Protein AF-A0A7H8M4R6-F1 (afdb_monomer)

Foldseek 3Di:
DDPDPPDLQPQDQDPVLLALALFAAPFDAHPDDDQDLCLVVVLVVLLVQLQCQLVLQCVVPDEDNVLNVLLVCVVVPDLRLLNLLWSLQSSLLSNDDDVVNLVSLSSSLSSCCNRPNLLSSLLNVLSNQQKHKDWPDPDDRNVTRIHIYGDPDLQRSDPPSPVSLSSSLSCLSVDDPVSVVSSLVSLVVSCPGLSSLLSSLLSHLVPVVSLVVNLVPLPSHPPPDLVNLLSNLLSAQALVSVVSGPAHAEPSLDSRSLVSNCRRHNPSCQVRLLVNLPDPRYDPVSNLSSLLSLLSHSDLVSLVSLVVVVVDPNSVVSNVSSCVSNVLSNLQNCLVSVVLLSNLQSCCVCVVVLVSCLVVHDPSSNVSNVVSPPDDRPPPPPPPDPPPPPDDDDDDDDDDDDDDDDD

Radius of gyration: 28.5 Å; Cα contacts (8 Å, |Δi|>4): 599; chains: 1; bounding box: 65×87×70 Å

pLDDT: mean 84.64, std 16.86, range [32.94, 98.25]

Structure (mmCIF, N/CA/C/O backbone):
data_AF-A0A7H8M4R6-F1
#
_entry.id   AF-A0A7H8M4R6-F1
#
loop_
_atom_site.group_PDB
_atom_site.id
_atom_site.type_symbol
_atom_site.label_atom_id
_atom_site.label_alt_id
_atom_site.label_comp_id
_atom_site.label_asym_id
_atom_site.label_entity_id
_atom_site.label_seq_id
_atom_site.pdbx_PDB_ins_code
_atom_site.Cartn_x
_atom_site.Cartn_y
_atom_site.Cartn_z
_atom_site.occupancy
_atom_site.B_iso_or_equiv
_atom_site.auth_seq_id
_atom_site.auth_comp_id
_atom_site.auth_asym_id
_atom_site.auth_atom_id
_atom_site.pdbx_PDB_model_num
ATOM 1 N N . MET A 1 1 ? -30.665 -12.491 18.943 1.00 32.94 1 MET A N 1
ATOM 2 C CA . MET A 1 1 ? -29.638 -12.285 17.904 1.00 32.94 1 MET A CA 1
ATOM 3 C C . MET A 1 1 ? -29.781 -10.838 17.488 1.00 32.94 1 MET A C 1
ATOM 5 O O . MET A 1 1 ? -30.662 -10.517 16.706 1.00 32.94 1 MET A O 1
ATOM 9 N N . GLU A 1 2 ? -29.100 -9.985 18.247 1.00 37.53 2 GLU A N 1
ATOM 10 C CA . GLU A 1 2 ? -29.374 -8.554 18.380 1.00 37.53 2 GLU A CA 1
ATOM 11 C C . GLU A 1 2 ? -29.008 -7.762 17.131 1.00 37.53 2 GLU A C 1
ATOM 13 O O . GLU A 1 2 ? -28.015 -8.046 16.461 1.00 37.53 2 GLU A O 1
ATOM 18 N N . ASP A 1 3 ? -29.812 -6.734 16.879 1.00 41.16 3 ASP A N 1
ATOM 19 C CA . ASP A 1 3 ? -29.596 -5.701 15.876 1.00 41.16 3 ASP A CA 1
ATOM 20 C C . ASP A 1 3 ? -28.440 -4.798 16.349 1.00 41.16 3 ASP A C 1
ATOM 22 O O . ASP A 1 3 ? -28.621 -3.702 16.880 1.00 41.16 3 ASP A O 1
ATOM 26 N N . ARG A 1 4 ? -27.214 -5.333 16.270 1.00 50.12 4 ARG A N 1
ATOM 27 C CA . ARG A 1 4 ? -25.978 -4.572 16.464 1.00 50.12 4 ARG A CA 1
ATOM 28 C C . ARG A 1 4 ? -25.950 -3.511 15.351 1.00 50.12 4 ARG A C 1
ATOM 30 O O . ARG A 1 4 ? -26.099 -3.886 14.187 1.00 50.12 4 ARG A O 1
ATOM 37 N N . PRO A 1 5 ? -25.759 -2.213 15.654 1.00 52.03 5 PRO A N 1
ATOM 38 C CA . PRO A 1 5 ? -25.665 -1.182 14.636 1.00 52.03 5 PRO A CA 1
ATOM 39 C C . PRO A 1 5 ? -24.615 -1.609 13.600 1.00 52.03 5 PRO A C 1
ATOM 41 O O . PRO A 1 5 ? -23.528 -2.072 13.973 1.00 52.03 5 PRO A O 1
ATOM 44 N N . PRO A 1 6 ? -24.935 -1.527 12.299 1.00 53.47 6 PRO A N 1
ATOM 45 C CA . PRO A 1 6 ? -24.098 -2.109 11.266 1.00 53.47 6 PRO A CA 1
ATOM 46 C C . PRO A 1 6 ? -22.699 -1.479 11.285 1.00 53.47 6 PRO A C 1
ATOM 48 O O . PRO A 1 6 ? -22.550 -0.264 11.167 1.00 53.47 6 PRO A O 1
ATOM 51 N N . GLY A 1 7 ? -21.664 -2.320 11.398 1.00 72.19 7 GLY A N 1
ATOM 52 C CA . GLY A 1 7 ? -20.273 -1.933 11.138 1.00 72.19 7 GLY A CA 1
ATOM 53 C C . GLY A 1 7 ? -19.338 -1.756 12.341 1.00 72.19 7 GLY A C 1
ATOM 54 O O . GLY A 1 7 ? -18.199 -1.351 12.116 1.00 72.19 7 GLY A O 1
ATOM 55 N N . GLU A 1 8 ? -19.735 -2.078 13.582 1.00 83.69 8 GLU A N 1
ATOM 56 C CA . GLU A 1 8 ? -18.827 -1.931 14.745 1.00 83.69 8 GLU A CA 1
ATOM 57 C C . GLU A 1 8 ? -17.631 -2.894 14.762 1.00 83.69 8 GLU A C 1
ATOM 59 O O . GLU A 1 8 ? -16.595 -2.599 15.364 1.00 83.69 8 GLU A O 1
ATOM 64 N N . ASP A 1 9 ? -17.759 -4.027 14.077 1.00 88.50 9 ASP A N 1
ATOM 65 C CA . ASP A 1 9 ? -16.722 -5.063 14.000 1.00 88.50 9 ASP A CA 1
ATOM 66 C C . ASP A 1 9 ? -16.021 -5.083 12.637 1.00 88.50 9 ASP A C 1
ATOM 68 O O . ASP A 1 9 ? -15.192 -5.946 12.357 1.00 88.50 9 ASP A O 1
ATOM 72 N N . VAL A 1 10 ? -16.349 -4.122 11.768 1.00 89.06 10 VAL A N 1
ATOM 73 C CA . VAL A 1 10 ? -15.793 -4.033 10.420 1.00 89.06 10 VAL A CA 1
ATOM 74 C C . VAL A 1 10 ? -14.763 -2.915 10.377 1.00 89.06 10 VAL A C 1
ATOM 76 O O . VAL A 1 10 ? -15.071 -1.728 10.539 1.00 89.06 10 VAL A O 1
ATOM 79 N N . LEU A 1 11 ? -13.519 -3.286 10.084 1.00 92.38 11 LEU A N 1
ATOM 80 C CA . LEU A 1 11 ? -12.487 -2.313 9.767 1.00 92.38 11 LEU A CA 1
ATOM 81 C C . LEU A 1 11 ? -12.903 -1.596 8.480 1.00 92.38 11 LEU A C 1
ATOM 83 O O . LEU A 1 11 ? -13.049 -2.204 7.424 1.00 92.38 11 LEU A O 1
ATOM 87 N N . THR A 1 12 ? -13.107 -0.285 8.555 1.00 91.62 12 THR A N 1
ATOM 88 C CA . THR A 1 12 ? -13.382 0.524 7.367 1.00 91.62 12 THR A CA 1
ATOM 89 C C . THR A 1 12 ? -12.442 1.714 7.343 1.00 91.62 12 THR A C 1
ATOM 91 O O . THR A 1 12 ? -12.460 2.590 8.211 1.00 91.62 12 THR A O 1
ATOM 94 N N . ILE A 1 13 ? -11.605 1.722 6.309 1.00 92.00 13 ILE A N 1
ATOM 95 C CA . ILE A 1 13 ? -10.593 2.745 6.079 1.00 92.00 13 ILE A CA 1
ATOM 96 C C . ILE A 1 13 ? -11.286 4.011 5.553 1.00 92.00 13 ILE A C 1
ATOM 98 O O . ILE A 1 13 ? -12.027 3.928 4.566 1.00 92.00 13 ILE A O 1
ATOM 102 N N . PRO A 1 14 ? -11.055 5.189 6.166 1.00 91.25 14 PRO A N 1
ATOM 103 C CA . PRO A 1 14 ? -11.644 6.444 5.710 1.00 91.25 14 PRO A CA 1
ATOM 104 C C . PRO A 1 14 ? -11.267 6.787 4.265 1.00 91.25 14 PRO A C 1
ATOM 106 O O . PRO A 1 14 ? -10.127 6.582 3.849 1.00 91.25 14 PRO A O 1
ATOM 109 N N . ASP A 1 15 ? -12.173 7.425 3.520 1.00 89.12 15 ASP A N 1
ATOM 110 C CA . ASP A 1 15 ? -11.935 7.828 2.121 1.00 89.12 15 ASP A CA 1
ATOM 111 C C . ASP A 1 15 ? -10.665 8.653 1.915 1.00 89.12 15 ASP A C 1
ATOM 113 O O . ASP A 1 15 ? -9.927 8.458 0.947 1.00 89.12 15 ASP A O 1
ATOM 117 N N . ALA A 1 16 ? -10.387 9.565 2.848 1.00 89.62 16 ALA A N 1
ATOM 118 C CA . ALA A 1 16 ? -9.189 10.394 2.817 1.00 89.62 1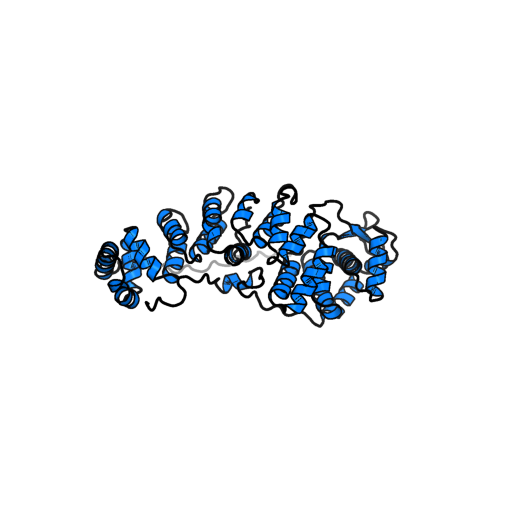6 ALA A CA 1
ATOM 119 C C . ALA A 1 16 ? -7.892 9.565 2.865 1.00 89.62 16 ALA A C 1
ATOM 121 O O . ALA A 1 16 ? -6.864 10.019 2.369 1.00 89.62 16 ALA A O 1
ATOM 122 N N . TRP A 1 17 ? -7.937 8.366 3.453 1.00 92.69 17 TRP A N 1
ATOM 123 C CA . TRP A 1 17 ? -6.810 7.439 3.554 1.00 92.69 17 TRP A CA 1
ATOM 124 C C . TRP A 1 17 ? -6.810 6.455 2.378 1.00 92.69 17 TRP A C 1
ATOM 126 O O . TRP A 1 17 ? -5.754 6.212 1.796 1.00 92.69 17 TRP A O 1
ATOM 136 N N . ARG A 1 18 ? -7.991 5.984 1.940 1.00 90.00 18 ARG A N 1
ATOM 13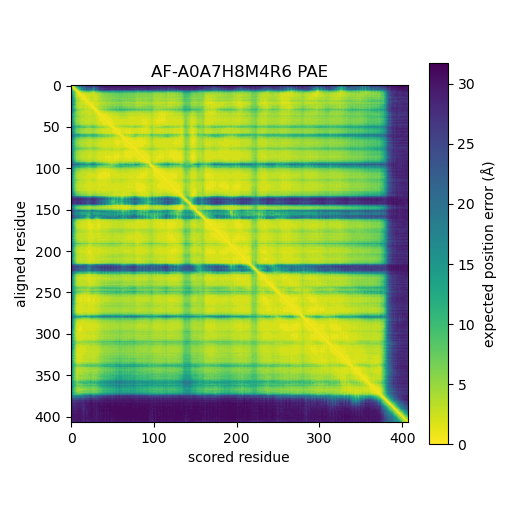7 C CA . ARG A 1 18 ? -8.152 5.089 0.775 1.00 90.00 18 ARG A CA 1
ATOM 138 C C . ARG A 1 18 ? -7.491 5.624 -0.494 1.00 90.00 18 ARG A C 1
ATOM 140 O O . ARG A 1 18 ? -6.868 4.869 -1.232 1.00 90.00 18 ARG A O 1
ATOM 147 N N . ARG A 1 19 ? -7.544 6.939 -0.735 1.00 88.25 19 ARG A N 1
ATOM 148 C CA . ARG A 1 19 ? -6.883 7.573 -1.898 1.00 88.25 19 ARG A CA 1
ATOM 149 C C . ARG A 1 19 ? -5.368 7.376 -1.928 1.00 88.25 19 ARG A C 1
ATOM 151 O O . ARG A 1 19 ? -4.776 7.445 -3.002 1.00 88.25 19 ARG A O 1
ATOM 158 N N . ALA A 1 20 ? -4.750 7.158 -0.771 1.00 88.62 20 ALA A N 1
ATOM 159 C CA . ALA A 1 20 ? -3.316 6.955 -0.605 1.00 88.62 20 ALA A CA 1
ATOM 160 C C . ALA A 1 20 ? -2.945 5.477 -0.345 1.00 88.62 20 ALA A C 1
ATOM 162 O O . ALA A 1 20 ? -1.766 5.150 -0.306 1.00 88.62 20 ALA A O 1
ATOM 163 N N . LEU A 1 21 ? -3.934 4.582 -0.230 1.00 92.00 21 LEU A N 1
ATOM 164 C CA . LEU A 1 21 ? -3.753 3.148 0.002 1.00 92.00 21 LEU A CA 1
ATOM 165 C C . LEU A 1 21 ? -2.966 2.472 -1.133 1.00 92.00 21 LEU A C 1
ATOM 167 O O . LEU A 1 21 ? -3.117 2.825 -2.312 1.00 92.00 21 LEU A O 1
ATOM 171 N N . HIS A 1 22 ? -2.162 1.473 -0.774 1.00 94.56 22 HIS A N 1
ATOM 172 C CA . HIS A 1 22 ? -1.539 0.534 -1.700 1.00 94.56 22 HIS A CA 1
ATOM 173 C C . HIS A 1 22 ? -2.400 -0.732 -1.762 1.00 94.56 22 HIS A C 1
ATOM 175 O O . HIS A 1 22 ? -2.270 -1.628 -0.927 1.00 94.56 22 HIS A O 1
ATOM 181 N N . ALA A 1 23 ? -3.315 -0.767 -2.734 1.00 94.44 23 ALA A N 1
ATOM 182 C CA . ALA A 1 23 ? -4.358 -1.787 -2.817 1.00 94.44 23 ALA A CA 1
ATOM 183 C C . ALA A 1 23 ? -3.793 -3.210 -2.870 1.00 94.44 23 ALA A C 1
ATOM 185 O O . ALA A 1 23 ? -2.689 -3.434 -3.367 1.00 94.44 23 ALA A O 1
ATOM 186 N N . ARG A 1 24 ? -4.564 -4.172 -2.372 1.00 94.50 24 ARG A N 1
ATOM 187 C CA . ARG A 1 24 ? -4.248 -5.598 -2.449 1.00 94.50 24 ARG A CA 1
ATOM 188 C C . ARG A 1 24 ? -5.485 -6.379 -2.858 1.00 94.50 24 ARG A C 1
ATOM 190 O O . ARG A 1 24 ? -6.608 -5.943 -2.602 1.00 94.50 24 ARG A O 1
ATOM 197 N N . ARG A 1 25 ? -5.279 -7.525 -3.501 1.00 93.50 25 ARG A N 1
ATOM 198 C CA . ARG A 1 25 ? -6.380 -8.389 -3.925 1.00 93.50 25 ARG A CA 1
ATOM 199 C C . ARG A 1 25 ? -7.146 -8.886 -2.693 1.00 93.50 25 ARG A C 1
ATOM 201 O O . ARG A 1 25 ? -6.532 -9.328 -1.727 1.00 93.50 25 ARG A O 1
ATOM 208 N N . GLY A 1 26 ? -8.473 -8.766 -2.714 1.00 90.44 26 GLY A N 1
ATOM 209 C CA . GLY A 1 26 ? -9.344 -9.117 -1.581 1.00 90.44 26 GLY A CA 1
ATOM 210 C C . GLY A 1 26 ? -9.358 -8.118 -0.412 1.00 90.44 26 GLY A C 1
ATOM 211 O O . GLY A 1 26 ? -10.071 -8.360 0.557 1.00 90.44 26 GLY A O 1
ATOM 212 N N . GLY A 1 27 ? -8.605 -7.014 -0.490 1.00 91.25 27 GLY A N 1
ATOM 213 C CA . GLY A 1 27 ? -8.615 -5.936 0.505 1.00 91.25 27 GLY A CA 1
ATOM 214 C C . GLY A 1 27 ? -9.549 -4.779 0.139 1.00 91.25 27 GLY A C 1
ATOM 215 O O . GLY A 1 27 ? -10.393 -4.875 -0.757 1.00 91.25 27 GLY A O 1
ATOM 216 N N . ALA A 1 28 ? -9.385 -3.648 0.822 1.00 90.62 28 ALA A N 1
ATOM 217 C CA . ALA A 1 28 ? -10.127 -2.431 0.540 1.00 90.62 28 ALA A CA 1
ATOM 218 C C . ALA A 1 28 ? -9.822 -1.908 -0.878 1.00 90.62 28 ALA A C 1
ATOM 220 O O . ALA A 1 28 ? -8.666 -1.899 -1.318 1.00 90.62 28 ALA A O 1
ATOM 221 N N . PRO A 1 29 ? -10.842 -1.405 -1.601 1.00 86.44 29 PRO A N 1
ATOM 222 C CA . PRO A 1 29 ? -10.645 -0.904 -2.951 1.00 86.44 29 PRO A CA 1
ATOM 223 C C . PRO A 1 29 ? -9.700 0.302 -2.947 1.00 86.44 29 PRO A C 1
ATOM 225 O O . PRO A 1 29 ? -9.882 1.271 -2.202 1.00 86.44 29 PRO A O 1
ATOM 228 N N . GLY A 1 30 ? -8.693 0.239 -3.817 1.00 84.25 30 GLY A N 1
ATOM 229 C CA . GLY A 1 30 ? -7.776 1.342 -4.072 1.00 84.25 30 GLY A CA 1
ATOM 230 C C . GLY A 1 30 ? -8.408 2.493 -4.861 1.00 84.25 30 GLY A C 1
ATOM 231 O O . GLY A 1 30 ? -9.567 2.427 -5.283 1.00 84.25 30 GLY A O 1
ATOM 232 N N . PRO A 1 31 ? -7.644 3.572 -5.109 1.00 84.44 31 PRO A N 1
ATOM 233 C CA . PRO A 1 31 ? -8.074 4.613 -6.034 1.00 84.44 31 PRO A CA 1
ATOM 234 C C . PRO A 1 31 ? -8.289 4.033 -7.439 1.00 84.44 31 PRO A C 1
ATOM 236 O O . PRO A 1 31 ? -7.531 3.176 -7.886 1.00 84.44 31 PRO A O 1
ATOM 239 N N . LYS A 1 32 ? -9.290 4.542 -8.168 1.00 88.38 32 LYS A N 1
ATOM 240 C CA . LYS A 1 32 ? -9.491 4.174 -9.577 1.00 88.38 32 LYS A CA 1
ATOM 241 C C . LYS A 1 32 ? -8.295 4.638 -10.408 1.00 88.38 32 LYS A C 1
ATOM 243 O O . LYS A 1 32 ? -7.972 5.826 -10.421 1.00 88.38 32 LYS A O 1
ATOM 248 N N . ILE A 1 33 ? -7.676 3.707 -11.126 1.00 93.31 33 ILE A N 1
ATOM 249 C CA . ILE A 1 33 ? -6.526 3.970 -11.990 1.00 93.31 33 ILE A CA 1
ATOM 250 C C . ILE A 1 33 ? -6.999 3.985 -13.441 1.00 93.31 33 ILE A C 1
ATOM 252 O O . ILE A 1 33 ? -7.582 3.020 -13.923 1.00 93.31 33 ILE A O 1
ATOM 256 N N . LYS A 1 34 ? -6.742 5.093 -14.141 1.00 94.69 34 LYS A N 1
ATOM 257 C CA . LYS A 1 34 ? -6.975 5.216 -15.582 1.00 94.69 34 LYS A CA 1
ATOM 258 C C . LYS A 1 34 ? -5.638 5.184 -16.310 1.00 94.69 34 LYS A C 1
ATOM 260 O O . LYS A 1 34 ? -4.834 6.096 -16.100 1.00 94.69 34 LYS A O 1
ATOM 265 N N . VAL A 1 35 ? -5.429 4.160 -17.133 1.00 95.81 35 VAL A N 1
ATOM 266 C CA . VAL A 1 35 ? -4.288 4.038 -18.054 1.00 95.81 35 VAL A CA 1
ATOM 267 C C . VAL A 1 35 ? -4.455 5.058 -19.178 1.00 95.81 35 VAL A C 1
ATOM 269 O O . VAL A 1 35 ? -5.558 5.209 -19.709 1.00 95.81 35 VAL A O 1
ATOM 272 N N . ASP A 1 36 ? -3.400 5.808 -19.493 1.00 96.12 36 ASP A N 1
ATOM 273 C CA . ASP A 1 36 ? -3.419 6.777 -20.587 1.0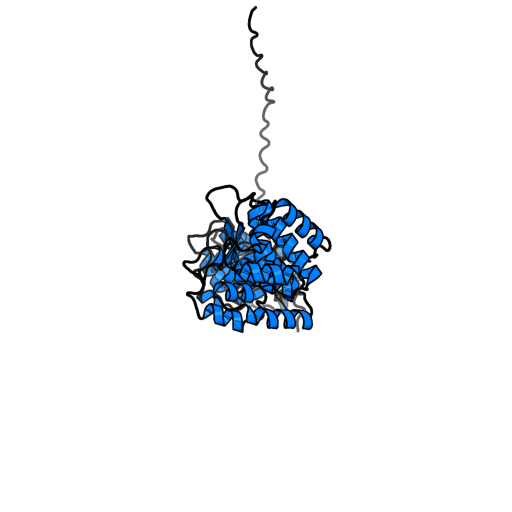0 96.12 36 ASP A CA 1
ATOM 274 C C . ASP A 1 36 ? -3.228 6.085 -21.954 1.00 96.12 36 ASP A C 1
ATOM 276 O O . ASP A 1 36 ? -2.123 5.636 -22.257 1.00 96.12 36 ASP A O 1
ATOM 280 N N . PRO A 1 37 ? -4.253 6.043 -22.830 1.00 95.50 37 PRO A N 1
ATOM 281 C CA . PRO A 1 37 ? -4.118 5.437 -24.155 1.00 95.50 37 PRO A CA 1
ATOM 282 C C . PRO A 1 37 ? -3.190 6.234 -25.087 1.00 95.50 37 PRO A C 1
ATOM 284 O O . PRO A 1 37 ? -2.763 5.722 -26.119 1.00 95.50 37 PRO A O 1
ATOM 287 N N . ALA A 1 38 ? -2.878 7.495 -24.765 1.00 96.62 38 ALA A N 1
ATOM 288 C CA . ALA A 1 38 ? -1.927 8.302 -25.522 1.00 96.62 38 ALA A CA 1
ATOM 289 C C . ALA A 1 38 ? -0.469 8.081 -25.086 1.00 96.62 38 ALA A C 1
ATOM 291 O O . ALA A 1 38 ? 0.432 8.590 -25.759 1.00 96.62 38 ALA A O 1
ATOM 292 N N . ALA A 1 39 ? -0.222 7.302 -24.027 1.00 96.44 39 ALA A N 1
ATOM 293 C CA . ALA A 1 39 ? 1.106 7.078 -23.468 1.00 96.44 39 ALA A CA 1
ATOM 294 C C . ALA A 1 39 ? 2.161 6.604 -24.488 1.00 96.44 39 ALA A C 1
ATOM 296 O O . ALA A 1 39 ? 3.263 7.151 -24.455 1.00 96.44 39 ALA A O 1
ATOM 297 N N . PRO A 1 40 ? 1.864 5.717 -25.465 1.00 96.25 40 PRO A N 1
ATOM 298 C CA . PRO A 1 40 ? 2.842 5.357 -26.496 1.00 96.25 40 PRO A CA 1
ATOM 299 C C . PRO A 1 40 ? 3.344 6.554 -27.319 1.00 96.25 40 PRO A C 1
ATOM 301 O O . PRO A 1 40 ? 4.516 6.608 -27.685 1.00 96.25 40 PRO A O 1
ATOM 304 N N . ARG A 1 41 ? 2.485 7.549 -27.590 1.00 96.44 41 ARG A N 1
ATOM 305 C CA . ARG A 1 41 ? 2.895 8.785 -28.282 1.00 96.44 41 ARG A CA 1
ATOM 306 C C . ARG A 1 41 ? 3.758 9.664 -27.382 1.00 96.44 41 ARG A C 1
ATOM 308 O O . ARG A 1 41 ? 4.747 10.218 -27.849 1.00 96.44 41 ARG A O 1
ATOM 315 N N . THR A 1 42 ? 3.406 9.759 -26.102 1.00 96.12 42 THR A N 1
ATOM 316 C CA . THR A 1 42 ? 4.197 10.486 -25.102 1.00 96.12 42 THR A CA 1
ATOM 317 C C . THR A 1 42 ? 5.592 9.881 -24.952 1.00 96.12 42 THR A C 1
ATOM 319 O O . THR A 1 42 ? 6.565 10.626 -24.929 1.00 96.12 42 THR A O 1
ATOM 322 N N . VAL A 1 43 ? 5.709 8.549 -24.923 1.00 96.12 43 VAL A N 1
ATOM 323 C CA . VAL A 1 43 ? 7.001 7.847 -24.879 1.00 96.12 43 VAL A CA 1
ATOM 324 C C . VAL A 1 43 ? 7.859 8.187 -26.093 1.00 96.12 43 VAL A C 1
ATOM 326 O O . VAL A 1 43 ? 9.007 8.571 -25.906 1.00 96.12 43 VAL A O 1
ATOM 329 N N . ARG A 1 44 ? 7.314 8.127 -27.318 1.00 95.12 44 ARG A N 1
ATOM 330 C CA . ARG A 1 44 ? 8.065 8.498 -28.535 1.00 95.12 44 ARG A CA 1
ATOM 331 C C . ARG A 1 44 ? 8.618 9.919 -28.452 1.00 95.12 44 ARG A C 1
ATOM 333 O O . ARG A 1 44 ? 9.810 10.113 -28.645 1.00 95.12 44 ARG A O 1
ATOM 340 N N . ARG A 1 45 ? 7.781 10.881 -28.049 1.00 95.06 45 ARG A N 1
ATOM 341 C CA . ARG A 1 45 ? 8.205 12.272 -27.840 1.00 95.06 45 ARG A CA 1
ATOM 342 C C . ARG A 1 45 ? 9.328 12.374 -26.801 1.00 95.06 45 ARG A C 1
ATOM 344 O O . ARG A 1 45 ? 10.319 13.051 -27.035 1.00 95.06 45 ARG A O 1
ATOM 351 N N . LEU A 1 46 ? 9.187 11.707 -25.655 1.00 93.62 46 LEU A N 1
ATOM 352 C CA . LEU A 1 46 ? 10.196 11.737 -24.591 1.00 93.62 46 LEU A CA 1
ATOM 353 C C . LEU A 1 46 ? 11.525 11.119 -25.036 1.00 93.62 46 LEU A C 1
ATOM 355 O O . LEU A 1 46 ? 12.570 11.632 -24.654 1.00 93.62 46 LEU A O 1
ATOM 359 N N . VAL A 1 47 ? 11.483 10.054 -25.841 1.00 92.88 47 VAL A N 1
ATOM 360 C CA . VAL A 1 47 ? 12.668 9.441 -26.455 1.00 92.88 47 VAL A CA 1
ATOM 361 C C . VAL A 1 47 ? 13.339 10.421 -27.420 1.00 92.88 47 VAL A C 1
ATOM 363 O O . VAL A 1 47 ? 14.535 10.667 -27.286 1.00 92.88 47 VAL A O 1
ATOM 366 N N . GLU A 1 48 ? 12.583 11.059 -28.316 1.00 91.25 48 GLU A N 1
ATOM 367 C CA . GLU A 1 48 ? 13.100 12.077 -29.247 1.00 91.25 48 GLU A CA 1
ATOM 368 C C . GLU A 1 48 ? 13.761 13.256 -28.505 1.00 91.25 48 GLU A C 1
ATOM 370 O O . GLU A 1 48 ? 14.844 13.713 -28.873 1.00 91.25 48 GLU A O 1
ATOM 375 N N . GLU A 1 49 ? 13.161 13.715 -27.402 1.00 89.75 49 GLU A N 1
ATOM 376 C CA . GLU A 1 49 ? 13.691 14.803 -26.567 1.00 89.75 49 GLU A CA 1
ATOM 377 C C . GLU A 1 49 ? 15.063 14.495 -25.932 1.00 89.75 49 GLU A C 1
ATOM 379 O O . GLU A 1 49 ? 15.803 15.423 -25.562 1.00 89.75 49 GLU A O 1
ATOM 384 N N . THR A 1 50 ? 15.427 13.211 -25.807 1.00 85.94 50 THR A N 1
ATOM 385 C CA . THR A 1 50 ? 16.745 12.813 -25.287 1.00 85.94 50 THR A CA 1
ATOM 386 C C . THR A 1 50 ? 17.887 13.221 -26.217 1.00 85.94 50 THR A C 1
ATOM 388 O O . THR A 1 50 ? 19.003 13.427 -25.741 1.00 85.94 50 THR A O 1
ATOM 391 N N . GLY A 1 51 ? 17.610 13.409 -27.514 1.00 83.62 51 GLY A N 1
ATOM 392 C CA . GLY A 1 51 ? 18.599 13.809 -28.511 1.00 83.62 51 GLY A CA 1
ATOM 393 C C . GLY A 1 51 ? 19.624 12.721 -28.832 1.00 83.62 51 GLY A C 1
ATOM 394 O O . GLY A 1 51 ? 20.811 13.031 -28.886 1.00 83.62 51 GLY A O 1
ATOM 395 N N . GLY A 1 52 ? 19.180 11.472 -29.020 1.00 87.19 52 GLY A N 1
ATOM 396 C CA . GLY A 1 52 ? 20.041 10.368 -29.465 1.00 87.19 52 GLY A CA 1
ATOM 397 C C . GLY A 1 52 ? 20.428 9.355 -28.383 1.00 87.19 52 GLY A C 1
ATOM 398 O O . GLY A 1 52 ? 21.242 8.473 -28.638 1.00 87.19 52 GLY A O 1
ATOM 399 N N . ALA A 1 53 ? 19.919 9.482 -27.151 1.00 88.94 53 ALA A N 1
ATOM 400 C CA . ALA A 1 53 ? 20.382 8.634 -26.049 1.00 88.94 53 ALA A CA 1
ATOM 401 C C . ALA A 1 53 ? 19.950 7.171 -26.227 1.00 88.94 53 ALA A C 1
ATOM 403 O O . ALA A 1 53 ? 20.710 6.255 -25.918 1.00 88.94 53 ALA A O 1
ATOM 404 N N . VAL A 1 54 ? 18.734 6.945 -26.732 1.00 90.81 54 VAL A N 1
ATOM 405 C CA . VAL A 1 54 ? 18.249 5.589 -27.015 1.00 90.81 54 VAL A CA 1
ATOM 406 C C . VAL A 1 54 ? 19.001 5.003 -28.204 1.00 90.81 54 VAL A C 1
ATOM 408 O O . VAL A 1 54 ? 19.398 3.850 -28.150 1.00 90.81 54 VAL A O 1
ATOM 411 N N . GLU A 1 55 ? 19.278 5.792 -29.234 1.00 91.75 55 GLU A N 1
ATOM 412 C CA . GLU A 1 55 ? 20.086 5.390 -30.381 1.00 91.75 55 GLU A CA 1
ATOM 413 C C . GLU A 1 55 ? 21.492 4.955 -29.942 1.00 91.75 55 GLU A C 1
ATOM 415 O O . GLU A 1 55 ? 21.929 3.867 -30.308 1.00 91.75 55 GLU A O 1
ATOM 420 N N . ALA A 1 56 ? 22.146 5.715 -29.060 1.00 90.38 56 ALA A N 1
ATOM 421 C CA . ALA A 1 56 ? 23.451 5.349 -28.508 1.00 90.38 56 ALA A CA 1
ATOM 422 C C . ALA A 1 56 ? 23.410 4.047 -27.677 1.00 90.38 56 ALA A C 1
ATOM 424 O O . ALA A 1 56 ? 24.316 3.217 -27.785 1.00 90.38 56 ALA A O 1
ATOM 425 N N . LEU A 1 57 ? 22.330 3.806 -26.918 1.00 93.00 57 LEU A N 1
ATOM 426 C CA . LEU A 1 57 ? 22.109 2.512 -26.255 1.00 93.00 57 LEU A CA 1
ATOM 427 C C . LEU A 1 57 ? 22.050 1.373 -27.283 1.00 93.00 57 LEU A C 1
ATOM 429 O O . LEU A 1 57 ? 22.598 0.300 -27.042 1.00 93.00 57 LEU A O 1
ATOM 433 N N . LEU A 1 58 ? 21.387 1.590 -28.420 1.00 92.81 58 LEU A N 1
ATOM 434 C CA . LEU A 1 58 ? 21.256 0.588 -29.479 1.00 92.81 58 LEU A CA 1
ATOM 435 C C . LEU A 1 58 ? 22.548 0.386 -30.272 1.00 92.81 58 LEU A C 1
ATOM 437 O O . LEU A 1 58 ? 22.713 -0.684 -30.851 1.00 92.81 58 LEU A O 1
ATOM 441 N N . GLU A 1 59 ? 23.463 1.352 -30.302 1.00 91.12 59 GLU A N 1
ATOM 442 C CA . GLU A 1 59 ? 24.809 1.166 -30.859 1.00 91.12 59 GLU A CA 1
ATOM 443 C C . GLU A 1 59 ? 25.660 0.254 -29.962 1.00 91.12 59 GLU A C 1
ATOM 445 O O . GLU A 1 59 ? 26.468 -0.528 -30.462 1.00 91.12 59 GLU A O 1
ATOM 450 N N . GLY A 1 60 ? 25.422 0.276 -28.644 1.00 85.12 60 GLY A N 1
ATOM 451 C CA . GLY A 1 60 ? 26.046 -0.638 -27.684 1.00 85.12 60 GLY A CA 1
ATOM 452 C C . GLY A 1 60 ? 27.500 -0.305 -27.340 1.00 85.12 60 GLY A C 1
ATOM 453 O O . GLY A 1 60 ? 28.218 -1.182 -26.867 1.00 85.12 60 GLY A O 1
ATOM 454 N N . GLY A 1 61 ? 27.934 0.939 -27.577 1.00 82.38 61 GLY A N 1
ATOM 455 C CA . GLY A 1 61 ? 29.281 1.402 -27.223 1.00 82.38 61 GLY A CA 1
ATOM 456 C C . GLY A 1 61 ? 29.517 1.482 -25.711 1.00 82.38 61 GLY A C 1
ATOM 457 O O . GLY A 1 61 ? 30.614 1.183 -25.256 1.00 82.38 61 GLY A O 1
ATOM 458 N N . ALA A 1 62 ? 28.468 1.789 -24.937 1.00 85.19 62 ALA A N 1
ATOM 459 C CA . ALA A 1 62 ? 28.525 1.968 -23.489 1.00 85.19 62 ALA A CA 1
ATOM 460 C C . ALA A 1 62 ? 27.629 0.965 -22.735 1.00 85.19 62 ALA A C 1
ATOM 462 O O . ALA A 1 62 ? 26.491 0.702 -23.130 1.00 85.19 62 ALA A O 1
ATOM 463 N N . GLY A 1 63 ? 28.098 0.487 -21.578 1.00 89.25 63 GLY A N 1
ATOM 464 C CA . GLY A 1 63 ? 27.338 -0.399 -20.687 1.00 89.25 63 GLY A CA 1
ATOM 465 C C . GLY A 1 63 ? 27.315 -1.871 -21.121 1.00 89.25 63 GLY A C 1
ATOM 466 O O . GLY A 1 63 ? 28.229 -2.356 -21.783 1.00 89.25 63 GLY A O 1
ATOM 467 N N . ASP A 1 64 ? 26.275 -2.599 -20.712 1.00 92.81 64 ASP A N 1
ATOM 468 C CA . ASP A 1 64 ? 26.140 -4.037 -20.953 1.00 92.81 64 ASP A CA 1
ATOM 469 C C . ASP A 1 64 ? 25.583 -4.315 -22.358 1.00 92.81 64 ASP A C 1
ATOM 471 O O . ASP A 1 64 ? 24.420 -4.020 -22.654 1.00 92.81 64 ASP A O 1
ATOM 475 N N . ALA A 1 65 ? 26.361 -4.997 -23.205 1.00 93.62 65 ALA A N 1
ATOM 476 C CA . ALA A 1 65 ? 25.945 -5.367 -24.564 1.00 93.62 65 ALA A CA 1
ATOM 477 C C . ALA A 1 65 ? 24.627 -6.170 -24.600 1.00 93.62 65 ALA A C 1
ATOM 479 O O . ALA A 1 65 ? 23.796 -5.977 -25.488 1.00 93.62 65 ALA A O 1
ATOM 480 N N . ALA A 1 66 ? 24.386 -7.016 -23.592 1.00 95.19 66 ALA A N 1
ATOM 481 C CA . ALA A 1 66 ? 23.150 -7.789 -23.473 1.00 95.19 66 ALA A CA 1
ATOM 482 C C . ALA A 1 66 ? 21.898 -6.905 -23.288 1.00 95.19 66 ALA A C 1
ATOM 484 O O . ALA A 1 66 ? 20.812 -7.277 -23.737 1.00 95.19 66 ALA A O 1
ATOM 485 N N . LEU A 1 67 ? 22.029 -5.733 -22.652 1.00 95.88 67 LEU A N 1
ATOM 486 C CA . LEU A 1 67 ? 20.929 -4.775 -22.493 1.00 95.88 67 LEU A CA 1
ATOM 487 C C . LEU A 1 67 ? 20.664 -4.002 -23.787 1.00 95.88 67 LEU A C 1
ATOM 489 O O . LEU A 1 67 ? 19.502 -3.780 -24.125 1.00 95.88 67 LEU A O 1
ATOM 493 N N . ALA A 1 68 ? 21.713 -3.661 -24.540 1.00 96.12 68 ALA A N 1
ATOM 494 C CA . ALA A 1 68 ? 21.580 -3.090 -25.880 1.00 96.12 68 ALA A CA 1
ATOM 495 C C . ALA A 1 68 ? 20.874 -4.066 -26.842 1.00 96.12 68 ALA A C 1
ATOM 497 O O . ALA A 1 68 ? 19.954 -3.688 -27.566 1.00 96.12 68 ALA A O 1
ATOM 498 N N . GLU A 1 69 ? 21.243 -5.349 -26.809 1.00 97.12 69 GLU A N 1
ATOM 499 C CA . GLU A 1 69 ? 20.566 -6.399 -27.580 1.00 97.12 69 GLU A CA 1
ATOM 500 C C . GLU A 1 69 ? 19.101 -6.576 -27.181 1.00 97.12 69 GLU A C 1
ATOM 502 O O . GLU A 1 69 ? 18.240 -6.690 -28.052 1.00 97.12 69 GLU A O 1
ATOM 507 N N . ALA A 1 70 ? 18.804 -6.583 -25.880 1.00 97.50 70 ALA A N 1
ATOM 508 C CA . ALA A 1 70 ? 17.430 -6.654 -25.395 1.00 97.50 70 ALA A CA 1
ATOM 509 C C . ALA A 1 70 ? 16.605 -5.448 -25.857 1.00 97.50 70 ALA A C 1
ATOM 511 O O . ALA A 1 70 ? 15.468 -5.611 -26.299 1.00 97.50 70 ALA A O 1
ATOM 512 N N . ALA A 1 71 ? 17.185 -4.244 -25.815 1.00 97.12 71 ALA A N 1
ATOM 513 C CA . ALA A 1 71 ? 16.543 -3.030 -26.307 1.00 97.12 71 ALA A CA 1
ATOM 514 C C . ALA A 1 71 ? 16.215 -3.127 -27.806 1.00 97.12 71 ALA A C 1
ATOM 516 O O . ALA A 1 71 ? 15.087 -2.821 -28.191 1.00 97.12 71 ALA A O 1
ATOM 517 N N . ARG A 1 72 ? 17.145 -3.634 -28.632 1.00 97.62 72 ARG A N 1
ATOM 518 C CA . ARG A 1 72 ? 16.897 -3.901 -30.062 1.00 97.62 72 ARG A CA 1
ATOM 519 C C . ARG A 1 72 ? 15.736 -4.875 -30.260 1.00 97.62 72 ARG A C 1
ATOM 521 O O . ARG A 1 72 ? 14.771 -4.529 -30.932 1.00 97.62 72 ARG A O 1
ATOM 528 N N . ARG A 1 73 ? 15.760 -6.033 -29.585 1.00 97.50 73 ARG A N 1
ATOM 529 C CA . ARG A 1 73 ? 14.667 -7.022 -29.664 1.00 97.50 73 ARG A CA 1
ATOM 530 C C . ARG A 1 73 ? 13.313 -6.422 -29.293 1.00 97.50 73 ARG A C 1
ATOM 532 O O . ARG A 1 73 ? 12.325 -6.697 -29.968 1.00 97.50 73 ARG A O 1
ATOM 539 N N . HIS A 1 74 ? 13.253 -5.613 -28.236 1.00 96.75 74 HIS A N 1
ATOM 540 C CA . HIS A 1 74 ? 12.009 -4.967 -27.825 1.00 96.75 74 HIS A CA 1
ATOM 541 C C . HIS A 1 74 ? 11.482 -3.992 -28.889 1.00 96.75 74 HIS A C 1
ATOM 543 O O . HIS A 1 74 ? 10.289 -4.008 -29.189 1.00 96.75 74 HIS A O 1
ATOM 549 N N . LEU A 1 75 ? 12.355 -3.176 -29.491 1.00 94.00 75 LEU A N 1
ATOM 550 C CA . LEU A 1 75 ? 11.971 -2.254 -30.568 1.00 94.00 75 LEU A CA 1
ATOM 551 C C . LEU A 1 75 ? 11.541 -2.980 -31.848 1.00 94.00 75 LEU A C 1
ATOM 553 O O . LEU A 1 75 ? 10.635 -2.504 -32.530 1.00 94.00 75 LEU A O 1
ATOM 557 N N . ASP A 1 76 ? 12.111 -4.155 -32.112 1.00 94.88 76 ASP A N 1
ATOM 558 C CA . ASP A 1 76 ? 11.696 -5.051 -33.198 1.00 94.88 76 ASP A CA 1
ATOM 559 C C . ASP A 1 76 ? 10.358 -5.768 -32.910 1.00 94.88 76 ASP A C 1
ATOM 561 O O . ASP A 1 76 ? 9.845 -6.512 -33.747 1.00 94.88 76 ASP A O 1
ATOM 565 N N . GLY A 1 77 ? 9.759 -5.535 -31.737 1.00 92.31 77 GLY A N 1
ATOM 566 C CA . GLY A 1 77 ? 8.441 -6.038 -31.353 1.00 92.31 77 GLY A CA 1
ATOM 567 C C . GLY A 1 77 ? 8.456 -7.295 -30.484 1.00 92.31 77 GLY A C 1
ATOM 568 O O . GLY A 1 77 ? 7.389 -7.846 -30.208 1.00 92.31 77 GLY A O 1
ATOM 569 N N . ALA A 1 78 ? 9.623 -7.758 -30.025 1.00 94.50 78 ALA A N 1
ATOM 570 C CA . ALA A 1 78 ? 9.690 -8.880 -29.097 1.00 94.50 78 ALA A CA 1
ATOM 571 C C . ALA A 1 78 ? 9.080 -8.524 -27.730 1.00 94.50 78 ALA A C 1
ATOM 573 O O . ALA A 1 78 ? 9.213 -7.404 -27.220 1.00 94.50 78 ALA A O 1
ATOM 574 N N . ASP A 1 79 ? 8.462 -9.523 -27.098 1.00 94.69 79 ASP A N 1
ATOM 575 C CA . ASP A 1 79 ? 8.022 -9.464 -25.704 1.00 94.69 79 ASP A CA 1
ATOM 576 C C . ASP A 1 79 ? 9.245 -9.546 -24.758 1.00 94.69 79 ASP A C 1
ATOM 578 O O . ASP A 1 79 ? 9.498 -10.569 -24.124 1.00 94.69 79 ASP A O 1
ATOM 582 N N . ASP A 1 80 ? 10.044 -8.471 -24.713 1.00 96.75 80 ASP A N 1
ATOM 583 C CA . ASP A 1 80 ? 11.289 -8.375 -23.937 1.00 96.75 80 ASP A CA 1
ATOM 584 C C . ASP A 1 80 ? 11.233 -7.221 -22.902 1.00 96.75 80 ASP A C 1
ATOM 586 O O . ASP A 1 80 ? 11.595 -6.075 -23.201 1.00 96.75 80 ASP A O 1
ATOM 590 N N . PRO A 1 81 ? 10.787 -7.497 -21.656 1.00 97.00 81 PRO A N 1
ATOM 591 C CA . PRO A 1 81 ? 10.778 -6.525 -20.558 1.00 97.00 81 PRO A CA 1
ATOM 592 C C . PRO A 1 81 ? 12.145 -5.960 -20.196 1.00 97.00 81 PRO A C 1
ATOM 594 O O . PRO A 1 81 ? 12.228 -4.842 -19.684 1.00 97.00 81 PRO A O 1
ATOM 597 N N . THR A 1 82 ? 13.215 -6.722 -20.433 1.00 95.94 82 THR A N 1
ATOM 598 C CA . THR A 1 82 ? 14.578 -6.269 -20.161 1.00 95.94 82 THR A CA 1
ATOM 599 C C . THR A 1 82 ? 14.943 -5.130 -21.103 1.00 95.94 82 THR A C 1
ATOM 601 O O . THR A 1 82 ? 15.429 -4.092 -20.649 1.00 95.94 82 THR A O 1
ATOM 604 N N . GLY A 1 83 ? 14.630 -5.279 -22.391 1.00 96.75 83 GLY A N 1
ATOM 605 C CA . GLY A 1 83 ? 14.812 -4.223 -23.383 1.00 96.75 83 GLY A CA 1
ATOM 606 C C . GLY A 1 83 ? 13.982 -2.979 -23.087 1.00 96.75 83 GLY A C 1
ATOM 607 O O . GLY A 1 83 ? 14.502 -1.862 -23.094 1.00 96.75 83 GLY A O 1
ATOM 608 N N . ALA A 1 84 ? 12.708 -3.175 -22.742 1.00 97.25 84 ALA A N 1
ATOM 609 C CA . ALA A 1 84 ? 11.812 -2.096 -22.338 1.00 97.25 84 ALA A CA 1
ATOM 610 C C . ALA A 1 84 ? 12.359 -1.300 -21.137 1.00 97.25 84 ALA A C 1
ATOM 612 O O . ALA A 1 84 ? 12.403 -0.066 -21.170 1.00 97.25 84 ALA A O 1
ATOM 613 N N . GLY A 1 85 ? 12.827 -1.999 -20.097 1.00 95.19 85 GLY A N 1
ATOM 614 C CA . GLY A 1 85 ? 13.431 -1.388 -18.914 1.00 95.19 85 GLY A CA 1
ATOM 615 C C . GLY A 1 85 ? 14.710 -0.602 -19.226 1.00 95.19 85 GLY A C 1
ATOM 616 O O . GLY A 1 85 ? 14.892 0.495 -18.699 1.00 95.19 85 GLY A O 1
ATOM 617 N N . ALA A 1 86 ? 15.568 -1.108 -20.118 1.00 95.62 86 ALA A N 1
ATOM 618 C CA . ALA A 1 86 ? 16.790 -0.415 -20.533 1.00 95.62 86 ALA A CA 1
ATOM 619 C C . ALA A 1 86 ? 16.497 0.908 -21.264 1.00 95.62 86 ALA A C 1
ATOM 621 O O . ALA A 1 86 ? 17.072 1.944 -20.922 1.00 95.62 86 ALA A O 1
ATOM 622 N N . ILE A 1 87 ? 15.545 0.901 -22.204 1.00 96.06 87 ILE A N 1
ATOM 623 C CA . ILE A 1 87 ? 15.130 2.104 -22.946 1.00 96.06 87 ILE A CA 1
ATOM 624 C C . ILE A 1 87 ? 14.553 3.155 -21.993 1.00 96.06 87 ILE A C 1
ATOM 626 O O . ILE A 1 87 ? 14.914 4.334 -22.071 1.00 96.06 87 ILE A O 1
ATOM 630 N N . ALA A 1 88 ? 13.697 2.742 -21.053 1.00 94.69 88 ALA A N 1
ATOM 631 C CA . ALA A 1 88 ? 13.148 3.648 -20.049 1.00 94.69 88 ALA A CA 1
ATOM 632 C C . ALA A 1 88 ? 14.253 4.253 -19.166 1.00 94.69 88 ALA A C 1
ATOM 634 O O . ALA A 1 88 ? 14.267 5.467 -18.964 1.00 94.69 88 ALA A O 1
ATOM 635 N N . ALA A 1 89 ? 15.216 3.451 -18.694 1.00 92.31 89 ALA A N 1
ATOM 636 C CA . ALA A 1 89 ? 16.318 3.929 -17.857 1.00 92.31 89 ALA A CA 1
ATOM 637 C C . ALA A 1 89 ? 17.148 5.024 -18.552 1.00 92.31 89 ALA A C 1
ATOM 639 O O . ALA A 1 89 ? 17.424 6.070 -17.956 1.00 92.31 89 ALA A O 1
ATOM 640 N N . VAL A 1 90 ? 17.507 4.809 -19.821 1.00 91.81 90 VAL A N 1
ATOM 641 C CA . VAL A 1 90 ? 18.269 5.781 -20.623 1.00 91.81 90 VAL A CA 1
ATOM 642 C C . VAL A 1 90 ? 17.436 7.025 -20.934 1.00 91.81 90 VAL A C 1
ATOM 644 O O . VAL A 1 90 ? 17.942 8.145 -20.844 1.00 91.81 90 VAL A O 1
ATOM 647 N N . THR A 1 91 ? 16.134 6.868 -21.185 1.00 91.81 91 THR A N 1
ATOM 648 C CA . THR A 1 91 ? 15.233 8.008 -21.420 1.00 91.81 91 THR A CA 1
ATOM 649 C C . THR A 1 91 ? 15.116 8.911 -20.189 1.00 91.81 91 THR A C 1
ATOM 651 O O . THR A 1 91 ? 15.205 10.134 -20.298 1.00 91.81 91 THR A O 1
ATOM 654 N N . VAL A 1 92 ? 14.984 8.322 -18.995 1.00 89.38 92 VAL A N 1
ATOM 655 C CA . VAL A 1 92 ? 14.923 9.042 -17.708 1.00 89.38 92 VAL A CA 1
ATOM 656 C C . VAL A 1 92 ? 16.181 9.872 -17.465 1.00 89.38 92 VAL A C 1
ATOM 658 O O . VAL A 1 92 ? 16.101 10.999 -16.968 1.00 89.38 92 VAL A O 1
ATOM 661 N N . MET A 1 93 ? 17.345 9.315 -17.796 1.00 86.50 93 MET A N 1
ATOM 662 C CA . MET A 1 93 ? 18.614 10.033 -17.736 1.00 86.50 93 MET A CA 1
ATOM 663 C C . MET A 1 93 ? 18.625 11.198 -18.733 1.00 86.50 93 MET A C 1
ATOM 665 O O . MET A 1 93 ? 18.935 12.321 -18.341 1.00 86.50 93 MET A O 1
ATOM 669 N N . GLY A 1 94 ? 18.207 10.944 -19.977 1.00 80.94 94 GLY A N 1
ATOM 670 C CA . GLY A 1 94 ? 18.246 11.899 -21.082 1.00 80.94 94 GLY A CA 1
ATOM 671 C C . GLY A 1 94 ? 17.428 13.179 -20.872 1.00 80.94 94 GLY A C 1
ATOM 672 O O . GLY A 1 94 ? 17.864 14.257 -21.283 1.00 80.94 94 GLY A O 1
ATOM 673 N N . VAL A 1 95 ? 16.264 13.089 -20.216 1.00 79.19 95 VAL A N 1
ATOM 674 C CA . VAL A 1 95 ? 15.357 14.241 -20.029 1.00 79.19 95 VAL A CA 1
ATOM 675 C C . VAL A 1 95 ? 15.717 15.155 -18.850 1.00 79.19 95 VAL A C 1
ATOM 677 O O . VAL A 1 95 ? 15.353 16.331 -18.873 1.00 79.19 95 VAL A O 1
ATOM 680 N N . GLY A 1 96 ? 16.429 14.639 -17.839 1.00 71.12 96 GLY A N 1
ATOM 681 C CA . GLY A 1 96 ? 16.874 15.372 -16.645 1.00 71.12 96 GLY A CA 1
ATOM 682 C C . GLY A 1 96 ? 15.765 15.871 -15.691 1.00 71.12 96 GLY A C 1
ATOM 683 O O . GLY A 1 96 ? 14.650 16.186 -16.086 1.00 71.12 96 GLY A O 1
ATOM 684 N N . GLY A 1 97 ? 16.091 16.006 -14.397 1.00 73.62 97 GLY A N 1
ATOM 685 C CA . GLY A 1 97 ? 15.243 16.673 -13.388 1.00 73.62 97 GLY A CA 1
ATOM 686 C C . GLY A 1 97 ? 14.152 15.799 -12.723 1.00 73.62 97 GLY A C 1
ATOM 687 O O . GLY A 1 97 ? 13.476 15.039 -13.411 1.00 73.62 97 GLY A O 1
ATOM 688 N N . PRO A 1 98 ? 13.911 15.906 -11.394 1.00 69.31 98 PRO A N 1
ATOM 689 C CA . PRO A 1 98 ? 13.004 15.006 -10.660 1.00 69.31 98 PRO A CA 1
ATOM 690 C C . PRO A 1 98 ? 11.562 14.949 -11.184 1.00 69.31 98 PRO A C 1
ATOM 692 O O . PRO A 1 98 ? 11.006 13.861 -11.310 1.00 69.31 98 PRO A O 1
ATOM 695 N N . ALA A 1 99 ? 10.967 16.098 -11.526 1.00 73.44 99 ALA A N 1
ATOM 696 C CA . ALA A 1 99 ? 9.592 16.158 -12.029 1.00 73.44 99 ALA A CA 1
ATOM 697 C C . ALA A 1 99 ? 9.434 15.428 -13.374 1.00 73.44 99 ALA A C 1
ATOM 699 O O . ALA A 1 99 ? 8.443 14.733 -13.592 1.00 73.44 99 ALA A O 1
ATOM 700 N N . ARG A 1 100 ? 10.444 15.527 -14.247 1.00 82.75 100 ARG A N 1
ATOM 701 C CA . ARG A 1 100 ? 10.434 14.857 -15.550 1.00 82.75 100 ARG A CA 1
ATOM 702 C C . ARG A 1 100 ? 10.636 13.352 -15.425 1.00 82.75 100 ARG A C 1
ATOM 704 O O . ARG A 1 100 ? 10.034 12.609 -16.186 1.00 82.75 100 ARG A O 1
ATOM 711 N N . LYS A 1 101 ? 11.407 12.880 -14.435 1.00 84.06 101 LYS A N 1
ATOM 712 C CA . LYS A 1 101 ? 11.558 11.434 -14.183 1.00 84.06 101 LYS A CA 1
ATOM 713 C C . LYS A 1 101 ? 10.207 10.766 -13.923 1.00 84.06 101 LYS A C 1
ATOM 715 O O . LYS A 1 101 ? 9.920 9.735 -14.517 1.00 84.06 101 LYS A O 1
ATOM 720 N N . GLY A 1 102 ? 9.368 11.380 -13.084 1.00 85.06 102 GLY A N 1
ATOM 721 C CA . GLY A 1 102 ? 8.021 10.873 -12.803 1.00 85.06 102 GLY A CA 1
ATOM 722 C C . GLY A 1 102 ? 7.113 10.863 -14.036 1.00 85.06 102 GLY A C 1
ATOM 723 O O . GLY A 1 102 ? 6.366 9.910 -14.239 1.00 85.06 102 GLY A O 1
ATOM 724 N N . GLU A 1 103 ? 7.209 11.884 -14.895 1.00 89.62 103 GLU A N 1
ATOM 725 C CA . GLU A 1 103 ? 6.506 11.902 -16.186 1.00 89.62 103 GLU A CA 1
ATOM 726 C C . GLU A 1 103 ? 6.945 10.735 -17.080 1.00 89.62 103 GLU A C 1
ATOM 728 O O . GLU A 1 103 ? 6.093 10.024 -17.613 1.00 89.62 103 GLU A O 1
ATOM 733 N N . VAL A 1 104 ? 8.259 10.506 -17.200 1.00 90.44 104 VAL A N 1
ATOM 734 C CA . VAL A 1 104 ? 8.812 9.417 -18.012 1.00 90.44 104 VAL A CA 1
ATOM 735 C C . VAL A 1 104 ? 8.348 8.062 -17.493 1.00 90.44 104 VAL A C 1
ATOM 737 O O . VAL A 1 104 ? 7.768 7.298 -18.261 1.00 90.44 104 VAL A O 1
ATOM 740 N N . HIS A 1 105 ? 8.533 7.762 -16.205 1.00 91.56 105 HIS A N 1
ATOM 741 C CA . HIS A 1 105 ? 8.137 6.463 -15.654 1.00 91.56 105 HIS A CA 1
ATOM 742 C C . HIS A 1 105 ? 6.645 6.184 -15.852 1.00 91.56 105 HIS A C 1
ATOM 744 O O . HIS A 1 105 ? 6.273 5.090 -16.287 1.00 91.56 105 HIS A O 1
ATOM 750 N N . ARG A 1 106 ? 5.797 7.198 -15.641 1.00 93.38 106 ARG A N 1
ATOM 751 C CA . ARG A 1 106 ? 4.357 7.073 -15.852 1.00 93.38 106 ARG A CA 1
ATOM 752 C C . ARG A 1 106 ? 4.014 6.814 -17.318 1.00 93.38 106 ARG A C 1
ATOM 754 O O . ARG A 1 106 ? 3.181 5.953 -17.599 1.00 93.38 106 ARG A O 1
ATOM 761 N N . ALA A 1 107 ? 4.634 7.550 -18.242 1.00 95.75 107 ALA A N 1
ATOM 762 C CA . ALA A 1 107 ? 4.404 7.384 -19.674 1.00 95.75 107 ALA A CA 1
ATOM 763 C C . ALA A 1 107 ? 4.834 5.990 -20.153 1.00 95.75 107 ALA A C 1
ATOM 765 O O . ALA A 1 107 ? 4.073 5.332 -20.855 1.00 95.75 107 ALA A O 1
ATOM 766 N N . PHE A 1 108 ? 6.005 5.506 -19.733 1.00 96.44 108 PHE A N 1
ATOM 767 C CA . PHE A 1 108 ? 6.457 4.152 -20.063 1.00 96.44 108 PHE A CA 1
ATOM 768 C C . PHE A 1 108 ? 5.538 3.083 -19.472 1.00 96.44 108 PHE A C 1
ATOM 770 O O . PHE A 1 108 ? 5.109 2.192 -20.199 1.00 96.44 108 PHE A O 1
ATOM 777 N N . THR A 1 109 ? 5.155 3.209 -18.199 1.00 96.88 109 THR A N 1
ATOM 778 C CA . THR A 1 109 ? 4.254 2.254 -17.538 1.00 96.88 109 THR A CA 1
ATOM 779 C C . THR A 1 109 ? 2.919 2.137 -18.278 1.00 96.88 109 THR A C 1
ATOM 781 O O . THR A 1 109 ? 2.492 1.032 -18.610 1.00 96.88 109 THR A O 1
ATOM 784 N N . ASP A 1 110 ? 2.271 3.261 -18.598 1.00 97.38 110 ASP A N 1
ATOM 785 C CA . ASP A 1 110 ? 0.991 3.249 -19.317 1.00 97.38 110 ASP A CA 1
ATOM 786 C C . ASP A 1 110 ? 1.141 2.778 -20.776 1.00 97.38 110 ASP A C 1
ATOM 788 O O . ASP A 1 110 ? 0.248 2.105 -21.301 1.00 97.38 110 ASP A O 1
ATOM 792 N N . ALA A 1 111 ? 2.272 3.071 -21.428 1.00 97.69 111 ALA A N 1
ATOM 793 C CA . ALA A 1 111 ? 2.563 2.585 -22.775 1.00 97.69 111 ALA A CA 1
ATOM 794 C C . ALA A 1 111 ? 2.757 1.063 -22.802 1.00 97.69 111 ALA A C 1
ATOM 796 O O . ALA A 1 111 ? 2.211 0.401 -23.682 1.00 97.69 111 ALA A O 1
ATOM 797 N N . TRP A 1 112 ? 3.464 0.499 -21.821 1.00 97.94 112 TRP A N 1
ATOM 798 C CA . TRP A 1 112 ? 3.636 -0.945 -21.671 1.00 97.94 112 TRP A CA 1
ATOM 799 C C . TRP A 1 112 ? 2.314 -1.658 -21.417 1.00 97.94 112 TRP A C 1
ATOM 801 O O . TRP A 1 112 ? 2.034 -2.658 -22.073 1.00 97.94 112 TRP A O 1
ATOM 811 N N . ILE A 1 113 ? 1.470 -1.117 -20.533 1.00 97.19 113 ILE A N 1
ATOM 812 C CA . ILE A 1 113 ? 0.137 -1.679 -20.282 1.00 97.19 113 ILE A CA 1
ATOM 813 C C . ILE A 1 113 ? -0.701 -1.654 -21.567 1.00 97.19 113 ILE A C 1
ATOM 815 O O . ILE A 1 113 ? -1.333 -2.650 -21.905 1.00 97.19 113 ILE A O 1
ATOM 819 N N . THR A 1 114 ? -0.677 -0.542 -22.305 1.00 96.56 114 THR A N 1
ATOM 820 C CA . THR A 1 114 ? -1.463 -0.378 -23.540 1.00 96.56 114 THR A CA 1
ATOM 821 C C . THR A 1 114 ? -0.964 -1.274 -24.678 1.00 96.56 114 THR A C 1
ATOM 823 O O . THR A 1 114 ? -1.774 -1.796 -25.438 1.00 96.56 114 THR A O 1
ATOM 826 N N . GLY A 1 115 ? 0.354 -1.433 -24.823 1.00 94.88 115 GLY A N 1
ATOM 827 C CA . GLY A 1 115 ? 0.961 -2.169 -25.936 1.00 94.88 115 GLY A CA 1
ATOM 828 C C . GLY A 1 115 ? 1.119 -3.671 -25.698 1.00 94.88 115 GLY A C 1
ATOM 829 O O . GLY A 1 115 ? 0.993 -4.446 -26.639 1.00 94.88 115 GLY A O 1
ATOM 830 N N . HIS A 1 116 ? 1.384 -4.082 -24.455 1.00 95.75 116 HIS A N 1
ATOM 831 C CA . HIS A 1 116 ? 1.790 -5.452 -24.116 1.00 95.75 116 HIS A CA 1
ATOM 832 C C . HIS A 1 116 ? 1.005 -6.062 -22.938 1.00 95.75 116 HIS A C 1
ATOM 834 O O . HIS A 1 116 ? 1.210 -7.228 -22.598 1.00 95.75 116 HIS A O 1
ATOM 840 N N . GLY A 1 117 ? 0.100 -5.303 -22.314 1.00 96.19 117 GLY A N 1
ATOM 841 C CA . GLY A 1 117 ? -0.716 -5.757 -21.188 1.00 96.19 117 GLY A CA 1
ATOM 842 C C . GLY A 1 117 ? -0.055 -5.594 -19.815 1.00 96.19 117 GLY A C 1
ATOM 843 O O . GLY A 1 117 ? 1.123 -5.252 -19.675 1.00 96.19 117 GLY A O 1
ATOM 844 N N . LEU A 1 118 ? -0.841 -5.837 -18.762 1.00 97.19 118 LEU A N 1
ATOM 845 C CA . LEU A 1 118 ? -0.447 -5.560 -17.378 1.00 97.19 118 LEU A CA 1
ATOM 846 C C . LEU A 1 118 ? 0.709 -6.444 -16.884 1.00 97.19 118 LEU A C 1
ATOM 848 O O . LEU A 1 118 ? 1.626 -5.950 -16.226 1.00 97.19 118 LEU A O 1
ATOM 852 N N . ALA A 1 119 ? 0.703 -7.733 -17.239 1.00 97.56 119 ALA A N 1
ATOM 853 C CA . ALA A 1 119 ? 1.764 -8.673 -16.872 1.00 97.56 119 ALA A CA 1
ATOM 854 C C . ALA A 1 119 ? 3.134 -8.243 -17.428 1.00 97.56 119 ALA A C 1
ATOM 856 O O . ALA A 1 119 ? 4.140 -8.316 -16.723 1.00 97.56 119 ALA A O 1
ATOM 857 N N . PHE A 1 120 ? 3.169 -7.736 -18.667 1.00 97.94 120 PHE A N 1
ATOM 858 C CA . PHE A 1 120 ? 4.383 -7.176 -19.259 1.00 97.94 120 PHE A CA 1
ATOM 859 C C . PHE A 1 120 ? 4.887 -5.979 -18.466 1.00 97.94 120 PHE A C 1
ATOM 861 O O . PHE A 1 120 ? 6.060 -5.932 -18.101 1.00 97.94 120 PHE A O 1
ATOM 868 N N . ALA A 1 121 ? 4.001 -5.019 -18.193 1.00 97.44 121 ALA A N 1
ATOM 869 C CA . ALA A 1 121 ? 4.364 -3.790 -17.502 1.00 97.44 121 ALA A CA 1
ATOM 870 C C . ALA A 1 121 ? 4.927 -4.064 -16.101 1.00 97.44 121 ALA A C 1
ATOM 872 O O . ALA A 1 121 ? 5.902 -3.432 -15.697 1.00 97.44 121 ALA A O 1
ATOM 873 N N . ALA A 1 122 ? 4.368 -5.045 -15.385 1.00 97.25 122 ALA A N 1
ATOM 874 C CA . ALA A 1 122 ? 4.885 -5.472 -14.089 1.00 97.25 122 ALA A CA 1
ATOM 875 C C . ALA A 1 122 ? 6.324 -6.011 -14.193 1.00 97.25 122 ALA A C 1
ATOM 877 O O . ALA A 1 122 ? 7.196 -5.583 -13.438 1.00 97.25 122 ALA A O 1
ATOM 878 N N . CYS A 1 123 ? 6.605 -6.889 -15.161 1.00 97.31 123 CYS A N 1
ATOM 879 C CA . CYS A 1 123 ? 7.960 -7.392 -15.409 1.00 97.31 123 CYS A CA 1
ATOM 880 C C . CYS A 1 123 ? 8.925 -6.277 -15.839 1.00 97.31 123 CYS A C 1
ATOM 882 O O . CYS A 1 123 ? 10.048 -6.208 -15.341 1.00 97.31 123 CYS A O 1
ATOM 884 N N . ALA A 1 124 ? 8.484 -5.371 -16.714 1.00 96.38 124 ALA A N 1
ATOM 885 C CA . ALA A 1 124 ? 9.298 -4.261 -17.203 1.00 96.38 124 ALA A CA 1
ATOM 886 C C . ALA A 1 124 ? 9.662 -3.273 -16.082 1.00 96.38 124 ALA A C 1
ATOM 888 O O . ALA A 1 124 ? 10.775 -2.755 -16.067 1.00 96.38 124 ALA A O 1
ATOM 889 N N . LEU A 1 125 ? 8.786 -3.066 -15.091 1.00 94.56 125 LEU A N 1
ATOM 890 C CA . LEU A 1 125 ? 9.111 -2.277 -13.896 1.00 94.56 125 LEU A CA 1
ATOM 891 C C . LEU A 1 125 ? 10.174 -2.943 -13.015 1.00 94.56 125 LEU A C 1
ATOM 893 O O . LEU A 1 125 ? 11.057 -2.250 -12.505 1.00 94.56 125 LEU A O 1
ATOM 897 N N . VAL A 1 126 ? 10.127 -4.271 -12.850 1.00 93.31 126 VAL A N 1
ATOM 898 C CA . VAL A 1 126 ? 11.187 -5.007 -12.137 1.00 93.31 126 VAL A CA 1
ATOM 899 C C . VAL A 1 126 ? 12.510 -4.836 -12.878 1.00 93.31 126 VAL A C 1
ATOM 901 O O . VAL A 1 126 ? 13.514 -4.479 -12.264 1.00 93.31 126 VAL A O 1
ATOM 904 N N . GLU A 1 127 ? 12.504 -4.996 -14.199 1.00 93.56 127 GLU A N 1
ATOM 905 C CA . GLU A 1 127 ? 13.679 -4.808 -15.050 1.00 93.56 127 GLU A CA 1
ATOM 906 C C . GLU A 1 127 ? 14.217 -3.372 -15.016 1.00 93.56 127 GLU A C 1
ATOM 908 O O . GLU A 1 127 ? 15.426 -3.174 -14.897 1.00 93.56 127 GLU A O 1
ATOM 913 N N . LEU A 1 128 ? 13.343 -2.367 -15.027 1.00 92.06 128 LEU A N 1
ATOM 914 C CA . LEU A 1 128 ? 13.725 -0.964 -14.885 1.00 92.06 128 LEU A CA 1
ATOM 915 C C . LEU A 1 128 ? 14.366 -0.695 -13.516 1.00 92.06 128 LEU A C 1
ATOM 917 O O . LEU A 1 128 ? 15.408 -0.048 -13.452 1.00 92.06 128 LEU A O 1
ATOM 921 N N . SER A 1 129 ? 13.808 -1.228 -12.423 1.00 87.50 129 SER A N 1
ATOM 922 C CA . SER A 1 129 ? 14.360 -1.004 -11.076 1.00 87.50 129 SER A CA 1
ATOM 923 C C . SER A 1 129 ? 15.791 -1.529 -10.906 1.00 87.50 129 SER A C 1
ATOM 925 O O . SER A 1 129 ? 16.596 -0.903 -10.216 1.00 87.50 129 SER A O 1
ATOM 927 N N . ARG A 1 130 ? 16.139 -2.627 -11.593 1.00 87.75 130 ARG A N 1
ATOM 928 C CA . ARG A 1 130 ? 17.480 -3.242 -11.568 1.00 87.75 130 ARG A CA 1
ATOM 929 C C . ARG A 1 130 ? 18.435 -2.696 -12.630 1.00 87.75 130 ARG A C 1
ATOM 931 O O . ARG A 1 130 ? 19.565 -3.172 -12.723 1.00 87.75 130 ARG A O 1
ATOM 938 N N . THR A 1 131 ? 17.989 -1.742 -13.442 1.00 90.44 131 THR A N 1
ATOM 939 C CA . THR A 1 131 ? 18.764 -1.196 -14.557 1.00 90.44 131 THR A CA 1
ATOM 940 C C . THR A 1 131 ? 19.151 0.247 -14.264 1.00 90.44 131 THR A C 1
ATOM 942 O O . THR A 1 131 ? 18.363 1.047 -13.753 1.00 90.44 131 THR A O 1
ATOM 945 N N . ARG A 1 132 ? 20.403 0.592 -14.553 1.00 89.38 132 ARG A N 1
ATOM 946 C CA . ARG A 1 132 ? 20.949 1.937 -14.391 1.00 89.38 132 ARG A CA 1
ATOM 947 C C . ARG A 1 132 ? 21.483 2.415 -15.733 1.00 89.38 132 ARG A C 1
ATOM 949 O O . ARG A 1 132 ? 22.249 1.707 -16.370 1.00 89.38 132 ARG A O 1
ATOM 956 N N . ALA A 1 133 ? 21.108 3.624 -16.136 1.00 89.25 133 ALA A N 1
ATOM 957 C CA . ALA A 1 133 ? 21.724 4.264 -17.290 1.00 89.25 133 ALA A CA 1
ATOM 958 C C . ALA A 1 133 ? 23.142 4.753 -16.955 1.00 89.25 133 ALA A C 1
ATOM 960 O O . ALA A 1 133 ? 23.405 5.207 -15.834 1.00 89.25 133 ALA A O 1
ATOM 961 N N . VAL A 1 134 ? 24.038 4.657 -17.931 1.00 88.81 134 VAL A N 1
ATOM 962 C CA . VAL A 1 134 ? 25.436 5.098 -17.865 1.00 88.81 134 VAL A CA 1
ATOM 963 C C . VAL A 1 134 ? 25.763 5.964 -19.079 1.00 88.81 134 VAL A C 1
ATOM 965 O O . VAL A 1 134 ? 25.072 5.905 -20.094 1.00 88.81 134 VAL A O 1
ATOM 968 N N . CYS A 1 135 ? 26.798 6.791 -18.959 1.00 83.50 135 CYS A N 1
ATOM 969 C CA . CYS A 1 135 ? 27.332 7.613 -20.042 1.00 83.50 135 CYS A CA 1
ATOM 970 C C . CYS A 1 135 ? 28.847 7.451 -20.104 1.00 83.50 135 CYS A C 1
ATOM 972 O O . CYS A 1 135 ? 29.489 7.309 -19.062 1.00 83.50 135 CYS A O 1
ATOM 974 N N . GLU A 1 136 ? 29.408 7.516 -21.305 1.00 70.50 136 GLU A N 1
ATOM 975 C CA . GLU A 1 136 ? 30.846 7.634 -21.518 1.00 70.50 136 GLU A CA 1
ATOM 976 C C . GLU A 1 136 ? 31.297 9.097 -21.419 1.00 70.50 136 GLU A C 1
ATOM 978 O O . GLU A 1 136 ? 30.818 9.962 -22.153 1.00 70.50 136 GLU A O 1
ATOM 983 N N . GLY A 1 137 ? 32.254 9.358 -20.522 1.00 60.97 137 GLY A N 1
ATOM 984 C CA . GLY A 1 137 ? 32.871 10.670 -20.303 1.00 60.97 137 GLY A CA 1
ATOM 985 C C . GLY A 1 137 ? 32.208 11.528 -19.215 1.00 60.97 137 GLY A C 1
ATOM 986 O O . GLY A 1 137 ? 31.077 11.293 -18.800 1.00 60.97 137 GLY A O 1
ATOM 987 N N . ASP A 1 138 ? 32.927 12.561 -18.766 1.00 53.94 138 ASP A N 1
ATOM 988 C CA . ASP A 1 138 ? 32.512 13.475 -17.683 1.00 53.94 138 ASP A CA 1
ATOM 989 C C . ASP A 1 138 ? 31.621 14.650 -18.167 1.00 53.94 138 ASP A C 1
ATOM 991 O O . ASP A 1 138 ? 31.428 15.639 -17.454 1.00 53.94 138 ASP A O 1
ATOM 995 N N . GLY A 1 139 ? 31.100 14.580 -19.400 1.00 53.69 139 GLY A N 1
ATOM 996 C CA . GLY A 1 139 ? 30.342 15.650 -20.064 1.00 53.69 139 GLY A CA 1
ATOM 997 C C . GLY A 1 139 ? 28.821 15.427 -20.123 1.00 53.69 139 GLY A C 1
ATOM 998 O O . GLY A 1 139 ? 28.324 14.355 -19.776 1.00 53.69 139 GLY A O 1
ATOM 999 N N . PRO A 1 140 ? 28.037 16.433 -20.565 1.00 54.78 140 PRO A N 1
ATOM 1000 C CA . PRO A 1 140 ? 26.612 16.250 -20.828 1.00 54.78 140 PRO A CA 1
ATOM 1001 C C . PRO A 1 140 ? 26.405 15.182 -21.911 1.00 54.78 140 PRO A C 1
ATOM 1003 O O . PRO A 1 140 ? 26.962 15.291 -22.994 1.00 54.78 140 PRO A O 1
ATOM 1006 N N . TRP A 1 141 ? 25.540 14.201 -21.643 1.00 61.66 141 TRP A N 1
ATOM 1007 C CA . TRP A 1 141 ? 25.283 13.026 -22.495 1.00 61.66 141 TRP A CA 1
ATOM 1008 C C . TRP A 1 141 ? 24.820 13.317 -23.930 1.00 61.66 141 TRP A C 1
ATOM 1010 O O . TRP A 1 141 ? 24.772 12.403 -24.749 1.00 61.66 141 TRP A O 1
ATOM 1020 N N . ARG A 1 142 ? 24.434 14.558 -24.267 1.00 60.06 142 ARG A N 1
ATOM 1021 C CA . ARG A 1 142 ? 24.019 14.905 -25.636 1.00 60.06 142 ARG A CA 1
ATOM 1022 C C . ARG A 1 142 ? 25.224 14.790 -26.573 1.00 60.06 142 ARG A C 1
ATOM 1024 O O . ARG A 1 142 ? 26.055 15.693 -26.617 1.00 60.06 142 ARG A O 1
ATOM 1031 N N . GLY A 1 143 ? 25.279 13.693 -27.329 1.00 55.03 143 GLY A N 1
ATOM 1032 C CA . GLY A 1 143 ? 26.370 13.375 -28.255 1.00 55.03 143 GLY A CA 1
ATOM 1033 C C . GLY A 1 143 ? 27.497 12.523 -27.658 1.00 55.03 143 GLY A C 1
ATOM 1034 O O . GLY A 1 143 ? 28.535 12.383 -28.297 1.00 55.03 143 GLY A O 1
ATOM 1035 N N . SER A 1 144 ? 27.319 11.967 -26.456 1.00 61.56 144 SER A N 1
ATOM 1036 C CA . SER A 1 144 ? 28.246 11.019 -25.815 1.00 61.56 144 SER A CA 1
ATOM 1037 C C . SER A 1 144 ? 27.585 9.640 -25.707 1.00 61.56 144 SER A C 1
ATOM 1039 O O . SER A 1 144 ? 26.360 9.565 -25.608 1.00 61.56 144 SER A O 1
ATOM 1041 N N . GLY A 1 145 ? 28.364 8.553 -25.727 1.00 76.56 145 GLY A N 1
ATOM 1042 C CA . GLY A 1 145 ? 27.838 7.184 -25.670 1.00 76.56 145 GLY A CA 1
ATOM 1043 C C . GLY A 1 145 ? 26.961 6.967 -24.434 1.00 76.56 145 GLY A C 1
ATOM 1044 O O . GLY A 1 145 ? 27.444 7.061 -23.307 1.00 76.56 145 GLY A O 1
ATOM 1045 N N . ALA A 1 146 ? 25.667 6.711 -24.631 1.00 86.19 146 ALA A N 1
ATOM 1046 C CA . ALA A 1 146 ? 24.736 6.347 -23.568 1.00 86.19 146 ALA A CA 1
ATOM 1047 C C . ALA A 1 146 ? 24.529 4.833 -23.558 1.00 86.19 146 ALA A C 1
ATOM 1049 O O . ALA A 1 146 ? 24.470 4.192 -24.603 1.00 86.19 146 ALA A O 1
ATOM 1050 N N . GLY A 1 147 ? 24.404 4.266 -22.365 1.00 90.38 147 GLY A N 1
ATOM 1051 C CA . GLY A 1 147 ? 24.274 2.832 -22.171 1.00 90.38 147 GLY A CA 1
ATOM 1052 C C . GLY A 1 147 ? 23.420 2.488 -20.966 1.00 90.38 147 GLY A C 1
ATOM 1053 O O . GLY A 1 147 ? 22.952 3.360 -20.230 1.00 90.38 147 GLY A O 1
ATOM 1054 N N . ALA A 1 148 ? 23.248 1.195 -20.732 1.00 92.25 148 ALA A N 1
ATOM 1055 C CA . ALA A 1 148 ? 22.588 0.674 -19.546 1.00 92.25 148 ALA A CA 1
ATOM 1056 C C . ALA A 1 148 ? 23.437 -0.438 -18.931 1.00 92.25 148 ALA A C 1
ATOM 1058 O O . ALA A 1 148 ? 24.056 -1.211 -19.654 1.00 92.25 148 ALA A O 1
ATOM 1059 N N . VAL A 1 149 ? 23.448 -0.525 -17.605 1.00 92.50 149 VAL A N 1
ATOM 1060 C CA . VAL A 1 149 ? 24.091 -1.604 -16.845 1.00 92.50 149 VAL A CA 1
ATOM 1061 C C . VAL A 1 149 ? 23.130 -2.168 -15.812 1.00 92.50 149 VAL A C 1
ATOM 1063 O O . VAL A 1 149 ? 22.213 -1.479 -15.340 1.00 92.50 149 VAL A O 1
ATOM 1066 N N . ARG A 1 150 ? 23.348 -3.421 -15.420 1.00 89.81 150 ARG A N 1
ATOM 1067 C CA . ARG A 1 150 ? 22.705 -3.974 -14.226 1.00 89.81 150 ARG A CA 1
ATOM 1068 C C . ARG A 1 150 ? 23.252 -3.320 -12.961 1.00 89.81 150 ARG A C 1
ATOM 1070 O O . ARG A 1 150 ? 24.425 -2.978 -12.864 1.00 89.81 150 ARG A O 1
ATOM 1077 N N . ARG A 1 151 ? 22.390 -3.150 -11.961 1.00 83.94 151 ARG A N 1
ATOM 1078 C CA . ARG A 1 151 ? 22.826 -2.754 -10.619 1.00 83.94 151 ARG A CA 1
ATOM 1079 C C . ARG A 1 151 ? 23.595 -3.908 -9.979 1.00 83.94 151 ARG A C 1
ATOM 1081 O O . ARG A 1 151 ? 23.076 -5.015 -9.886 1.00 83.94 151 ARG A O 1
ATOM 1088 N N . GLU A 1 152 ? 24.814 -3.625 -9.530 1.00 66.75 152 GLU A N 1
ATOM 1089 C CA . GLU A 1 152 ? 25.746 -4.617 -8.970 1.00 66.75 152 GLU A CA 1
ATOM 1090 C C . GLU A 1 152 ? 25.353 -5.084 -7.553 1.00 66.75 152 GLU A C 1
ATOM 1092 O O . GLU A 1 152 ? 25.808 -6.125 -7.086 1.00 66.75 152 GLU A O 1
ATOM 1097 N N . GLY A 1 153 ? 24.482 -4.337 -6.862 1.00 67.44 153 GLY A N 1
ATOM 1098 C CA . GLY A 1 153 ? 24.014 -4.665 -5.517 1.00 67.44 153 GLY A CA 1
ATOM 1099 C C . GLY A 1 153 ? 22.748 -5.519 -5.519 1.00 67.44 153 GLY A C 1
ATOM 1100 O O . GLY A 1 153 ? 21.682 -5.057 -5.915 1.00 67.44 153 GLY A O 1
ATOM 1101 N N . ASP A 1 154 ? 22.836 -6.726 -4.963 1.00 64.62 154 ASP A N 1
ATOM 1102 C CA . ASP A 1 154 ? 21.701 -7.649 -4.809 1.00 64.62 154 ASP A CA 1
ATOM 1103 C C . ASP A 1 154 ? 20.524 -7.048 -3.999 1.00 64.62 154 ASP A C 1
ATOM 1105 O O . ASP A 1 154 ? 19.359 -7.352 -4.259 1.00 64.62 154 ASP A O 1
ATOM 1109 N N . ALA A 1 155 ? 20.820 -6.125 -3.074 1.00 62.16 155 ALA A N 1
ATOM 1110 C CA . ALA A 1 155 ? 19.844 -5.382 -2.269 1.00 62.16 155 ALA A CA 1
ATOM 1111 C C . ALA A 1 155 ? 19.608 -3.926 -2.739 1.00 62.16 155 ALA A C 1
ATOM 1113 O O . ALA A 1 155 ? 18.902 -3.172 -2.063 1.00 62.16 155 ALA A O 1
ATOM 1114 N N . ASP A 1 156 ? 20.198 -3.495 -3.862 1.00 67.50 156 ASP A N 1
ATOM 1115 C CA . ASP A 1 156 ? 20.019 -2.133 -4.381 1.00 67.50 156 ASP A CA 1
ATOM 1116 C C . ASP A 1 156 ? 18.622 -1.977 -5.003 1.00 67.50 156 ASP A C 1
ATOM 1118 O O . ASP A 1 156 ? 18.363 -2.407 -6.127 1.00 67.50 156 ASP A O 1
ATOM 1122 N N . LEU A 1 157 ? 17.710 -1.332 -4.269 1.00 64.50 157 LEU A N 1
ATOM 1123 C CA . LEU A 1 157 ? 16.371 -0.973 -4.757 1.00 64.50 157 LEU A CA 1
ATOM 1124 C C . LEU A 1 157 ? 16.383 0.206 -5.748 1.00 64.50 157 LEU A C 1
ATOM 1126 O O . LEU A 1 157 ? 15.337 0.576 -6.287 1.00 64.50 157 LEU A O 1
ATOM 1130 N N . GLY A 1 158 ? 17.545 0.819 -5.977 1.00 62.44 158 GLY A N 1
ATOM 1131 C CA . GLY A 1 158 ? 17.727 1.925 -6.897 1.00 62.44 158 GLY A CA 1
ATOM 1132 C C . GLY A 1 158 ? 16.876 3.153 -6.585 1.00 62.44 158 GLY A C 1
ATOM 1133 O O . GLY A 1 158 ? 16.536 3.451 -5.440 1.00 62.44 158 GLY A O 1
ATOM 1134 N N . THR A 1 159 ? 16.535 3.913 -7.630 1.00 60.03 159 THR A N 1
ATOM 1135 C CA . THR A 1 159 ? 15.506 4.955 -7.523 1.00 60.03 159 THR A CA 1
ATOM 1136 C C . THR A 1 159 ? 14.144 4.271 -7.504 1.00 60.03 159 THR A C 1
ATOM 1138 O O . THR A 1 159 ? 13.560 4.016 -8.552 1.00 60.03 159 THR A O 1
ATOM 1141 N N . MET A 1 160 ? 13.664 3.952 -6.304 1.00 62.41 160 MET A N 1
ATOM 1142 C CA . MET A 1 160 ? 12.349 3.358 -6.072 1.00 62.41 160 MET A CA 1
ATOM 1143 C C . MET A 1 160 ? 11.238 4.107 -6.823 1.00 62.41 160 MET A C 1
ATOM 1145 O O . MET A 1 160 ? 10.919 5.260 -6.520 1.00 62.41 160 MET A O 1
ATOM 1149 N N . LEU A 1 161 ? 10.605 3.408 -7.765 1.00 63.94 161 LEU A N 1
ATOM 1150 C CA . LEU A 1 161 ? 9.477 3.867 -8.580 1.00 63.94 161 LEU A CA 1
ATOM 1151 C C . LEU A 1 161 ? 8.165 3.778 -7.792 1.00 63.94 161 LEU A C 1
ATOM 1153 O O . LEU A 1 161 ? 7.223 3.111 -8.208 1.00 63.94 161 LEU A O 1
ATOM 1157 N N . THR A 1 162 ? 8.126 4.364 -6.594 1.00 73.88 162 THR A N 1
ATOM 1158 C CA . THR A 1 162 ? 7.076 4.066 -5.602 1.00 73.88 162 THR A CA 1
ATOM 1159 C C . THR A 1 162 ? 5.666 4.303 -6.156 1.00 73.88 162 THR A C 1
ATOM 1161 O O . THR A 1 162 ? 4.769 3.498 -5.901 1.00 73.88 162 THR A O 1
ATOM 1164 N N . ASP A 1 163 ? 5.478 5.348 -6.966 1.00 86.94 163 ASP A N 1
ATOM 1165 C CA . ASP A 1 163 ? 4.183 5.672 -7.571 1.00 86.94 163 ASP A CA 1
ATOM 1166 C C . ASP A 1 163 ? 3.791 4.705 -8.700 1.00 86.94 163 ASP A C 1
ATOM 1168 O O . ASP A 1 163 ? 2.647 4.248 -8.734 1.00 86.94 163 ASP A O 1
ATOM 1172 N N . ASP A 1 164 ? 4.720 4.334 -9.585 1.00 90.50 164 ASP A N 1
ATOM 1173 C CA . ASP A 1 164 ? 4.459 3.400 -10.691 1.00 90.50 164 ASP A CA 1
ATOM 1174 C C . ASP A 1 164 ? 4.270 1.963 -10.189 1.00 90.50 164 ASP A C 1
ATOM 1176 O O . ASP A 1 164 ? 3.351 1.262 -10.613 1.00 90.50 164 ASP A O 1
ATOM 1180 N N . LEU A 1 165 ? 5.058 1.549 -9.193 1.00 92.31 165 LEU A N 1
ATOM 1181 C CA . LEU A 1 165 ? 4.873 0.279 -8.494 1.00 92.31 165 LEU A CA 1
ATOM 1182 C C . LEU A 1 165 ? 3.515 0.238 -7.792 1.00 92.31 165 LEU A C 1
ATOM 1184 O O . LEU A 1 165 ? 2.793 -0.752 -7.885 1.00 92.31 165 LEU A O 1
ATOM 1188 N N . ARG A 1 166 ? 3.128 1.316 -7.097 1.00 93.19 166 ARG A N 1
ATOM 1189 C CA . ARG A 1 166 ? 1.795 1.434 -6.485 1.00 93.19 166 ARG A CA 1
ATOM 1190 C C . ARG A 1 166 ? 0.684 1.382 -7.532 1.00 93.19 166 ARG A C 1
ATOM 1192 O O . ARG A 1 166 ? -0.355 0.774 -7.278 1.00 93.19 166 ARG A O 1
ATOM 1199 N N . ARG A 1 167 ? 0.891 1.998 -8.696 1.00 94.00 167 ARG A N 1
ATOM 1200 C CA . ARG A 1 167 ? -0.053 1.983 -9.816 1.00 94.00 167 ARG A CA 1
ATOM 1201 C C . ARG A 1 167 ? -0.249 0.570 -10.361 1.00 94.00 167 ARG A C 1
ATOM 1203 O O . ARG A 1 167 ? -1.386 0.115 -10.433 1.00 94.00 167 ARG A O 1
ATOM 1210 N N . VAL A 1 168 ? 0.831 -0.134 -10.693 1.00 95.88 168 VAL A N 1
ATOM 1211 C CA . VAL A 1 168 ? 0.752 -1.510 -11.204 1.00 95.88 168 VAL A CA 1
ATOM 1212 C C . VAL A 1 168 ? 0.180 -2.457 -10.157 1.00 95.88 168 VAL A C 1
ATOM 1214 O O . VAL A 1 168 ? -0.734 -3.208 -10.477 1.00 95.88 168 VAL A O 1
ATOM 1217 N N . ARG A 1 169 ? 0.595 -2.349 -8.889 1.00 96.31 169 ARG A N 1
ATOM 1218 C CA . ARG A 1 169 ? -0.028 -3.083 -7.774 1.00 96.31 169 ARG A CA 1
ATOM 1219 C C . ARG A 1 169 ? -1.539 -2.840 -7.705 1.00 96.31 169 ARG A C 1
ATOM 1221 O O . ARG A 1 169 ? -2.307 -3.780 -7.545 1.00 96.31 169 ARG A O 1
ATOM 1228 N N . GLY A 1 170 ? -1.977 -1.586 -7.835 1.00 96.06 170 GLY A N 1
ATOM 1229 C CA . GLY A 1 170 ? -3.396 -1.233 -7.814 1.00 96.06 170 GLY A CA 1
ATOM 1230 C C . GLY A 1 170 ? -4.192 -1.817 -8.981 1.00 96.06 170 GLY A C 1
ATOM 1231 O O . GLY A 1 170 ? -5.326 -2.241 -8.782 1.00 96.06 170 GLY A O 1
ATOM 1232 N N . LEU A 1 171 ? -3.595 -1.871 -10.174 1.00 96.94 171 LEU A N 1
ATOM 1233 C CA . LEU A 1 171 ? -4.192 -2.525 -11.340 1.00 96.94 171 LEU A CA 1
ATOM 1234 C C . LEU A 1 171 ? -4.251 -4.045 -11.157 1.00 96.94 171 LEU A C 1
ATOM 1236 O O . LEU A 1 171 ? -5.307 -4.622 -11.369 1.00 96.94 171 LEU A O 1
ATOM 1240 N N . LEU A 1 172 ? -3.174 -4.675 -10.678 1.00 97.12 172 LEU A N 1
ATOM 1241 C CA . LEU A 1 172 ? -3.130 -6.116 -10.396 1.00 97.12 172 LEU A CA 1
ATOM 1242 C C . LEU A 1 172 ? -4.147 -6.525 -9.327 1.00 97.12 172 LEU A C 1
ATOM 1244 O O . LEU A 1 172 ? -4.787 -7.563 -9.448 1.00 97.12 172 LEU A O 1
ATOM 1248 N N . ALA A 1 173 ? -4.335 -5.698 -8.297 1.00 96.56 173 ALA A N 1
ATOM 1249 C CA . ALA A 1 173 ? -5.327 -5.937 -7.253 1.00 96.56 173 ALA A CA 1
ATOM 1250 C C . ALA A 1 173 ? -6.778 -5.887 -7.767 1.00 96.56 173 ALA A C 1
ATOM 1252 O O . ALA A 1 173 ? -7.654 -6.487 -7.144 1.00 96.56 173 ALA A O 1
ATOM 1253 N N . ALA A 1 174 ? -7.031 -5.156 -8.858 1.00 95.50 174 ALA A N 1
ATOM 1254 C CA . ALA A 1 174 ? -8.346 -4.998 -9.480 1.00 95.50 174 ALA A CA 1
ATOM 1255 C C . ALA A 1 174 ? -8.536 -5.852 -10.749 1.00 95.50 174 ALA A C 1
ATOM 1257 O O . ALA A 1 174 ? -9.636 -5.857 -11.303 1.00 95.50 174 ALA A O 1
ATOM 1258 N N . ALA A 1 175 ? -7.481 -6.523 -11.215 1.00 95.62 175 ALA A N 1
ATOM 1259 C CA . ALA A 1 175 ? -7.505 -7.392 -12.382 1.00 95.62 175 ALA A CA 1
ATOM 1260 C C . ALA A 1 175 ? -8.380 -8.627 -12.128 1.00 95.62 175 ALA A C 1
ATOM 1262 O O . ALA A 1 175 ? -8.553 -9.060 -10.984 1.00 95.62 175 ALA A O 1
ATOM 1263 N N . ASP A 1 176 ? -8.922 -9.200 -13.202 1.00 95.38 176 ASP A N 1
ATOM 1264 C CA . ASP A 1 176 ? -9.594 -10.492 -13.109 1.00 95.38 176 ASP A CA 1
ATOM 1265 C C . ASP A 1 176 ? -8.604 -11.619 -12.771 1.00 95.38 176 ASP A C 1
ATOM 1267 O O . ASP A 1 176 ? -7.382 -11.471 -12.868 1.00 95.38 176 ASP A O 1
ATOM 1271 N N . ASP A 1 177 ? -9.143 -12.765 -12.362 1.00 95.81 177 ASP A N 1
ATOM 1272 C CA . ASP A 1 177 ? -8.355 -13.909 -11.897 1.00 95.81 177 ASP A CA 1
ATOM 1273 C C . ASP A 1 177 ? -7.380 -14.427 -12.964 1.00 95.81 177 ASP A C 1
ATOM 1275 O O . ASP A 1 177 ? -6.293 -14.896 -12.630 1.00 95.81 177 ASP A O 1
ATOM 1279 N N . GLY A 1 178 ? -7.739 -14.323 -14.248 1.00 96.62 178 GLY A N 1
ATOM 1280 C CA . GLY A 1 178 ? -6.908 -14.781 -15.355 1.00 96.62 178 GLY A CA 1
ATOM 1281 C C . GLY A 1 178 ? -5.734 -13.845 -15.632 1.00 96.62 178 GLY A C 1
ATOM 1282 O O . GLY A 1 178 ? -4.606 -14.307 -15.807 1.00 96.62 178 GLY A O 1
ATOM 1283 N N . GLU A 1 179 ? -5.972 -12.534 -15.667 1.00 95.81 179 GLU A N 1
ATOM 1284 C CA . GLU A 1 179 ? -4.913 -11.535 -15.838 1.00 95.81 179 GLU A CA 1
ATOM 1285 C C . GLU A 1 179 ? -3.974 -11.495 -14.624 1.00 95.81 179 GLU A C 1
ATOM 1287 O O . GLU A 1 179 ? -2.752 -11.455 -14.801 1.00 95.81 179 GLU A O 1
ATOM 1292 N N . HIS A 1 180 ? -4.517 -11.585 -13.404 1.00 97.06 180 HIS A N 1
ATOM 1293 C CA . HIS A 1 180 ? -3.719 -11.664 -12.178 1.00 97.06 180 HIS A CA 1
ATOM 1294 C C . HIS A 1 180 ? -2.835 -12.917 -12.162 1.00 97.06 180 HIS A C 1
ATOM 1296 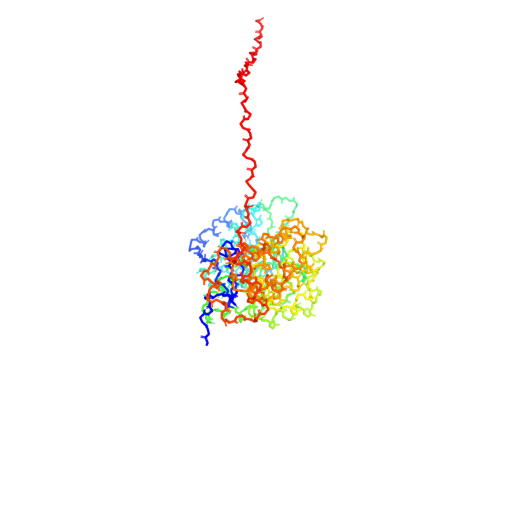O O . HIS A 1 180 ? -1.623 -12.788 -11.982 1.00 97.06 180 HIS A O 1
ATOM 1302 N N . ALA A 1 181 ? -3.390 -14.101 -12.450 1.00 97.19 181 ALA A N 1
ATOM 1303 C CA . ALA A 1 181 ? -2.615 -15.343 -12.501 1.00 97.19 181 ALA A CA 1
ATOM 1304 C C . ALA A 1 181 ? -1.481 -15.275 -13.536 1.00 97.19 181 ALA A C 1
ATOM 1306 O O . ALA A 1 181 ? -0.336 -15.590 -13.218 1.00 97.19 181 ALA A O 1
ATOM 1307 N N . ARG A 1 182 ? -1.753 -14.760 -14.746 1.00 96.69 182 ARG A N 1
ATOM 1308 C CA . ARG A 1 182 ? -0.717 -14.556 -15.778 1.00 96.69 182 ARG A CA 1
ATOM 1309 C C . ARG A 1 182 ? 0.398 -13.626 -15.309 1.00 96.69 182 ARG A C 1
ATOM 1311 O O . ARG A 1 182 ? 1.566 -13.871 -15.608 1.00 96.69 182 ARG A O 1
ATOM 1318 N N . ALA A 1 183 ? 0.053 -12.546 -14.609 1.00 97.81 183 ALA A N 1
ATOM 1319 C CA . ALA A 1 183 ? 1.044 -11.626 -14.069 1.00 97.81 183 ALA A CA 1
ATOM 1320 C C . ALA A 1 183 ? 1.895 -12.292 -12.981 1.00 97.81 183 ALA A C 1
ATOM 1322 O O . ALA A 1 183 ? 3.116 -12.163 -13.017 1.00 97.81 183 ALA A O 1
ATOM 1323 N N . VAL A 1 184 ? 1.278 -13.037 -12.060 1.00 98.25 184 VAL A N 1
ATOM 1324 C CA . VAL A 1 184 ? 1.980 -13.803 -11.019 1.00 98.25 184 VAL A CA 1
ATOM 1325 C C . VAL A 1 184 ? 2.941 -14.817 -11.643 1.00 98.25 184 VAL A C 1
ATOM 1327 O O . VAL A 1 184 ? 4.124 -14.814 -11.301 1.00 98.25 184 VAL A O 1
ATOM 1330 N N . ASP A 1 185 ? 2.479 -15.628 -12.595 1.00 97.94 185 ASP A N 1
ATOM 1331 C CA . ASP A 1 185 ? 3.301 -16.647 -13.257 1.00 97.94 185 ASP A CA 1
ATOM 1332 C C . ASP A 1 185 ? 4.515 -16.029 -13.954 1.00 97.94 185 ASP A C 1
ATOM 1334 O O . ASP A 1 185 ? 5.647 -16.488 -13.797 1.00 97.94 185 ASP A O 1
ATOM 1338 N N . ARG A 1 186 ? 4.301 -14.928 -14.680 1.00 97.31 186 ARG A N 1
ATOM 1339 C CA . ARG A 1 186 ? 5.375 -14.228 -15.386 1.00 97.31 186 ARG A CA 1
ATOM 1340 C C . ARG A 1 186 ? 6.356 -13.570 -14.414 1.00 97.31 186 ARG A C 1
ATOM 1342 O O . ARG A 1 186 ? 7.565 -13.669 -14.610 1.00 97.31 186 ARG A O 1
ATOM 1349 N N . LEU A 1 187 ? 5.866 -12.937 -13.344 1.00 97.81 187 LEU A N 1
ATOM 1350 C CA . LEU A 1 187 ? 6.693 -12.287 -12.322 1.00 97.81 187 LEU A CA 1
ATOM 1351 C C . LEU A 1 187 ? 7.576 -13.271 -11.549 1.00 97.81 187 LEU A C 1
ATOM 1353 O O . LEU A 1 187 ? 8.650 -12.874 -11.091 1.00 97.81 187 LEU A O 1
ATOM 1357 N N . ALA A 1 188 ? 7.175 -14.539 -11.431 1.00 97.00 188 ALA A N 1
ATOM 1358 C CA . ALA A 1 188 ? 7.978 -15.565 -10.771 1.00 97.00 188 ALA A CA 1
ATOM 1359 C C . ALA A 1 188 ? 9.391 -15.679 -11.380 1.00 97.00 188 ALA A C 1
ATOM 1361 O O . ALA A 1 188 ? 10.367 -15.812 -10.641 1.00 97.00 188 ALA A O 1
ATOM 1362 N N . ALA A 1 189 ? 9.523 -15.515 -12.703 1.00 95.38 189 ALA A N 1
ATOM 1363 C CA . ALA A 1 189 ? 10.807 -15.559 -13.411 1.00 95.38 189 ALA A CA 1
ATOM 1364 C C . ALA A 1 189 ? 11.730 -14.356 -13.119 1.00 95.38 189 ALA A C 1
ATOM 1366 O O . ALA A 1 189 ? 12.930 -14.416 -13.377 1.00 95.38 189 ALA A O 1
ATOM 1367 N N . TYR A 1 190 ? 11.199 -13.268 -12.552 1.00 92.81 190 TYR A N 1
ATOM 1368 C CA . TYR A 1 190 ? 11.943 -12.026 -12.310 1.00 92.81 190 TYR A CA 1
ATOM 1369 C C . TYR A 1 190 ? 12.441 -11.882 -10.863 1.00 92.81 190 TYR A C 1
ATOM 1371 O O . TYR A 1 190 ? 13.085 -10.888 -10.526 1.00 92.81 190 TYR A O 1
ATOM 1379 N N . ARG A 1 191 ? 12.236 -12.896 -10.014 1.00 92.56 191 ARG A N 1
ATOM 1380 C CA . ARG A 1 191 ? 12.619 -12.936 -8.585 1.00 92.56 191 ARG A CA 1
ATOM 1381 C C . ARG A 1 191 ? 14.100 -13.294 -8.324 1.00 92.56 191 ARG A C 1
ATOM 1383 O O . ARG A 1 191 ? 14.443 -13.785 -7.249 1.00 92.56 191 ARG A O 1
ATOM 1390 N N . SER A 1 192 ? 14.986 -13.067 -9.296 1.00 85.81 192 SER A N 1
ATOM 1391 C CA . SER A 1 192 ? 16.384 -13.536 -9.267 1.00 85.81 192 SER A CA 1
ATOM 1392 C C . SER A 1 192 ? 17.288 -12.841 -8.241 1.00 85.81 192 SER A C 1
ATOM 1394 O O . SER A 1 192 ? 18.202 -13.477 -7.727 1.00 85.81 192 SER A O 1
ATOM 1396 N N . THR A 1 193 ? 17.030 -11.572 -7.917 1.00 84.62 193 THR A N 1
ATOM 1397 C CA . THR A 1 193 ? 17.790 -10.794 -6.920 1.00 84.62 193 THR A CA 1
ATOM 1398 C C . THR A 1 193 ? 16.929 -10.475 -5.705 1.00 84.62 193 THR A C 1
ATOM 1400 O O . THR A 1 193 ? 15.699 -10.425 -5.808 1.00 84.62 193 THR A O 1
ATOM 1403 N N . ARG A 1 194 ? 17.545 -10.210 -4.551 1.00 82.81 194 ARG A N 1
ATOM 1404 C CA . ARG A 1 194 ? 16.818 -9.900 -3.308 1.00 82.81 194 ARG A CA 1
ATOM 1405 C C . ARG A 1 194 ? 15.948 -8.651 -3.426 1.00 82.81 194 ARG A C 1
ATOM 1407 O O . ARG A 1 194 ? 14.771 -8.685 -3.064 1.00 82.81 194 ARG A O 1
ATOM 1414 N N . ALA A 1 195 ? 16.482 -7.584 -4.017 1.00 83.06 195 ALA A N 1
ATOM 1415 C CA . ALA A 1 195 ? 15.727 -6.378 -4.348 1.00 83.06 195 ALA A CA 1
ATOM 1416 C C . ALA A 1 195 ? 14.488 -6.700 -5.205 1.00 83.06 195 ALA A C 1
ATOM 1418 O O . ALA A 1 195 ? 13.380 -6.244 -4.916 1.00 83.06 195 ALA A O 1
ATOM 1419 N N . ALA A 1 196 ? 14.647 -7.547 -6.226 1.00 88.38 196 ALA A N 1
ATOM 1420 C CA . ALA A 1 196 ? 13.546 -7.916 -7.103 1.00 88.38 196 ALA A CA 1
ATOM 1421 C C . ALA A 1 196 ? 12.499 -8.794 -6.412 1.00 88.38 196 ALA A C 1
ATOM 1423 O O . ALA A 1 196 ? 11.313 -8.610 -6.668 1.00 88.38 196 ALA A O 1
ATOM 1424 N N . ARG A 1 197 ? 12.892 -9.690 -5.495 1.00 91.19 197 ARG A N 1
ATOM 1425 C CA . ARG A 1 197 ? 11.930 -10.454 -4.682 1.00 91.19 197 ARG A CA 1
ATOM 1426 C C . ARG A 1 197 ? 11.019 -9.527 -3.894 1.00 91.19 197 ARG A C 1
ATOM 1428 O O . ARG A 1 197 ? 9.809 -9.702 -3.951 1.00 91.19 197 ARG A O 1
ATOM 1435 N N . TRP A 1 198 ? 11.570 -8.506 -3.236 1.00 90.00 198 TRP A N 1
ATOM 1436 C CA . TRP A 1 198 ? 10.767 -7.515 -2.515 1.00 90.00 198 TRP A CA 1
ATOM 1437 C C . TRP A 1 198 ? 9.848 -6.709 -3.431 1.00 90.00 198 TRP A C 1
ATOM 1439 O O . TRP A 1 198 ? 8.678 -6.540 -3.103 1.00 90.00 198 TRP A O 1
ATOM 1449 N N . ILE A 1 199 ? 10.335 -6.251 -4.587 1.00 91.88 199 ILE A N 1
ATOM 1450 C CA . ILE A 1 199 ? 9.518 -5.497 -5.551 1.00 91.88 199 ILE A CA 1
ATOM 1451 C C . ILE A 1 199 ? 8.371 -6.360 -6.096 1.00 91.88 199 ILE A C 1
ATOM 1453 O O . ILE A 1 199 ? 7.228 -5.907 -6.156 1.00 91.88 199 ILE A O 1
ATOM 1457 N N . VAL A 1 200 ? 8.652 -7.617 -6.443 1.00 95.12 200 VAL A N 1
ATOM 1458 C CA . VAL A 1 200 ? 7.646 -8.575 -6.912 1.00 95.12 200 VAL A CA 1
ATOM 1459 C C . VAL A 1 200 ? 6.634 -8.884 -5.806 1.00 95.12 200 VAL A C 1
ATOM 1461 O O . VAL A 1 200 ? 5.435 -8.748 -6.034 1.00 95.12 200 VAL A O 1
ATOM 1464 N N . SER A 1 201 ? 7.095 -9.231 -4.599 1.00 95.38 201 SER A N 1
ATOM 1465 C CA . SER A 1 201 ? 6.226 -9.502 -3.444 1.00 95.38 201 SER A CA 1
ATOM 1466 C C . SER A 1 201 ? 5.369 -8.286 -3.077 1.00 95.38 201 SER A C 1
ATOM 1468 O O . SER A 1 201 ? 4.213 -8.435 -2.700 1.00 95.38 201 SER A O 1
ATOM 1470 N N . TYR A 1 202 ? 5.893 -7.071 -3.246 1.00 95.06 202 TYR A N 1
ATOM 1471 C CA . TYR A 1 202 ? 5.131 -5.842 -3.057 1.00 95.06 202 TYR A CA 1
ATOM 1472 C C . TYR A 1 202 ? 4.005 -5.673 -4.090 1.00 95.06 202 TYR A C 1
ATOM 1474 O O . TYR A 1 202 ? 2.939 -5.167 -3.728 1.00 95.06 202 TYR A O 1
ATOM 1482 N N . MET A 1 203 ? 4.230 -6.041 -5.359 1.00 95.94 203 MET A N 1
ATOM 1483 C CA . MET A 1 203 ? 3.230 -5.915 -6.431 1.00 95.94 203 MET A CA 1
ATOM 1484 C C . MET A 1 203 ? 2.104 -6.944 -6.312 1.00 95.94 203 MET A C 1
ATOM 1486 O O . MET A 1 203 ? 0.962 -6.614 -6.625 1.00 95.94 203 MET A O 1
ATOM 1490 N N . VAL A 1 204 ? 2.416 -8.153 -5.834 1.00 96.50 204 VAL A N 1
ATOM 1491 C CA . VAL A 1 204 ? 1.448 -9.238 -5.595 1.00 96.50 204 VAL A CA 1
ATOM 1492 C C . VAL A 1 204 ? 1.475 -9.682 -4.126 1.00 96.50 204 VAL A C 1
ATOM 1494 O O . VAL A 1 204 ? 1.878 -10.801 -3.803 1.00 96.50 204 VAL A O 1
ATOM 1497 N N . PRO A 1 205 ? 1.058 -8.800 -3.197 1.00 96.19 205 PRO A N 1
ATOM 1498 C CA . PRO A 1 205 ? 1.175 -9.046 -1.761 1.00 96.19 205 PRO A CA 1
ATOM 1499 C C . PRO A 1 205 ? 0.240 -10.159 -1.265 1.00 96.19 205 PRO A C 1
ATOM 1501 O O . PRO A 1 205 ? 0.309 -10.535 -0.102 1.00 96.19 205 PRO A O 1
ATOM 1504 N N . ASP A 1 206 ? -0.655 -10.682 -2.100 1.00 94.88 206 ASP A N 1
ATOM 1505 C CA . ASP A 1 206 ? -1.473 -11.860 -1.807 1.00 94.88 206 ASP A CA 1
ATOM 1506 C C . ASP A 1 206 ? -0.663 -13.172 -1.825 1.00 94.88 206 ASP A C 1
ATOM 1508 O O . ASP A 1 206 ? -1.025 -14.122 -1.129 1.00 94.88 206 ASP A O 1
ATOM 1512 N N . ARG A 1 207 ? 0.492 -13.205 -2.509 1.00 96.81 207 ARG A N 1
ATOM 1513 C CA . ARG A 1 207 ? 1.472 -14.303 -2.444 1.00 96.81 207 ARG A CA 1
ATOM 1514 C C . ARG A 1 207 ? 2.270 -14.255 -1.143 1.00 96.81 207 ARG A C 1
ATOM 1516 O O . ARG A 1 207 ? 3.434 -13.867 -1.109 1.00 96.81 207 ARG A O 1
ATOM 1523 N N . GLN A 1 208 ? 1.623 -14.622 -0.038 1.00 95.38 208 G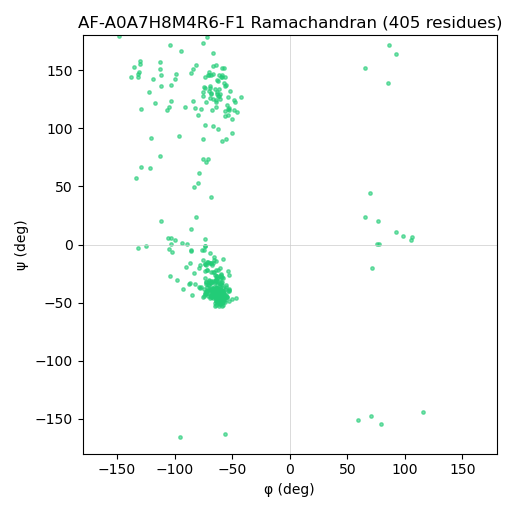LN A N 1
ATOM 1524 C CA . GLN A 1 208 ? 2.239 -14.591 1.294 1.00 95.38 208 GLN A CA 1
ATOM 1525 C C . GLN A 1 208 ? 3.435 -15.541 1.428 1.00 95.38 208 GLN A C 1
ATOM 1527 O O . GLN A 1 208 ? 4.355 -15.224 2.172 1.00 95.38 208 GLN A O 1
ATOM 1532 N N . ASP A 1 209 ? 3.481 -16.624 0.653 1.00 96.25 209 ASP A N 1
ATOM 1533 C CA . ASP A 1 209 ? 4.649 -17.503 0.542 1.00 96.25 209 ASP A CA 1
ATOM 1534 C C . ASP A 1 209 ? 5.893 -16.746 0.044 1.00 96.25 209 ASP A C 1
ATOM 1536 O O . ASP A 1 209 ? 6.995 -16.921 0.560 1.00 96.25 209 ASP A O 1
ATOM 1540 N N . TRP A 1 210 ? 5.713 -15.822 -0.902 1.00 96.25 210 TRP A N 1
ATOM 1541 C CA . TRP A 1 210 ? 6.785 -14.966 -1.409 1.00 96.25 210 TRP A CA 1
ATOM 1542 C C . TRP A 1 210 ? 7.205 -13.865 -0.438 1.00 96.25 210 TRP A C 1
ATOM 1544 O O . TRP A 1 210 ? 8.350 -13.411 -0.496 1.00 96.25 210 TRP A O 1
ATOM 1554 N N . VAL A 1 211 ? 6.292 -13.398 0.417 1.00 94.25 211 VAL A N 1
ATOM 1555 C CA . VAL A 1 211 ? 6.599 -12.433 1.485 1.00 94.25 211 VAL A CA 1
ATOM 1556 C C . VAL A 1 211 ? 7.363 -13.126 2.612 1.00 94.25 211 VAL A C 1
ATOM 1558 O O . VAL A 1 211 ? 8.352 -12.592 3.101 1.00 94.25 211 VAL A O 1
ATOM 1561 N N . GLU A 1 212 ? 6.944 -14.333 2.988 1.00 93.50 212 GLU A N 1
ATOM 1562 C CA . GLU A 1 212 ? 7.613 -15.162 3.993 1.00 93.50 212 GLU A CA 1
ATOM 1563 C C . GLU A 1 212 ? 9.033 -15.542 3.565 1.00 93.50 212 GLU A C 1
ATOM 1565 O O . GLU A 1 212 ? 9.951 -15.433 4.376 1.00 93.50 212 GLU A O 1
ATOM 1570 N N . GLU A 1 213 ? 9.244 -15.881 2.286 1.00 92.62 213 GLU A N 1
ATOM 1571 C CA . GLU A 1 213 ? 10.586 -16.076 1.720 1.00 92.62 213 GLU A CA 1
ATOM 1572 C C . GLU A 1 213 ? 11.469 -14.832 1.925 1.00 92.62 213 GLU A C 1
ATOM 1574 O O . GLU A 1 213 ? 12.613 -14.946 2.361 1.00 92.62 213 GLU A O 1
ATOM 1579 N N . CYS A 1 214 ? 10.935 -13.635 1.657 1.00 89.25 214 CYS A N 1
ATOM 1580 C CA . CYS A 1 214 ? 11.666 -12.385 1.868 1.00 89.25 214 CYS A CA 1
ATOM 1581 C C . CYS A 1 214 ? 11.974 -12.123 3.353 1.00 89.25 214 CYS A C 1
ATOM 1583 O O . CYS A 1 214 ? 13.051 -11.630 3.675 1.00 89.25 214 CYS A O 1
ATOM 1585 N N . CYS A 1 215 ? 11.045 -12.445 4.256 1.00 88.62 215 CYS A N 1
ATOM 1586 C CA . CYS A 1 215 ? 11.228 -12.307 5.703 1.00 88.62 215 CYS A CA 1
ATOM 1587 C C . CYS A 1 215 ? 12.270 -13.286 6.271 1.00 88.62 215 CYS A C 1
ATOM 1589 O O . CYS A 1 215 ? 12.937 -12.957 7.252 1.00 88.62 215 CYS A O 1
ATOM 1591 N N . ALA A 1 216 ? 12.413 -14.474 5.674 1.00 87.75 216 ALA A N 1
ATOM 1592 C CA . ALA A 1 216 ? 13.363 -15.500 6.106 1.00 87.75 216 ALA A CA 1
ATOM 1593 C C . ALA A 1 216 ? 14.831 -15.170 5.769 1.00 87.75 216 ALA A C 1
ATOM 1595 O O . ALA A 1 216 ? 15.734 -15.754 6.367 1.00 87.75 216 ALA A O 1
ATOM 1596 N N . ASP A 1 217 ? 15.078 -14.220 4.861 1.00 78.19 217 ASP A N 1
ATOM 1597 C CA . ASP A 1 217 ? 16.411 -13.699 4.533 1.00 78.19 217 ASP A CA 1
ATOM 1598 C C . ASP A 1 217 ? 16.537 -12.224 4.973 1.00 78.19 217 ASP A C 1
ATOM 1600 O O . ASP A 1 217 ? 16.470 -11.310 4.149 1.00 78.19 217 ASP A O 1
ATOM 1604 N N . PRO A 1 218 ? 16.704 -11.937 6.280 1.00 58.69 218 PRO A N 1
ATOM 1605 C CA . PRO A 1 218 ? 16.694 -10.569 6.804 1.00 58.69 218 PRO A CA 1
ATOM 1606 C C . PRO A 1 218 ? 17.872 -9.705 6.323 1.00 58.69 218 PRO A C 1
ATOM 1608 O O . PRO A 1 218 ? 17.815 -8.484 6.450 1.00 58.69 218 PRO A O 1
ATOM 1611 N N . GLY A 1 219 ? 18.917 -10.297 5.728 1.00 58.56 219 GLY A N 1
ATOM 1612 C CA . GLY A 1 219 ? 19.993 -9.557 5.057 1.00 58.56 219 GLY A CA 1
ATOM 1613 C C . GLY A 1 219 ? 19.584 -8.943 3.707 1.00 58.56 219 GLY A C 1
ATOM 1614 O O . GLY A 1 219 ? 20.408 -8.298 3.059 1.00 58.56 219 GLY A O 1
ATOM 1615 N N . ALA A 1 220 ? 18.337 -9.157 3.263 1.00 54.41 220 ALA A N 1
ATOM 1616 C CA . ALA A 1 220 ? 17.838 -8.810 1.930 1.00 54.41 220 ALA A CA 1
ATOM 1617 C C . ALA A 1 220 ? 17.557 -7.336 1.664 1.00 54.41 220 ALA A C 1
ATOM 1619 O O . ALA A 1 220 ? 17.403 -6.925 0.513 1.00 54.41 220 ALA A O 1
ATOM 1620 N N . LEU A 1 221 ? 17.518 -6.537 2.713 1.00 54.38 221 LEU A N 1
ATOM 1621 C CA . LEU A 1 221 ? 17.542 -5.092 2.640 1.00 54.38 221 LEU A CA 1
ATOM 1622 C C . LEU A 1 221 ? 18.846 -4.755 3.355 1.00 54.38 221 LEU A C 1
ATOM 1624 O O . LEU A 1 221 ? 19.030 -5.216 4.476 1.00 54.38 221 LEU A O 1
ATOM 1628 N N . GLY A 1 222 ? 19.793 -4.067 2.705 1.00 52.84 222 GLY A N 1
ATOM 1629 C CA . GLY A 1 222 ? 21.057 -3.660 3.343 1.00 52.84 222 GLY A CA 1
ATOM 1630 C C . GLY A 1 222 ? 20.822 -2.823 4.618 1.00 52.84 222 GLY A C 1
ATOM 1631 O O . GLY A 1 222 ? 19.706 -2.796 5.129 1.00 52.84 222 GLY A O 1
ATOM 1632 N N . PRO A 1 223 ? 21.810 -2.075 5.150 1.00 51.22 223 PRO A N 1
ATOM 1633 C CA . PRO A 1 223 ? 21.550 -1.143 6.255 1.00 51.22 223 PRO A CA 1
ATOM 1634 C C . PRO A 1 223 ? 20.290 -0.345 5.921 1.00 51.22 223 PRO A C 1
ATOM 1636 O O . PRO A 1 223 ? 20.288 0.306 4.877 1.00 51.22 223 PRO A O 1
ATOM 1639 N N . TRP A 1 224 ? 19.211 -0.532 6.695 1.00 50.97 224 TRP A N 1
ATOM 1640 C CA . TRP A 1 224 ? 17.847 -0.195 6.289 1.00 50.97 224 TRP A CA 1
ATOM 1641 C C . TRP A 1 224 ? 17.796 1.232 5.752 1.00 50.97 224 TRP A C 1
ATOM 1643 O O . TRP A 1 224 ? 17.717 2.202 6.502 1.00 50.97 224 TRP A O 1
ATOM 1653 N N . SER A 1 225 ? 17.881 1.374 4.430 1.00 57.69 225 SER A N 1
ATOM 1654 C CA . SER A 1 225 ? 17.607 2.650 3.799 1.00 57.69 225 SER A CA 1
ATOM 1655 C C . SER A 1 225 ? 16.105 2.858 3.983 1.00 57.69 225 SER A C 1
ATOM 1657 O O . SER A 1 225 ? 15.332 1.916 3.785 1.00 57.69 225 SER A O 1
ATOM 1659 N N . GLY A 1 226 ? 15.657 4.050 4.387 1.00 63.41 226 GLY A N 1
ATOM 1660 C CA . GLY A 1 226 ? 14.238 4.271 4.721 1.00 63.41 226 GLY A CA 1
ATOM 1661 C C . GLY A 1 226 ? 13.256 3.848 3.611 1.00 63.41 226 GLY A C 1
ATOM 1662 O O . GLY A 1 226 ? 12.108 3.509 3.881 1.00 63.41 226 GLY A O 1
ATOM 1663 N N . SER A 1 227 ? 13.714 3.773 2.355 1.00 68.75 227 SER A N 1
ATOM 1664 C CA . SER A 1 227 ? 12.916 3.280 1.222 1.00 68.75 227 SER A CA 1
ATOM 1665 C C . SER A 1 227 ? 12.696 1.759 1.243 1.00 68.75 227 SER A C 1
ATOM 1667 O O . SER A 1 227 ? 11.590 1.298 0.961 1.00 68.75 227 SER A O 1
ATOM 1669 N N . SER A 1 228 ? 13.718 0.985 1.612 1.00 71.88 228 SER A N 1
ATOM 1670 C CA . SER A 1 228 ? 13.669 -0.476 1.754 1.00 71.88 228 SER A CA 1
ATOM 1671 C C . SER A 1 228 ? 12.709 -0.917 2.857 1.00 71.88 228 SER A C 1
ATOM 1673 O O . SER A 1 228 ? 11.867 -1.790 2.652 1.00 71.88 228 SER A O 1
ATOM 1675 N N . GLN A 1 229 ? 12.798 -0.255 4.009 1.00 78.81 229 GLN A N 1
ATOM 1676 C CA . GLN A 1 229 ? 11.941 -0.501 5.168 1.00 78.81 229 GLN A CA 1
ATOM 1677 C C . GLN A 1 229 ? 10.472 -0.235 4.852 1.00 78.81 229 GLN A C 1
ATOM 1679 O O . GLN A 1 229 ? 9.598 -1.062 5.115 1.00 78.81 229 GLN A O 1
ATOM 1684 N N . ARG A 1 230 ? 10.207 0.902 4.207 1.00 84.94 230 ARG A N 1
ATOM 1685 C CA . ARG A 1 230 ? 8.862 1.280 3.787 1.00 84.94 230 ARG A CA 1
ATOM 1686 C C . ARG A 1 230 ? 8.256 0.275 2.811 1.00 84.94 230 ARG A C 1
ATOM 1688 O O . ARG A 1 230 ? 7.082 -0.059 2.953 1.00 84.94 230 ARG A O 1
ATOM 1695 N N . LEU A 1 231 ? 9.029 -0.217 1.839 1.00 86.94 231 LEU A N 1
ATOM 1696 C CA . LEU A 1 231 ? 8.553 -1.221 0.884 1.00 86.94 231 LEU A CA 1
ATOM 1697 C C . LEU A 1 231 ? 8.103 -2.507 1.595 1.00 86.94 231 LEU A C 1
ATOM 1699 O O . LEU A 1 231 ? 7.024 -3.022 1.296 1.00 86.94 231 LEU A O 1
ATOM 1703 N N . ALA A 1 232 ? 8.891 -2.987 2.561 1.00 88.38 232 ALA A N 1
ATOM 1704 C CA . ALA A 1 232 ? 8.554 -4.170 3.348 1.00 88.38 232 ALA A CA 1
ATOM 1705 C C . ALA A 1 232 ? 7.252 -3.974 4.141 1.00 88.38 232 ALA A C 1
ATOM 1707 O O . ALA A 1 232 ? 6.318 -4.765 4.005 1.00 88.38 232 ALA A O 1
ATOM 1708 N N . LEU A 1 233 ? 7.131 -2.858 4.867 1.00 91.19 233 LEU A N 1
ATOM 1709 C CA . LEU A 1 233 ? 5.933 -2.535 5.651 1.00 91.19 233 LEU A CA 1
ATOM 1710 C C . LEU A 1 233 ? 4.660 -2.411 4.788 1.00 91.19 233 LEU A C 1
ATOM 1712 O O . LEU A 1 233 ? 3.581 -2.800 5.228 1.00 91.19 233 LEU A O 1
ATOM 1716 N N . LEU A 1 234 ? 4.768 -1.920 3.546 1.00 93.00 234 LEU A N 1
ATOM 1717 C CA . LEU A 1 234 ? 3.651 -1.869 2.584 1.00 93.00 234 LEU A CA 1
ATOM 1718 C C . LEU A 1 234 ? 3.256 -3.248 2.025 1.00 93.00 234 LEU A C 1
ATOM 1720 O O . LEU A 1 234 ? 2.211 -3.383 1.377 1.00 93.00 234 LEU A O 1
ATOM 1724 N N . THR A 1 235 ? 4.111 -4.251 2.201 1.00 93.81 235 THR A N 1
ATOM 1725 C CA . THR A 1 235 ? 3.951 -5.598 1.641 1.00 93.81 235 THR A CA 1
ATOM 1726 C C . THR A 1 235 ? 3.348 -6.570 2.652 1.00 93.81 235 THR A C 1
ATOM 1728 O O . THR A 1 235 ? 2.615 -7.481 2.261 1.00 93.81 235 THR A O 1
ATOM 1731 N N . PHE A 1 236 ? 3.613 -6.361 3.942 1.00 94.69 236 PHE A N 1
ATOM 1732 C CA . PHE A 1 236 ? 3.189 -7.267 5.002 1.00 94.69 236 PHE A CA 1
ATOM 1733 C C . PHE A 1 236 ? 1.678 -7.509 5.040 1.00 94.69 236 PHE A C 1
ATOM 1735 O O . PHE A 1 236 ? 0.857 -6.609 4.857 1.00 94.69 236 PHE A O 1
ATOM 1742 N N . GLY A 1 237 ? 1.325 -8.772 5.273 1.00 94.62 237 GLY A N 1
ATOM 1743 C CA . GLY A 1 237 ? -0.046 -9.246 5.448 1.00 94.62 237 GLY A CA 1
ATOM 1744 C C . GLY A 1 237 ? -0.275 -10.002 6.754 1.00 94.62 237 GLY A C 1
ATOM 1745 O O . GLY A 1 237 ? -1.391 -10.443 6.997 1.00 94.62 237 GLY A O 1
ATOM 1746 N N . LYS A 1 238 ? 0.759 -10.184 7.584 1.00 94.88 238 LYS A N 1
ATOM 1747 C CA . LYS A 1 238 ? 0.673 -10.892 8.866 1.00 94.88 238 LYS A CA 1
ATOM 1748 C C . LYS A 1 238 ? 1.459 -10.146 9.935 1.00 94.88 238 LYS A C 1
ATOM 1750 O O . LYS A 1 238 ? 2.543 -9.635 9.661 1.00 94.88 238 LYS A O 1
ATOM 1755 N N . ALA A 1 239 ? 0.965 -10.147 11.170 1.00 94.75 239 ALA A N 1
ATOM 1756 C CA . ALA A 1 239 ? 1.656 -9.485 12.277 1.00 94.75 239 ALA A CA 1
ATOM 1757 C C . ALA A 1 239 ? 3.016 -10.123 12.602 1.00 94.75 239 ALA A C 1
ATOM 1759 O O . ALA A 1 239 ? 3.942 -9.415 12.983 1.00 94.75 239 ALA A O 1
ATOM 1760 N N . SER A 1 240 ? 3.184 -11.432 12.375 1.00 93.31 240 SER A N 1
ATOM 1761 C CA . SER A 1 240 ? 4.469 -12.124 12.570 1.00 93.31 240 SER A CA 1
ATOM 1762 C C . SER A 1 240 ? 5.604 -11.556 11.708 1.00 93.31 240 SER A C 1
ATOM 1764 O O . SER A 1 240 ? 6.760 -11.601 12.117 1.00 93.31 240 SER A O 1
ATOM 1766 N N . GLN A 1 241 ? 5.287 -10.971 10.549 1.00 92.12 241 GLN A N 1
ATOM 1767 C CA . GLN A 1 241 ? 6.269 -10.356 9.650 1.00 92.12 241 GLN A CA 1
ATOM 1768 C C . GLN A 1 241 ? 6.820 -9.036 10.216 1.00 92.12 241 GLN A C 1
ATOM 1770 O O . GLN A 1 241 ? 7.926 -8.630 9.877 1.00 92.12 241 GLN A O 1
ATOM 1775 N N . LEU A 1 242 ? 6.102 -8.385 11.139 1.00 91.25 242 LEU A N 1
ATOM 1776 C CA . LEU A 1 242 ? 6.563 -7.151 11.785 1.00 91.25 242 LEU A CA 1
ATOM 1777 C C . LEU A 1 242 ? 7.771 -7.385 12.703 1.00 91.25 242 LEU A C 1
ATOM 1779 O O . LEU A 1 242 ? 8.495 -6.444 13.008 1.00 91.25 242 LEU A O 1
ATOM 1783 N N . ALA A 1 243 ? 8.040 -8.631 13.101 1.00 87.62 243 ALA A N 1
ATOM 1784 C CA . ALA A 1 243 ? 9.240 -8.969 13.859 1.00 87.62 243 ALA A CA 1
ATOM 1785 C C . ALA A 1 243 ? 10.533 -8.838 13.030 1.00 87.62 243 ALA A C 1
ATOM 1787 O O . ALA A 1 243 ? 11.620 -8.804 13.601 1.00 87.62 243 ALA A O 1
ATOM 1788 N N . THR A 1 244 ? 10.439 -8.762 11.695 1.00 85.25 244 THR A N 1
ATOM 1789 C CA . THR A 1 244 ? 11.610 -8.677 10.806 1.00 85.25 244 THR A CA 1
ATOM 1790 C C . THR A 1 244 ? 11.998 -7.244 10.442 1.00 85.25 244 THR A C 1
ATOM 1792 O O . THR A 1 244 ? 12.916 -7.057 9.649 1.00 85.25 244 THR A O 1
ATOM 1795 N N . THR A 1 245 ? 11.298 -6.230 10.960 1.00 83.81 245 THR A N 1
ATOM 1796 C CA . THR A 1 245 ? 11.569 -4.808 10.687 1.00 83.81 245 THR A CA 1
ATOM 1797 C C . THR A 1 245 ? 12.098 -4.100 11.938 1.00 83.81 245 THR A C 1
ATOM 1799 O O . THR A 1 245 ? 11.660 -4.411 13.045 1.00 83.81 245 THR A O 1
ATOM 1802 N N . PRO A 1 246 ? 13.001 -3.110 11.802 1.00 80.69 246 PRO A N 1
ATOM 1803 C CA . PRO A 1 246 ? 13.481 -2.305 12.924 1.00 80.69 246 PRO A CA 1
ATOM 1804 C C . PRO A 1 246 ? 12.458 -1.274 13.445 1.00 80.69 246 PRO A C 1
ATOM 1806 O O . PRO A 1 246 ? 12.810 -0.487 14.320 1.00 80.69 246 PRO A O 1
ATOM 1809 N N . GLY A 1 247 ? 11.225 -1.247 12.924 1.00 85.06 247 GLY A N 1
ATOM 1810 C CA . GLY A 1 247 ? 10.153 -0.344 13.374 1.00 85.06 247 GLY A CA 1
ATOM 1811 C C . GLY A 1 247 ? 9.721 0.642 12.293 1.00 85.06 247 GLY A C 1
ATOM 1812 O O . GLY A 1 247 ? 9.702 0.287 11.113 1.00 85.06 247 GLY A O 1
ATOM 1813 N N . PHE A 1 248 ? 9.370 1.870 12.669 1.00 87.81 248 PHE A N 1
ATOM 1814 C CA . PHE A 1 248 ? 9.231 3.005 11.755 1.00 87.81 248 PHE A CA 1
ATOM 1815 C C . PHE A 1 248 ? 10.482 3.890 11.774 1.00 87.81 248 PHE A C 1
ATOM 1817 O O . PHE A 1 248 ? 11.116 4.088 12.811 1.00 87.81 248 PHE A O 1
ATOM 1824 N N . TYR A 1 249 ? 10.810 4.485 10.628 1.00 81.38 249 TYR A N 1
ATOM 1825 C CA . TYR A 1 249 ? 11.714 5.627 10.553 1.00 81.38 249 TYR A CA 1
ATOM 1826 C C . TYR A 1 249 ? 10.932 6.953 10.563 1.00 81.38 249 TYR A C 1
ATOM 1828 O O . TYR A 1 249 ? 9.710 6.986 10.388 1.00 81.38 249 TYR A O 1
ATOM 1836 N N . TRP A 1 250 ? 11.633 8.071 10.771 1.00 80.50 250 TRP A N 1
ATOM 1837 C CA . TRP A 1 250 ? 11.028 9.406 10.752 1.00 80.50 250 TRP A CA 1
ATOM 1838 C C . TRP A 1 250 ? 10.241 9.646 9.450 1.00 80.50 250 TRP A C 1
ATOM 1840 O O . TRP A 1 250 ? 10.769 9.460 8.350 1.00 80.50 250 TRP A O 1
ATOM 1850 N N . GLY A 1 251 ? 8.971 10.052 9.573 1.00 81.88 251 GLY A N 1
ATOM 1851 C CA . GLY A 1 251 ? 8.080 10.307 8.439 1.00 81.88 251 GLY A CA 1
ATOM 1852 C C . GLY A 1 251 ? 7.486 9.063 7.760 1.00 81.88 251 GLY A C 1
ATOM 1853 O O . GLY A 1 251 ? 6.715 9.211 6.806 1.00 81.88 251 GLY A O 1
ATOM 1854 N N . ASP A 1 252 ? 7.792 7.848 8.224 1.00 85.75 252 ASP A N 1
ATOM 1855 C CA . ASP A 1 252 ? 7.168 6.619 7.715 1.00 85.75 252 ASP A CA 1
ATOM 1856 C C . ASP A 1 252 ? 5.676 6.467 8.029 1.00 85.75 252 ASP A C 1
ATOM 1858 O O . ASP A 1 252 ? 4.969 6.018 7.118 1.00 85.75 252 ASP A O 1
ATOM 1862 N N . PRO A 1 253 ? 5.152 6.859 9.218 1.00 90.75 253 PRO A N 1
ATOM 1863 C CA . PRO A 1 253 ? 3.739 6.707 9.609 1.00 90.75 253 PRO A CA 1
ATOM 1864 C C . PRO A 1 253 ? 2.752 7.586 8.819 1.00 90.75 253 PRO A C 1
ATOM 1866 O O . PRO A 1 253 ? 1.808 8.170 9.354 1.00 90.75 253 PRO A O 1
ATOM 1869 N N . SER A 1 254 ? 2.955 7.712 7.514 1.00 92.19 254 SER A N 1
ATOM 1870 C CA . SER A 1 254 ? 2.027 8.298 6.569 1.00 92.19 254 SER A CA 1
ATOM 1871 C C . SER A 1 254 ? 0.691 7.552 6.575 1.00 92.19 254 SER A C 1
ATOM 1873 O O . SER A 1 254 ? 0.608 6.345 6.805 1.00 92.19 254 SER A O 1
ATOM 1875 N N . ARG A 1 255 ? -0.383 8.269 6.231 1.00 93.56 255 ARG A N 1
ATOM 1876 C CA . ARG A 1 255 ? -1.721 7.673 6.081 1.00 93.56 255 ARG A CA 1
ATOM 1877 C C . ARG A 1 255 ? -1.752 6.558 5.035 1.00 93.56 255 ARG A C 1
ATOM 1879 O O . ARG A 1 255 ? -2.517 5.620 5.197 1.00 93.56 255 ARG A O 1
ATOM 1886 N N . ALA A 1 256 ? -0.926 6.659 3.990 1.00 92.38 256 ALA A N 1
ATOM 1887 C CA . ALA A 1 256 ? -0.770 5.625 2.969 1.00 92.38 256 ALA A CA 1
ATOM 1888 C C . ALA A 1 256 ? -0.268 4.311 3.578 1.00 92.38 256 ALA A C 1
ATOM 1890 O O . ALA A 1 256 ? -0.877 3.259 3.376 1.00 92.38 256 ALA A O 1
ATOM 1891 N N . LEU A 1 257 ? 0.814 4.397 4.359 1.00 94.25 257 LEU A N 1
ATOM 1892 C CA . LEU A 1 257 ? 1.424 3.245 5.007 1.00 94.25 257 LEU A CA 1
ATOM 1893 C C . LEU A 1 257 ? 0.479 2.632 6.036 1.00 94.25 257 LEU A C 1
ATOM 1895 O O . LEU A 1 257 ? 0.157 1.453 5.941 1.00 94.25 257 LEU A O 1
ATOM 1899 N N . LEU A 1 258 ? -0.029 3.449 6.960 1.00 96.38 258 LEU A N 1
ATOM 1900 C CA . LEU A 1 258 ? -0.916 2.985 8.024 1.00 96.38 258 LEU A CA 1
ATOM 1901 C C . LEU A 1 258 ? -2.195 2.362 7.459 1.00 96.38 258 LEU A C 1
ATOM 1903 O O . LEU A 1 258 ? -2.570 1.279 7.884 1.00 96.38 258 LEU A O 1
ATOM 1907 N N . ALA A 1 259 ? -2.830 2.974 6.454 1.00 95.81 259 ALA A N 1
ATOM 1908 C CA . ALA A 1 259 ? -3.992 2.376 5.796 1.00 95.81 259 ALA A CA 1
ATOM 1909 C C . ALA A 1 259 ? -3.666 1.018 5.162 1.00 95.81 259 ALA A C 1
ATOM 1911 O O . ALA A 1 259 ? -4.470 0.100 5.259 1.00 95.81 259 ALA A O 1
ATOM 1912 N N . THR A 1 260 ? -2.492 0.886 4.541 1.00 96.19 260 THR A N 1
ATOM 1913 C CA . THR A 1 260 ? -2.057 -0.365 3.903 1.00 96.19 260 THR A CA 1
ATOM 1914 C C . THR A 1 260 ? -1.779 -1.453 4.937 1.00 96.19 260 THR A C 1
ATOM 1916 O O . THR A 1 260 ? -2.158 -2.598 4.724 1.00 96.19 260 THR A O 1
ATOM 1919 N N . MET A 1 261 ? -1.176 -1.104 6.075 1.00 96.31 261 MET A N 1
ATOM 1920 C CA . MET A 1 261 ? -0.946 -2.044 7.176 1.00 96.31 261 MET A CA 1
ATOM 1921 C C . MET A 1 261 ? -2.259 -2.476 7.833 1.00 96.31 261 MET A C 1
ATOM 1923 O O . MET A 1 261 ? -2.444 -3.659 8.093 1.00 96.31 261 MET A O 1
ATOM 1927 N N . LEU A 1 262 ? -3.186 -1.537 8.056 1.00 96.62 262 LEU A N 1
ATOM 1928 C CA . LEU A 1 262 ? -4.521 -1.834 8.578 1.00 96.62 262 LEU A CA 1
ATOM 1929 C C . LEU A 1 262 ? -5.289 -2.767 7.633 1.00 96.62 262 LEU A C 1
ATOM 1931 O O . LEU A 1 262 ? -5.838 -3.763 8.085 1.00 96.62 262 LEU A O 1
ATOM 1935 N N . ASP A 1 263 ? -5.295 -2.474 6.331 1.00 95.62 263 ASP A N 1
ATOM 1936 C CA . ASP A 1 263 ? -5.921 -3.328 5.313 1.00 95.62 263 ASP A CA 1
ATOM 1937 C C . ASP A 1 263 ? -5.263 -4.709 5.229 1.00 95.62 263 ASP A C 1
ATOM 1939 O O . ASP A 1 263 ? -5.918 -5.721 4.991 1.00 95.62 263 ASP A O 1
ATOM 1943 N N . GLY A 1 264 ? -3.940 -4.740 5.390 1.00 94.94 264 GLY A N 1
ATOM 1944 C CA . GLY A 1 264 ? -3.150 -5.923 5.124 1.00 94.94 264 GLY A CA 1
ATOM 1945 C C . GLY A 1 264 ? -3.076 -6.913 6.281 1.00 94.94 264 GLY A C 1
ATOM 1946 O O . GLY A 1 264 ? -3.166 -8.116 6.051 1.00 94.94 264 GLY A O 1
ATOM 1947 N N . ILE A 1 265 ? -2.877 -6.399 7.493 1.00 96.38 265 ILE A N 1
ATOM 1948 C CA . ILE A 1 265 ? -2.640 -7.162 8.727 1.00 96.38 265 ILE A CA 1
ATOM 1949 C C . ILE A 1 265 ? -3.901 -7.186 9.599 1.00 96.38 265 ILE A C 1
ATOM 1951 O O . ILE A 1 265 ? -4.108 -8.120 10.369 1.00 96.38 265 ILE A O 1
ATOM 1955 N N . GLY A 1 266 ? -4.759 -6.170 9.486 1.00 95.06 266 GLY A N 1
ATOM 1956 C CA . GLY A 1 266 ? -5.945 -6.046 10.322 1.00 95.06 266 GLY A CA 1
ATOM 1957 C C . GLY A 1 266 ? -5.601 -5.691 11.777 1.00 95.06 266 GLY A C 1
ATOM 1958 O O . GLY A 1 266 ? -4.638 -4.957 12.022 1.00 95.06 266 GLY A O 1
ATOM 1959 N N . PRO A 1 267 ? -6.393 -6.161 12.758 1.00 95.50 267 PRO A N 1
ATOM 1960 C CA . PRO A 1 267 ? -6.241 -5.779 14.164 1.00 95.50 267 PRO A CA 1
ATOM 1961 C C . PRO A 1 267 ? -4.940 -6.239 14.818 1.00 95.50 267 PRO A C 1
ATOM 1963 O O . PRO A 1 267 ? -4.467 -5.581 15.746 1.00 95.50 267 PRO A O 1
ATOM 1966 N N . ASP A 1 268 ? -4.306 -7.284 14.292 1.00 96.69 268 ASP A N 1
ATOM 1967 C CA . ASP A 1 268 ? -3.070 -7.835 14.853 1.00 96.69 268 ASP A CA 1
ATOM 1968 C C . ASP A 1 268 ? -1.879 -6.858 14.758 1.00 96.69 268 ASP A C 1
ATOM 1970 O O . ASP A 1 268 ? -0.848 -7.049 15.402 1.00 96.69 268 ASP A O 1
ATOM 1974 N N . VAL A 1 269 ? -2.017 -5.759 14.003 1.00 97.31 269 VAL A N 1
ATOM 1975 C CA . VAL A 1 269 ? -1.022 -4.675 13.934 1.00 97.31 269 VAL A CA 1
ATOM 1976 C C . VAL A 1 269 ? -0.954 -3.832 15.217 1.00 97.31 269 VAL A C 1
ATOM 1978 O O . VAL A 1 269 ? -0.001 -3.074 15.406 1.00 97.31 269 VAL A O 1
ATOM 1981 N N . LEU A 1 270 ? -1.950 -3.936 16.107 1.00 97.62 270 LEU A N 1
ATOM 1982 C CA . LEU A 1 270 ? -2.092 -3.081 17.290 1.00 97.62 270 LEU A CA 1
ATOM 1983 C C . LEU A 1 270 ? -0.827 -3.045 18.155 1.00 97.62 270 LEU A C 1
ATOM 1985 O O . LEU A 1 270 ? -0.367 -1.963 18.517 1.00 97.62 270 LEU A O 1
ATOM 1989 N N . ALA A 1 271 ? -0.259 -4.212 18.471 1.00 96.31 271 ALA A N 1
ATOM 1990 C CA . ALA A 1 271 ? 0.908 -4.310 19.347 1.00 96.31 271 ALA A CA 1
ATOM 1991 C C . ALA A 1 271 ? 2.109 -3.532 18.785 1.00 96.31 271 ALA A C 1
ATOM 1993 O O . ALA A 1 271 ? 2.757 -2.776 19.509 1.00 96.31 271 ALA A O 1
ATOM 1994 N N . PHE A 1 272 ? 2.339 -3.648 17.476 1.00 96.19 272 PHE A N 1
ATOM 1995 C CA . PHE A 1 272 ? 3.387 -2.913 16.777 1.00 96.19 272 PHE A CA 1
ATOM 1996 C C . PHE A 1 272 ? 3.135 -1.400 16.804 1.00 96.19 272 PHE A C 1
ATOM 1998 O O . PHE A 1 272 ? 4.026 -0.634 17.157 1.00 96.19 272 PHE A O 1
ATOM 2005 N N . LEU A 1 273 ? 1.908 -0.948 16.514 1.00 96.75 273 LEU A N 1
ATOM 2006 C CA . LEU A 1 273 ? 1.575 0.483 16.554 1.00 96.75 273 LEU A CA 1
ATOM 2007 C C . LEU A 1 273 ? 1.758 1.091 17.951 1.00 96.75 273 LEU A C 1
ATOM 2009 O O . LEU A 1 273 ? 2.234 2.219 18.071 1.00 96.75 273 LEU A O 1
ATOM 2013 N N . LEU A 1 274 ? 1.399 0.356 19.006 1.00 95.62 274 LEU A N 1
ATOM 2014 C CA . LEU A 1 274 ? 1.580 0.810 20.386 1.00 95.62 274 LEU A CA 1
ATOM 2015 C C . LEU A 1 274 ? 3.056 0.916 20.767 1.00 95.62 274 LEU A C 1
ATOM 2017 O O . LEU A 1 274 ? 3.438 1.893 21.410 1.00 95.62 274 LEU A O 1
ATOM 2021 N N . GLN A 1 275 ? 3.880 -0.051 20.355 1.00 93.88 275 GLN A N 1
ATOM 2022 C CA . GLN A 1 275 ? 5.327 0.023 20.535 1.00 93.88 275 GLN A CA 1
ATOM 2023 C C . GLN A 1 275 ? 5.879 1.274 19.838 1.00 93.88 275 GLN A C 1
ATOM 2025 O O . GLN A 1 275 ? 6.513 2.113 20.481 1.00 93.88 275 GLN A O 1
ATOM 2030 N N . GLU A 1 276 ? 5.563 1.452 18.556 1.00 92.75 276 GLU A N 1
ATOM 2031 C CA . GLU A 1 276 ? 6.073 2.565 17.756 1.00 92.75 276 GLU A CA 1
ATOM 2032 C C . GLU A 1 276 ? 5.617 3.937 18.269 1.00 92.75 276 GLU A C 1
ATOM 2034 O O . GLU A 1 276 ? 6.389 4.895 18.245 1.00 92.75 276 GLU A O 1
ATOM 2039 N N . ALA A 1 277 ? 4.404 4.050 18.822 1.00 90.69 277 ALA A N 1
ATOM 2040 C CA . ALA A 1 277 ? 3.919 5.292 19.431 1.00 90.69 277 ALA A CA 1
ATOM 2041 C C . ALA A 1 277 ? 4.800 5.784 20.599 1.00 90.69 277 ALA A C 1
ATOM 2043 O O . ALA A 1 277 ? 4.840 6.990 20.882 1.00 90.69 277 ALA A O 1
ATOM 2044 N N . THR A 1 278 ? 5.510 4.870 21.268 1.00 86.69 278 THR A N 1
ATOM 2045 C CA . THR A 1 278 ? 6.407 5.185 22.390 1.00 86.69 278 THR A CA 1
ATOM 2046 C C . THR A 1 278 ? 7.846 5.474 21.955 1.00 86.69 278 THR A C 1
ATOM 2048 O O . THR A 1 278 ? 8.569 6.166 22.678 1.00 86.69 278 THR A O 1
ATOM 2051 N N . THR A 1 279 ? 8.248 5.044 20.756 1.00 83.12 279 THR A N 1
ATOM 2052 C CA . THR A 1 279 ? 9.613 5.182 20.232 1.00 83.12 279 THR A CA 1
ATOM 2053 C C . THR A 1 279 ? 10.045 6.651 20.109 1.00 83.12 279 THR A C 1
ATOM 2055 O O . THR A 1 279 ? 9.325 7.511 19.595 1.00 83.12 279 THR A O 1
ATOM 2058 N N . GLY A 1 280 ? 11.259 6.966 20.576 1.00 73.19 280 GLY A N 1
ATOM 2059 C CA . GLY A 1 280 ? 11.794 8.336 20.643 1.00 73.19 280 GLY A CA 1
ATOM 2060 C C . GLY A 1 280 ? 12.050 9.020 19.292 1.00 73.19 280 GLY A C 1
ATOM 2061 O O . GLY A 1 280 ? 12.157 10.240 19.246 1.00 73.19 280 GLY A O 1
ATOM 2062 N N . ASN A 1 281 ? 12.098 8.258 18.198 1.00 76.94 281 ASN A N 1
ATOM 2063 C CA . ASN A 1 281 ? 12.503 8.744 16.873 1.00 76.94 281 ASN A CA 1
ATOM 2064 C C . ASN A 1 281 ? 11.360 9.377 16.056 1.00 76.94 281 ASN A C 1
ATOM 2066 O O . ASN A 1 281 ? 11.600 9.884 14.961 1.00 76.94 281 ASN A O 1
ATOM 2070 N N . LEU A 1 282 ? 10.124 9.346 16.567 1.00 86.62 282 LEU A N 1
ATOM 2071 C CA . LEU A 1 282 ? 8.939 9.854 15.872 1.00 86.62 282 LEU A CA 1
ATOM 2072 C C . LEU A 1 282 ? 8.494 11.213 16.404 1.00 86.62 282 LEU A C 1
ATOM 2074 O O . LEU A 1 282 ? 8.402 11.433 17.619 1.00 86.62 282 LEU A O 1
ATOM 2078 N N . ASP A 1 283 ? 8.145 12.102 15.476 1.00 89.75 283 ASP A N 1
ATOM 2079 C CA . ASP A 1 283 ? 7.646 13.426 15.812 1.00 89.75 283 ASP A CA 1
ATOM 2080 C C . ASP A 1 283 ? 6.186 13.401 16.314 1.00 89.75 283 ASP A C 1
ATOM 2082 O O . ASP A 1 283 ? 5.482 12.385 16.326 1.00 89.75 283 ASP A O 1
ATOM 2086 N N . SER A 1 284 ? 5.706 14.561 16.766 1.00 91.50 284 SER A N 1
ATOM 2087 C CA . SER A 1 284 ? 4.341 14.704 17.280 1.00 91.50 284 SER A CA 1
ATOM 2088 C C . SER A 1 284 ? 3.265 14.431 16.218 1.00 91.50 284 SER A C 1
ATOM 2090 O O . SER A 1 284 ? 2.151 14.055 16.580 1.00 91.50 284 SER A O 1
ATOM 2092 N N . ALA A 1 285 ? 3.539 14.674 14.936 1.00 92.50 285 ALA A N 1
ATOM 2093 C CA . ALA A 1 285 ? 2.584 14.439 13.859 1.00 92.50 285 ALA A CA 1
ATOM 2094 C C . ALA A 1 285 ? 2.510 12.947 13.499 1.00 92.50 285 ALA A C 1
ATOM 2096 O O . ALA A 1 285 ? 1.418 12.438 13.256 1.00 92.50 285 ALA A O 1
ATOM 2097 N N . ASP A 1 286 ? 3.634 12.240 13.533 1.00 93.19 286 ASP A N 1
ATOM 2098 C CA . ASP A 1 286 ? 3.726 10.795 13.333 1.00 93.19 286 ASP A CA 1
ATOM 2099 C C . ASP A 1 286 ? 2.998 10.037 14.441 1.00 93.19 286 ASP A C 1
ATOM 2101 O O . ASP A 1 286 ? 2.104 9.240 14.158 1.00 93.19 286 ASP A O 1
ATOM 2105 N N . ARG A 1 287 ? 3.255 10.383 15.709 1.00 94.00 287 ARG A N 1
ATOM 2106 C CA . ARG A 1 287 ? 2.523 9.812 16.854 1.00 94.00 287 ARG A CA 1
ATOM 2107 C C . ARG A 1 287 ? 1.018 10.051 16.752 1.00 94.00 287 ARG A C 1
ATOM 2109 O O . ARG A 1 287 ? 0.223 9.152 17.010 1.00 94.00 287 ARG A O 1
ATOM 2116 N N . LYS A 1 288 ? 0.611 11.251 16.318 1.00 95.25 288 LYS A N 1
ATOM 2117 C CA . LYS A 1 288 ? -0.803 11.556 16.069 1.00 95.25 288 LYS A CA 1
ATOM 2118 C C . LYS A 1 288 ? -1.403 10.602 15.032 1.00 95.25 288 LYS A C 1
ATOM 2120 O O . LYS A 1 288 ? -2.483 10.072 15.269 1.00 95.25 288 LYS A O 1
ATOM 2125 N N . ARG A 1 289 ? -0.722 10.375 13.903 1.00 95.94 289 ARG A N 1
ATOM 2126 C CA . ARG A 1 289 ? -1.196 9.471 12.838 1.00 95.94 289 ARG A CA 1
ATOM 2127 C C . ARG A 1 289 ? -1.298 8.025 13.320 1.00 95.94 289 ARG A C 1
ATOM 2129 O O . ARG A 1 289 ? -2.260 7.353 12.963 1.00 95.94 289 ARG A O 1
ATOM 2136 N N . ILE A 1 290 ? -0.367 7.574 14.161 1.00 96.69 290 ILE A N 1
ATOM 2137 C CA . ILE A 1 290 ? -0.423 6.241 14.776 1.00 96.69 290 ILE A CA 1
ATOM 2138 C C . ILE A 1 290 ? -1.682 6.094 15.641 1.00 96.69 290 ILE A C 1
ATOM 2140 O O . ILE A 1 290 ? -2.433 5.139 15.458 1.00 96.69 290 ILE A O 1
ATOM 2144 N N . PHE A 1 291 ? -1.983 7.058 16.516 1.00 97.50 291 PHE A N 1
ATOM 2145 C CA . PHE A 1 291 ? -3.219 7.009 17.308 1.00 97.50 291 PHE A CA 1
ATOM 2146 C C . PHE A 1 291 ? -4.484 7.144 16.449 1.00 97.50 291 PHE A C 1
ATOM 2148 O O . PHE A 1 291 ? -5.467 6.456 16.715 1.00 97.50 291 PHE A O 1
ATOM 2155 N N . GLU A 1 292 ? -4.461 7.966 15.390 1.00 97.06 292 GLU A N 1
ATOM 2156 C CA . GLU A 1 292 ? -5.544 8.007 14.393 1.00 97.06 292 GLU A CA 1
ATOM 2157 C C . GLU A 1 292 ? -5.762 6.619 13.754 1.00 97.06 292 GLU A C 1
ATOM 2159 O O . GLU A 1 292 ? -6.905 6.247 13.514 1.00 97.06 292 GLU A O 1
ATOM 2164 N N . ALA A 1 293 ? -4.702 5.836 13.510 1.00 97.50 293 ALA A N 1
ATOM 2165 C CA . ALA A 1 293 ? -4.805 4.482 12.961 1.00 97.50 293 ALA A CA 1
ATOM 2166 C C . ALA A 1 293 ? -5.332 3.465 13.984 1.00 97.50 293 ALA A C 1
ATOM 2168 O O . ALA A 1 293 ? -6.195 2.661 13.640 1.00 97.50 293 ALA A O 1
ATOM 2169 N N . ILE A 1 294 ? -4.883 3.532 15.243 1.00 97.81 294 ILE A N 1
ATOM 2170 C CA . ILE A 1 294 ? -5.398 2.684 16.335 1.00 97.81 294 ILE A CA 1
ATOM 2171 C C . ILE A 1 294 ? -6.905 2.910 16.524 1.00 97.81 294 ILE A C 1
ATOM 2173 O O . ILE A 1 294 ? -7.653 1.953 16.690 1.00 97.81 294 ILE A O 1
ATOM 2177 N N . ALA A 1 295 ? -7.376 4.155 16.406 1.00 97.19 295 ALA A N 1
ATOM 2178 C CA . ALA A 1 295 ? -8.798 4.491 16.489 1.00 97.19 295 ALA A CA 1
ATOM 2179 C C . ALA A 1 295 ? -9.667 3.883 15.369 1.00 97.19 295 ALA A C 1
ATOM 2181 O O . ALA A 1 295 ? -10.894 3.885 15.479 1.00 97.19 295 ALA A O 1
ATOM 2182 N N . LEU A 1 296 ? -9.065 3.375 14.287 1.00 96.62 296 LEU A N 1
ATOM 2183 C CA . LEU A 1 296 ? -9.784 2.687 13.212 1.00 96.62 296 LEU A CA 1
ATOM 2184 C C . LEU A 1 296 ? -9.975 1.191 13.482 1.00 96.62 296 LEU A C 1
ATOM 2186 O O . LEU A 1 296 ? -10.803 0.578 12.807 1.00 96.62 296 LEU A O 1
ATOM 2190 N N . LEU A 1 297 ? -9.234 0.610 14.430 1.00 97.06 297 LEU A N 1
ATOM 2191 C CA . LEU A 1 297 ? -9.266 -0.822 14.710 1.00 97.06 297 LEU A CA 1
ATOM 2192 C C . LEU A 1 297 ? -10.567 -1.221 15.423 1.00 97.06 297 LEU A C 1
ATOM 2194 O O . LEU A 1 297 ? -10.856 -0.697 16.501 1.00 97.06 297 LEU A O 1
ATOM 2198 N N . PRO A 1 298 ? -11.351 -2.160 14.860 1.00 95.44 298 PRO A N 1
ATOM 2199 C CA . PRO A 1 298 ? -12.655 -2.552 15.389 1.00 95.44 298 PRO A CA 1
ATOM 2200 C C . PRO A 1 298 ? -12.528 -3.591 16.518 1.00 95.44 298 PRO A C 1
ATOM 2202 O O . PRO A 1 298 ? -13.180 -4.630 16.494 1.00 95.44 298 PRO A O 1
ATOM 2205 N N . THR A 1 299 ? -11.665 -3.330 17.499 1.00 96.19 299 THR A N 1
ATOM 2206 C CA . THR A 1 299 ? -11.345 -4.267 18.589 1.00 96.19 299 THR A CA 1
ATOM 2207 C C . THR A 1 299 ? -11.420 -3.593 19.945 1.00 96.19 299 THR A C 1
ATOM 2209 O O . THR A 1 299 ? -11.093 -2.410 20.078 1.00 96.19 299 THR A O 1
ATOM 2212 N N . ASP A 1 300 ? -11.801 -4.360 20.961 1.00 96.50 300 ASP A N 1
ATOM 2213 C CA . ASP A 1 300 ? -11.855 -3.882 22.341 1.00 96.50 300 ASP A CA 1
ATOM 2214 C C . ASP A 1 300 ? -10.469 -3.509 22.857 1.00 96.50 300 ASP A C 1
ATOM 2216 O O . ASP A 1 300 ? -10.312 -2.494 23.529 1.00 96.50 300 ASP A O 1
ATOM 2220 N N . GLU A 1 301 ? -9.460 -4.285 22.475 1.00 97.06 301 GLU A N 1
ATOM 2221 C CA . GLU A 1 301 ? -8.066 -4.119 22.866 1.00 97.06 301 GLU A CA 1
ATOM 2222 C C . GLU A 1 301 ? -7.523 -2.767 22.392 1.00 97.06 301 GLU A C 1
ATOM 2224 O O . GLU A 1 301 ? -6.897 -2.041 23.162 1.00 97.06 301 GLU A O 1
ATOM 2229 N N . ALA A 1 302 ? -7.812 -2.383 21.143 1.00 97.25 302 ALA A N 1
ATOM 2230 C CA . ALA A 1 302 ? -7.403 -1.087 20.602 1.00 97.25 302 ALA A CA 1
ATOM 2231 C C . ALA A 1 302 ? -8.081 0.080 21.331 1.00 97.25 302 ALA A C 1
ATOM 2233 O O . ALA A 1 302 ? -7.439 1.086 21.636 1.00 97.25 302 ALA A O 1
ATOM 2234 N N . PHE A 1 303 ? -9.371 -0.058 21.638 1.00 97.44 303 PHE A N 1
ATOM 2235 C CA . PHE A 1 303 ? -10.125 0.974 22.342 1.00 97.44 303 PHE A CA 1
ATOM 2236 C C . PHE A 1 303 ? -9.649 1.115 23.795 1.00 97.44 303 PHE A C 1
ATOM 2238 O O . PHE A 1 303 ? -9.423 2.230 24.267 1.00 97.44 303 PHE A O 1
ATOM 2245 N N . GLN A 1 304 ? -9.421 -0.006 24.485 1.00 97.00 304 GLN A N 1
ATOM 2246 C CA . GLN A 1 304 ? -8.867 -0.026 25.836 1.00 97.00 304 GLN A CA 1
ATOM 2247 C C . GLN A 1 304 ? -7.459 0.579 25.866 1.00 97.00 304 GLN A C 1
ATOM 2249 O O . GLN A 1 304 ? -7.176 1.422 26.712 1.00 97.00 304 GLN A O 1
ATOM 2254 N N . ALA A 1 305 ? -6.613 0.265 24.880 1.00 97.12 305 ALA A N 1
ATOM 2255 C CA . ALA A 1 305 ? -5.268 0.824 24.787 1.00 97.12 305 ALA A CA 1
ATOM 2256 C C . ALA A 1 305 ? -5.251 2.361 24.662 1.00 97.12 305 ALA A C 1
ATOM 2258 O O . ALA A 1 305 ? -4.294 2.992 25.123 1.00 97.12 305 ALA A O 1
ATOM 2259 N N . LEU A 1 306 ? -6.290 2.963 24.064 1.00 97.12 306 LEU A N 1
ATOM 2260 C CA . LEU A 1 306 ? -6.487 4.417 24.037 1.00 97.12 306 LEU A CA 1
ATOM 2261 C C . LEU A 1 306 ? -6.965 4.957 25.395 1.00 97.12 306 LEU A C 1
ATOM 2263 O O . LEU A 1 306 ? -6.516 6.024 25.810 1.00 97.12 306 LEU A O 1
ATOM 2267 N N . ILE A 1 307 ? -7.839 4.239 26.107 1.00 96.50 307 ILE A N 1
ATOM 2268 C CA . ILE A 1 307 ? -8.276 4.631 27.458 1.00 96.50 307 ILE A CA 1
ATOM 2269 C C . ILE A 1 307 ? -7.087 4.646 28.427 1.00 96.50 307 ILE A C 1
ATOM 2271 O O . ILE A 1 307 ? -6.869 5.639 29.125 1.00 96.50 307 ILE A O 1
ATOM 2275 N N . ASP A 1 308 ? -6.265 3.598 28.403 1.00 95.75 308 ASP A N 1
ATOM 2276 C CA . ASP A 1 308 ? -5.095 3.459 29.279 1.00 95.75 308 ASP A CA 1
ATOM 2277 C C . ASP A 1 308 ? -4.067 4.589 29.071 1.00 95.75 308 ASP A C 1
ATOM 2279 O O . ASP A 1 308 ? -3.250 4.875 29.944 1.00 95.75 308 ASP A O 1
ATOM 2283 N N . ARG A 1 30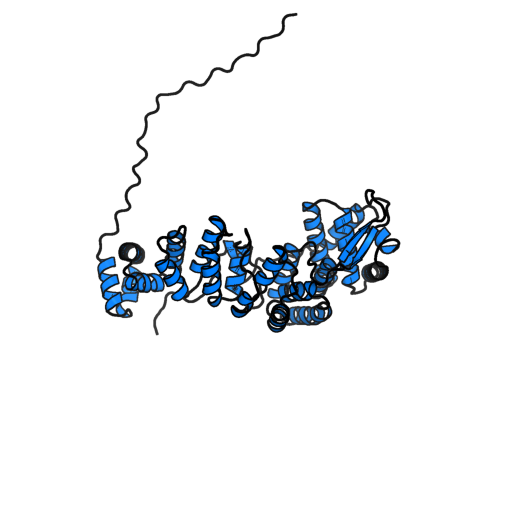9 ? -4.128 5.271 27.918 1.00 94.75 309 ARG A N 1
ATOM 2284 C CA . ARG A 1 309 ? -3.205 6.337 27.496 1.00 94.75 309 ARG A CA 1
ATOM 2285 C C . ARG A 1 309 ? -3.846 7.721 27.445 1.00 94.75 309 ARG A C 1
ATOM 2287 O O . ARG A 1 309 ? -3.308 8.630 26.818 1.00 94.75 309 ARG A O 1
ATOM 2294 N N . LEU A 1 310 ? -4.971 7.941 28.128 1.00 92.25 310 LEU A N 1
ATOM 2295 C CA . LEU A 1 310 ? -5.686 9.230 28.139 1.00 92.25 310 LEU A CA 1
ATOM 2296 C C . LEU A 1 310 ? -4.819 10.449 28.513 1.00 92.25 310 LEU A C 1
ATOM 2298 O O . LEU A 1 310 ? -5.138 11.578 28.125 1.00 92.25 310 LEU A O 1
ATOM 2302 N N . GLY A 1 311 ? -3.746 10.238 29.282 1.00 88.75 311 GLY A N 1
ATOM 2303 C CA . GLY A 1 311 ? -2.781 11.274 29.659 1.00 88.75 311 GLY A CA 1
ATOM 2304 C C . GLY A 1 311 ? -1.856 11.724 28.524 1.00 88.75 311 GLY A C 1
ATOM 2305 O O . GLY A 1 311 ? -1.271 12.803 28.610 1.00 88.75 311 GLY A O 1
ATOM 2306 N N . GLU A 1 312 ? -1.737 10.943 27.453 1.00 91.94 312 GLU A N 1
ATOM 2307 C CA . GLU A 1 312 ? -0.830 11.228 26.349 1.00 91.94 312 GLU A CA 1
ATOM 2308 C C . GLU A 1 312 ? -1.408 12.241 25.354 1.00 91.94 312 GLU A C 1
ATOM 2310 O O . GLU A 1 312 ? -2.620 12.418 25.173 1.00 91.94 312 GLU A O 1
ATOM 2315 N N . ARG A 1 313 ? -0.499 12.933 24.663 1.00 89.75 313 ARG A N 1
ATOM 2316 C CA . ARG A 1 313 ? -0.864 13.879 23.610 1.00 89.75 313 ARG A CA 1
ATOM 2317 C C . ARG A 1 313 ? -1.558 13.131 22.464 1.00 89.75 313 ARG A C 1
ATOM 2319 O O . ARG A 1 313 ? -1.136 12.050 22.080 1.00 89.75 313 ARG A O 1
ATOM 2326 N N . HIS A 1 314 ? -2.585 13.749 21.877 1.00 92.56 314 HIS A N 1
ATOM 2327 C CA . HIS A 1 314 ? -3.391 13.246 20.744 1.00 92.56 314 HIS A CA 1
ATOM 2328 C C . HIS A 1 314 ? -4.349 12.088 21.043 1.00 92.56 314 HIS A C 1
ATOM 2330 O O . HIS A 1 314 ? -5.338 11.954 20.322 1.00 92.56 314 HIS A O 1
ATOM 2336 N N . VAL A 1 315 ? -4.146 11.328 22.123 1.00 94.88 315 VAL A N 1
ATOM 2337 C CA . VAL A 1 315 ? -4.991 10.168 22.460 1.00 94.88 315 VAL A CA 1
ATOM 2338 C C . VAL A 1 315 ? -6.451 10.550 22.681 1.00 94.88 315 VAL A C 1
ATOM 2340 O O . VAL A 1 315 ? -7.337 9.885 22.160 1.00 94.88 315 VAL A O 1
ATOM 2343 N N . ARG A 1 316 ? -6.729 11.675 23.353 1.00 93.62 316 ARG A N 1
ATOM 2344 C CA . ARG A 1 316 ? -8.112 12.160 23.537 1.00 93.62 316 ARG A CA 1
ATOM 2345 C C . ARG A 1 316 ? -8.859 12.372 22.216 1.00 93.62 316 ARG A C 1
ATOM 2347 O O . ARG A 1 316 ? -10.041 12.061 22.130 1.00 93.62 316 ARG A O 1
ATOM 2354 N N . GLY A 1 317 ? -8.176 12.900 21.197 1.00 94.19 317 GLY A N 1
ATOM 2355 C CA . GLY A 1 317 ? -8.768 13.101 19.872 1.00 94.19 317 GLY A CA 1
ATOM 2356 C C . GLY A 1 317 ? -9.029 11.775 19.160 1.00 94.19 317 GLY A C 1
ATOM 2357 O O . GLY A 1 317 ? -10.113 11.570 18.624 1.00 94.19 317 GLY A O 1
ATOM 2358 N N . ALA A 1 318 ? -8.063 10.857 19.219 1.00 95.75 318 ALA A N 1
ATOM 2359 C CA . ALA A 1 318 ? -8.199 9.515 18.659 1.00 95.75 318 ALA A CA 1
ATOM 2360 C C . ALA A 1 318 ? -9.324 8.710 19.333 1.00 95.75 318 ALA A C 1
ATOM 2362 O O . ALA A 1 318 ? -10.137 8.107 18.642 1.00 95.75 318 ALA A O 1
ATOM 2363 N N . LEU A 1 319 ? -9.432 8.763 20.664 1.00 96.44 319 LEU A N 1
ATOM 2364 C CA . LEU A 1 319 ? -10.504 8.113 21.419 1.00 96.44 319 LEU A CA 1
ATOM 2365 C C . LEU A 1 319 ? -11.885 8.672 21.053 1.00 96.44 319 LEU A C 1
ATOM 2367 O O . LEU A 1 319 ? -12.833 7.906 20.927 1.00 96.44 319 LEU A O 1
ATOM 2371 N N . GLY A 1 320 ? -12.002 9.987 20.842 1.00 94.75 320 GLY A N 1
ATOM 2372 C CA . GLY A 1 320 ? -13.246 10.601 20.372 1.00 94.75 320 GLY A CA 1
ATOM 2373 C C . GLY A 1 320 ? -13.674 10.086 18.993 1.00 94.75 320 GLY A C 1
ATOM 2374 O O . GLY A 1 320 ? -14.836 9.736 18.797 1.00 94.75 320 GLY A O 1
ATOM 2375 N N . GLU A 1 321 ? -12.733 9.970 18.051 1.00 93.94 321 GLU A N 1
ATOM 2376 C CA . GLU A 1 321 ? -13.016 9.379 16.736 1.00 93.94 321 GLU A CA 1
ATOM 2377 C C . GLU A 1 321 ? -13.352 7.884 16.824 1.00 93.94 321 GLU A C 1
ATOM 2379 O O . GLU A 1 321 ? -14.278 7.434 16.147 1.00 93.94 321 GLU A O 1
ATOM 2384 N N . ALA A 1 322 ? -12.666 7.130 17.689 1.00 95.38 322 ALA A N 1
ATOM 2385 C CA . ALA A 1 322 ? -12.989 5.731 17.958 1.00 95.38 322 ALA A CA 1
ATOM 2386 C C . ALA A 1 322 ? -14.406 5.591 18.538 1.00 95.38 322 ALA A C 1
ATOM 2388 O O . ALA A 1 322 ? -15.164 4.735 18.093 1.00 95.38 322 ALA A O 1
ATOM 2389 N N . ALA A 1 323 ? -14.802 6.459 19.475 1.00 94.81 323 ALA A N 1
ATOM 2390 C CA . ALA A 1 323 ? -16.128 6.434 20.089 1.00 94.81 323 ALA A CA 1
ATOM 2391 C C . ALA A 1 323 ? -17.249 6.772 19.103 1.00 94.81 323 ALA A C 1
ATOM 2393 O O . ALA A 1 323 ? -18.299 6.134 19.112 1.00 94.81 323 ALA A O 1
ATOM 2394 N N . ARG A 1 324 ? -17.000 7.718 18.191 1.00 92.12 324 ARG A N 1
ATOM 2395 C CA . ARG A 1 324 ? -17.920 8.033 17.090 1.00 92.12 324 ARG A CA 1
ATOM 2396 C C . ARG A 1 324 ? -18.085 6.859 16.121 1.00 92.12 324 ARG A C 1
ATOM 2398 O O . ARG A 1 324 ? -19.129 6.723 15.488 1.00 92.12 324 ARG A O 1
ATOM 2405 N N . ARG A 1 325 ? -17.035 6.052 15.954 1.00 92.06 325 ARG A N 1
ATOM 2406 C CA . ARG A 1 325 ? -16.985 4.929 15.012 1.00 92.06 325 ARG A CA 1
ATOM 2407 C C . ARG A 1 325 ? -17.533 3.627 15.597 1.00 92.06 325 ARG A C 1
ATOM 2409 O O . ARG A 1 325 ? -18.123 2.848 14.858 1.00 92.06 325 ARG A O 1
ATOM 2416 N N . PHE A 1 326 ? -17.348 3.423 16.898 1.00 93.94 326 PHE A N 1
ATOM 2417 C CA . PHE A 1 326 ? -17.728 2.221 17.638 1.00 93.94 326 PHE A CA 1
ATOM 2418 C C . PHE A 1 326 ? -18.547 2.601 18.887 1.00 93.94 326 PHE A C 1
ATOM 2420 O O . PHE A 1 326 ? -18.049 2.486 20.012 1.00 93.94 326 PHE A O 1
ATOM 2427 N N . PRO A 1 327 ? -19.768 3.140 18.720 1.00 92.62 327 PRO A N 1
ATOM 2428 C CA . PRO A 1 327 ? -20.491 3.782 19.812 1.00 92.62 327 PRO A CA 1
ATOM 2429 C C . PRO A 1 327 ? -20.972 2.827 20.917 1.00 92.62 327 PRO A C 1
ATOM 2431 O O . PRO A 1 327 ? -20.954 3.231 22.082 1.00 92.62 327 PRO A O 1
ATOM 2434 N N . LEU A 1 328 ? -21.342 1.574 20.627 1.00 91.50 328 LEU A N 1
ATOM 2435 C CA . LEU A 1 328 ? -21.647 0.577 21.663 1.00 91.50 328 LEU A CA 1
ATOM 2436 C C . LEU A 1 328 ? -20.383 0.131 22.394 1.00 91.50 328 LEU A C 1
ATOM 2438 O O . LEU A 1 328 ? -20.378 0.054 23.626 1.00 91.50 328 LEU A O 1
ATOM 2442 N N . ARG A 1 329 ? -19.292 -0.138 21.662 1.00 93.69 329 ARG A N 1
ATOM 2443 C CA . ARG A 1 329 ? -17.986 -0.443 22.271 1.00 93.69 329 ARG A CA 1
ATOM 2444 C C . ARG A 1 329 ? -17.542 0.676 23.212 1.00 93.69 329 ARG A C 1
ATOM 2446 O O . ARG A 1 329 ? -17.124 0.391 24.332 1.00 93.69 329 ARG A O 1
ATOM 2453 N N . ALA A 1 330 ? -17.699 1.932 22.802 1.00 93.44 330 ALA A N 1
ATOM 2454 C CA . ALA A 1 330 ? -17.394 3.089 23.634 1.00 93.44 330 ALA A CA 1
ATOM 2455 C C . ALA A 1 330 ? -18.243 3.130 24.903 1.00 93.44 330 ALA A C 1
ATOM 2457 O O . ALA A 1 330 ? -17.694 3.299 25.988 1.00 93.44 330 ALA A O 1
ATOM 2458 N N . LEU A 1 331 ? -19.556 2.911 24.786 1.00 92.00 331 LEU A N 1
ATOM 2459 C CA . LEU A 1 331 ? -20.455 2.870 25.935 1.00 92.00 331 LEU A CA 1
ATOM 2460 C C . LEU A 1 331 ? -19.998 1.819 26.959 1.00 92.00 331 LEU A C 1
ATOM 2462 O O . LEU A 1 331 ? -19.826 2.126 28.137 1.00 92.00 331 LEU A O 1
ATOM 2466 N N . ARG A 1 332 ? -19.725 0.596 26.491 1.00 93.94 332 ARG A N 1
ATOM 2467 C CA . ARG A 1 332 ? -19.307 -0.523 27.342 1.00 93.94 332 ARG A CA 1
ATOM 2468 C C . ARG A 1 332 ? -17.927 -0.313 27.965 1.00 93.94 332 ARG A C 1
ATOM 2470 O O . ARG A 1 332 ? -17.756 -0.568 29.155 1.00 93.94 332 ARG A O 1
ATOM 2477 N N . LEU A 1 333 ? -16.936 0.118 27.186 1.00 94.56 333 LEU A N 1
ATOM 2478 C CA . LEU A 1 333 ? -15.555 0.225 27.664 1.00 94.56 333 LEU A CA 1
ATOM 2479 C C . LEU A 1 333 ? -15.319 1.471 28.521 1.00 94.56 333 LEU A C 1
ATOM 2481 O O . LEU A 1 333 ? -14.622 1.374 29.526 1.00 94.56 333 LEU A O 1
ATOM 2485 N N . LEU A 1 334 ? -15.946 2.612 28.211 1.00 93.81 334 LEU A N 1
ATOM 2486 C CA . LEU A 1 334 ? -15.863 3.802 29.069 1.00 93.81 334 LEU A CA 1
ATOM 2487 C C . LEU A 1 334 ? -16.531 3.565 30.430 1.00 93.81 334 LEU A C 1
ATOM 2489 O O . LEU A 1 334 ? -16.006 4.014 31.449 1.00 93.81 334 LEU A O 1
ATOM 2493 N N . ALA A 1 335 ? -17.652 2.835 30.452 1.00 92.00 335 ALA A N 1
ATOM 2494 C CA . ALA A 1 335 ? -18.313 2.417 31.686 1.00 92.00 335 ALA A CA 1
ATOM 2495 C C . ALA A 1 335 ? -17.428 1.497 32.530 1.00 92.00 335 ALA A C 1
ATOM 2497 O O . ALA A 1 335 ? -17.203 1.789 33.704 1.00 92.00 335 ALA A O 1
ATOM 2498 N N . ARG A 1 336 ? -16.849 0.453 31.925 1.00 92.81 336 ARG A N 1
ATOM 2499 C CA . ARG A 1 336 ? -15.917 -0.453 32.618 1.00 92.81 336 ARG A CA 1
ATOM 2500 C C . ARG A 1 336 ? -14.667 0.254 33.134 1.00 92.81 336 ARG A C 1
ATOM 2502 O O . ARG A 1 336 ? -14.207 -0.046 34.228 1.00 92.81 336 ARG A O 1
ATOM 2509 N N . ALA A 1 337 ? -14.137 1.210 32.376 1.00 91.31 337 ALA A N 1
ATOM 2510 C CA . ALA A 1 337 ? -12.963 1.979 32.772 1.00 91.31 337 ALA A CA 1
ATOM 2511 C C . ALA A 1 337 ? -13.254 3.065 33.826 1.00 91.31 337 ALA A C 1
ATOM 2513 O O . ALA A 1 337 ? -12.331 3.745 34.270 1.00 91.31 337 ALA A O 1
ATOM 2514 N N . GLY A 1 338 ? -14.521 3.282 34.205 1.00 87.94 338 GLY A N 1
ATOM 2515 C CA . GLY A 1 338 ? -14.898 4.339 35.146 1.00 87.94 338 GLY A CA 1
ATOM 2516 C C . GLY A 1 338 ? -14.651 5.756 34.614 1.00 87.94 338 GLY A C 1
ATOM 2517 O O . GLY A 1 338 ? -14.509 6.695 35.398 1.00 87.94 338 GLY A O 1
ATOM 2518 N N . ALA A 1 339 ? -14.601 5.940 33.291 1.00 87.25 339 ALA A N 1
ATOM 2519 C CA . ALA A 1 339 ? -14.324 7.221 32.642 1.00 87.25 339 ALA A CA 1
ATOM 2520 C C . ALA A 1 339 ? -15.570 8.132 32.623 1.00 87.25 339 ALA A C 1
ATOM 2522 O O . ALA A 1 339 ? -16.074 8.490 31.558 1.00 87.25 339 ALA A O 1
ATOM 2523 N N . GLY A 1 340 ? -16.075 8.492 33.810 1.00 85.12 340 GLY A N 1
ATOM 2524 C CA . GLY A 1 340 ? -17.395 9.102 34.024 1.00 85.12 340 GLY A CA 1
ATOM 2525 C C . GLY A 1 340 ? -17.712 10.312 33.14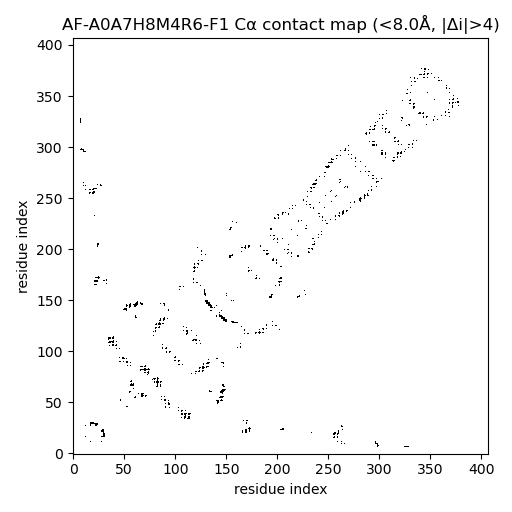0 1.00 85.12 340 GLY A C 1
ATOM 2526 O O . GLY A 1 340 ? -18.768 10.337 32.516 1.00 85.12 340 GLY A O 1
ATOM 2527 N N . ASP A 1 341 ? -16.795 11.274 33.008 1.00 87.25 341 ASP A N 1
ATOM 2528 C CA . ASP A 1 341 ? -17.019 12.479 32.189 1.00 87.25 341 ASP A CA 1
ATOM 2529 C C . ASP A 1 341 ? -17.148 12.166 30.687 1.00 87.25 341 ASP A C 1
ATOM 2531 O O . ASP A 1 341 ? -17.969 12.760 29.977 1.00 87.25 341 ASP A O 1
ATOM 2535 N N . LEU A 1 342 ? -16.335 11.226 30.192 1.00 89.56 342 LEU A N 1
ATOM 2536 C CA . LEU A 1 342 ? -16.366 10.782 28.796 1.00 89.56 342 LEU A CA 1
ATOM 2537 C C . LEU A 1 342 ? -17.610 9.936 28.530 1.00 89.56 342 LEU A C 1
ATOM 2539 O O . LEU A 1 342 ? -18.263 10.126 27.507 1.00 89.56 342 LEU A O 1
ATOM 2543 N N . LEU A 1 343 ? -17.967 9.059 29.471 1.00 89.88 343 LEU A N 1
ATOM 2544 C CA . LEU A 1 343 ? -19.180 8.254 29.409 1.00 89.88 343 LEU A CA 1
ATOM 2545 C C . LEU A 1 343 ? -20.435 9.133 29.410 1.00 89.88 343 LEU A C 1
ATOM 2547 O O . LEU A 1 343 ? -21.303 8.927 28.572 1.00 89.88 343 LEU A O 1
ATOM 2551 N N . ALA A 1 344 ? -20.517 10.133 30.291 1.00 89.31 344 ALA A N 1
ATOM 2552 C CA . ALA A 1 344 ? -21.644 11.065 30.347 1.00 89.31 344 ALA A CA 1
ATOM 2553 C C . ALA A 1 344 ? -21.766 11.880 29.054 1.00 89.31 344 ALA A C 1
ATOM 2555 O O . ALA A 1 344 ? -22.855 12.019 28.502 1.00 89.31 344 ALA A O 1
ATOM 2556 N N . SER A 1 345 ? -20.639 12.365 28.521 1.00 90.19 345 SER A N 1
ATOM 2557 C CA . SER A 1 345 ? -20.619 13.068 27.233 1.00 90.19 345 SER A CA 1
ATOM 2558 C C . SER A 1 345 ? -21.084 12.171 26.078 1.00 90.19 345 SER A C 1
ATOM 2560 O O . SER A 1 345 ? -21.844 12.622 25.223 1.00 90.19 345 SER A O 1
ATOM 2562 N N . HIS A 1 346 ? -20.653 10.905 26.059 1.00 91.75 346 HIS A N 1
ATOM 2563 C CA . HIS A 1 346 ? -21.026 9.923 25.036 1.00 91.75 346 HIS A CA 1
ATOM 2564 C C . HIS A 1 346 ? -22.498 9.507 25.137 1.00 91.75 346 HIS A C 1
ATOM 2566 O O . HIS A 1 346 ? -23.211 9.521 24.137 1.00 91.75 346 HIS A O 1
ATOM 2572 N N . ALA A 1 347 ? -22.983 9.214 26.346 1.00 89.88 347 ALA A N 1
ATOM 2573 C CA . ALA A 1 347 ? -24.378 8.861 26.604 1.00 89.88 347 ALA A CA 1
ATOM 2574 C C . ALA A 1 347 ? -25.332 10.002 26.218 1.00 89.88 347 ALA A C 1
ATOM 2576 O O . ALA A 1 347 ? -26.343 9.765 25.561 1.00 89.88 347 ALA A O 1
ATOM 2577 N N . ALA A 1 348 ? -24.972 11.249 26.541 1.00 89.38 348 ALA A N 1
ATOM 2578 C CA . ALA A 1 348 ? -25.748 12.426 26.154 1.00 89.38 348 ALA A CA 1
ATOM 2579 C C . ALA A 1 348 ? -25.790 12.646 24.629 1.00 89.38 348 ALA A C 1
ATOM 2581 O O . ALA A 1 348 ? -26.781 13.159 24.113 1.00 89.38 348 ALA A O 1
ATOM 2582 N N . ALA A 1 349 ? -24.732 12.271 23.902 1.00 88.81 349 ALA A N 1
ATOM 2583 C CA . ALA A 1 349 ? -24.676 12.381 22.444 1.00 88.81 349 ALA A CA 1
ATOM 2584 C C . ALA A 1 349 ? -25.447 11.262 21.716 1.00 88.81 349 ALA A C 1
ATOM 2586 O O . ALA A 1 349 ? -25.813 11.438 20.553 1.00 88.81 349 ALA A O 1
ATOM 2587 N N . HIS A 1 350 ? -25.708 10.132 22.383 1.00 89.19 350 HIS A N 1
ATOM 2588 C CA . HIS A 1 350 ? -26.298 8.933 21.781 1.00 89.19 350 HIS A CA 1
ATOM 2589 C C . HIS A 1 350 ? -27.452 8.331 22.621 1.00 89.19 350 HIS A C 1
ATOM 2591 O O . HIS A 1 350 ? -27.401 7.150 22.970 1.00 89.19 350 HIS A O 1
ATOM 2597 N N . PRO A 1 351 ? -28.522 9.094 22.930 1.00 87.44 351 PRO A N 1
ATOM 2598 C CA . PRO A 1 351 ? -29.588 8.648 23.836 1.00 87.44 351 PRO A CA 1
ATOM 2599 C C . PRO A 1 351 ? -30.368 7.425 23.325 1.00 87.44 351 PRO A C 1
ATOM 2601 O O . PRO A 1 351 ? -30.688 6.531 24.105 1.00 87.44 351 PRO A O 1
ATOM 2604 N N . GLU A 1 352 ? -30.635 7.342 22.018 1.00 87.25 352 GLU A N 1
ATOM 2605 C CA . GLU A 1 352 ? -31.339 6.198 21.412 1.00 87.25 352 GLU A CA 1
ATOM 2606 C C . GLU A 1 352 ? -30.517 4.906 21.501 1.00 87.25 352 GLU A C 1
ATOM 2608 O O . GLU A 1 352 ? -31.048 3.840 21.806 1.00 87.25 352 GLU A O 1
ATOM 2613 N N . LEU A 1 353 ? -29.200 5.011 21.304 1.00 87.44 353 LEU A N 1
ATOM 2614 C CA . LEU A 1 353 ? -28.274 3.887 21.419 1.00 87.44 353 LEU A CA 1
ATOM 2615 C C . LEU A 1 353 ? -28.163 3.402 22.865 1.00 87.44 353 LEU A C 1
ATOM 2617 O O . LEU A 1 353 ? -28.114 2.199 23.096 1.00 87.44 353 LEU A O 1
ATOM 2621 N N . VAL A 1 354 ? -28.159 4.320 23.836 1.00 87.81 354 VAL A N 1
ATOM 2622 C CA . VAL A 1 354 ? -28.198 3.962 25.259 1.00 87.81 354 VAL A CA 1
ATOM 2623 C C . VAL A 1 354 ? -29.473 3.181 25.574 1.00 87.81 354 VAL A C 1
ATOM 2625 O O . VAL A 1 354 ? -29.385 2.088 26.128 1.00 87.81 354 VAL A O 1
ATOM 2628 N N . ALA A 1 355 ? -30.640 3.688 25.169 1.00 87.31 355 ALA A N 1
ATOM 2629 C CA . ALA A 1 355 ? -31.918 3.018 25.407 1.00 87.31 355 ALA A CA 1
ATOM 2630 C C . ALA A 1 355 ? -31.977 1.616 24.774 1.00 87.31 355 ALA A C 1
ATOM 2632 O O . ALA A 1 355 ? -32.476 0.682 25.399 1.00 87.31 355 ALA A O 1
ATOM 2633 N N . ALA A 1 356 ? -31.436 1.460 23.563 1.00 87.50 356 ALA A N 1
ATOM 2634 C CA . ALA A 1 356 ? -31.392 0.178 22.866 1.00 87.50 356 ALA A CA 1
ATOM 2635 C C . ALA A 1 356 ? -30.390 -0.814 23.485 1.00 87.50 356 ALA A C 1
ATOM 2637 O O . ALA A 1 356 ? -30.654 -2.013 23.507 1.00 87.5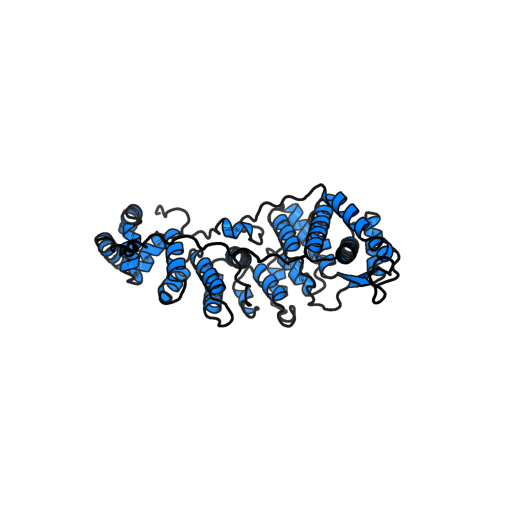0 356 ALA A O 1
ATOM 2638 N N . ALA A 1 357 ? -29.245 -0.333 23.978 1.00 87.56 357 ALA A N 1
ATOM 2639 C CA . ALA A 1 357 ? -28.172 -1.184 24.490 1.00 87.56 357 ALA A CA 1
ATOM 2640 C C . ALA A 1 357 ? -28.395 -1.647 25.935 1.00 87.56 357 ALA A C 1
ATOM 2642 O O . ALA A 1 357 ? -28.001 -2.760 26.273 1.00 87.56 357 ALA A O 1
ATOM 2643 N N . LEU A 1 358 ? -29.013 -0.811 26.781 1.00 86.06 358 LEU A N 1
ATOM 2644 C CA . LEU A 1 358 ? -29.180 -1.056 28.221 1.00 86.06 358 LEU A CA 1
ATOM 2645 C C . LEU A 1 358 ? -29.680 -2.469 28.581 1.00 86.06 358 LEU A C 1
ATOM 2647 O O . LEU A 1 358 ? -29.060 -3.081 29.448 1.00 86.06 358 LEU A O 1
ATOM 2651 N N . PRO A 1 359 ? -30.709 -3.037 27.917 1.00 85.75 359 PRO A N 1
ATOM 2652 C CA . PRO A 1 359 ? -31.224 -4.365 28.264 1.00 85.75 359 PRO A CA 1
ATOM 2653 C C . PRO A 1 359 ? -30.234 -5.522 28.051 1.00 85.75 359 PRO A C 1
ATOM 2655 O O . PRO A 1 359 ? -30.424 -6.588 28.630 1.00 85.75 359 PRO A O 1
ATOM 2658 N N . GLY A 1 360 ? -29.218 -5.340 27.200 1.00 83.69 360 GLY A N 1
ATOM 2659 C CA . GLY A 1 360 ? -28.217 -6.363 26.869 1.00 83.69 360 GLY A CA 1
ATOM 2660 C C . GLY A 1 360 ? -26.864 -6.165 27.559 1.00 83.69 360 GLY A C 1
ATOM 2661 O O . GLY A 1 360 ? -25.931 -6.935 27.320 1.00 83.69 360 GLY A O 1
ATOM 2662 N N . LEU A 1 361 ? -26.711 -5.123 28.384 1.00 87.19 361 LEU A N 1
ATOM 2663 C CA . LEU A 1 361 ? -25.461 -4.845 29.091 1.00 87.19 361 LEU A CA 1
ATOM 2664 C C . LEU A 1 361 ? -25.381 -5.623 30.417 1.00 87.19 361 LEU A C 1
ATOM 2666 O O . LEU A 1 361 ? -26.398 -5.802 31.079 1.00 87.19 361 LEU A O 1
ATOM 2670 N N . PRO A 1 362 ? -24.174 -6.037 30.850 1.00 88.00 362 PRO A N 1
ATOM 2671 C CA . PRO A 1 362 ? -23.963 -6.542 32.206 1.00 88.00 362 PRO A CA 1
ATOM 2672 C C . PRO A 1 362 ? -24.393 -5.522 33.270 1.00 88.00 362 PRO A C 1
ATOM 2674 O O . PRO A 1 362 ? -24.180 -4.322 33.078 1.00 88.00 362 PRO A O 1
ATOM 2677 N N . ASP A 1 363 ? -24.943 -5.993 34.392 1.00 84.44 363 ASP A N 1
ATOM 2678 C CA . ASP A 1 363 ? -25.557 -5.154 35.437 1.00 84.44 363 ASP A CA 1
ATOM 2679 C C . ASP A 1 363 ? -24.643 -4.020 35.938 1.00 84.44 363 ASP A C 1
ATOM 2681 O O . ASP A 1 363 ? -25.084 -2.885 36.136 1.00 84.44 363 ASP A O 1
ATOM 2685 N N . ASP A 1 364 ? -23.347 -4.299 36.104 1.00 83.62 364 ASP A N 1
ATOM 2686 C CA . ASP A 1 364 ? -22.342 -3.326 36.543 1.00 83.62 364 ASP A CA 1
ATOM 2687 C C . ASP A 1 364 ? -22.136 -2.196 35.519 1.00 83.62 364 ASP A C 1
ATOM 2689 O O . ASP A 1 364 ? -22.007 -1.021 35.881 1.00 83.62 364 ASP A O 1
ATOM 2693 N N . VAL A 1 365 ? -22.163 -2.542 34.231 1.00 87.81 365 VAL A N 1
ATOM 2694 C CA . VAL A 1 365 ? -22.041 -1.606 33.109 1.00 87.81 365 VAL A CA 1
ATOM 2695 C C . VAL A 1 365 ? -23.334 -0.812 32.937 1.00 87.81 365 VAL A C 1
ATOM 2697 O O . VAL A 1 365 ? -23.274 0.409 32.785 1.00 87.81 365 VAL A O 1
ATOM 2700 N N . ALA A 1 366 ? -24.492 -1.471 33.005 1.00 86.38 366 ALA A N 1
ATOM 2701 C CA . ALA A 1 366 ? -25.801 -0.834 32.890 1.00 86.38 366 ALA A CA 1
ATOM 2702 C C . ALA A 1 366 ? -25.983 0.249 33.965 1.00 86.38 366 ALA A C 1
ATOM 2704 O O . ALA A 1 366 ? -26.263 1.402 33.638 1.00 86.38 366 ALA A O 1
ATOM 2705 N N . ALA A 1 367 ? -25.673 -0.061 35.228 1.00 87.31 367 ALA A N 1
ATOM 2706 C CA . ALA A 1 367 ? -25.759 0.899 36.329 1.00 87.31 367 ALA A CA 1
ATOM 2707 C C . ALA A 1 367 ? -24.803 2.101 36.173 1.00 87.31 367 ALA A C 1
ATOM 2709 O O . ALA A 1 367 ? -25.080 3.208 36.647 1.00 87.31 367 ALA A O 1
ATOM 2710 N N . ALA A 1 368 ? -23.636 1.918 35.546 1.00 87.12 368 ALA A N 1
ATOM 2711 C CA . ALA A 1 368 ? -22.730 3.025 35.234 1.00 87.12 368 ALA A CA 1
ATOM 2712 C C . ALA A 1 368 ? -23.273 3.905 34.095 1.00 87.12 368 ALA A C 1
ATOM 2714 O O . ALA A 1 368 ? -23.214 5.133 34.190 1.00 87.12 368 ALA A O 1
ATOM 2715 N N . VAL A 1 369 ? -23.835 3.287 33.055 1.00 86.44 369 VAL A N 1
ATOM 2716 C CA . VAL A 1 369 ? -24.446 3.979 31.913 1.00 86.44 369 VAL A CA 1
ATOM 2717 C C . VAL A 1 369 ? -25.675 4.779 32.340 1.00 86.44 369 VAL A C 1
ATOM 2719 O O . VAL A 1 369 ? -25.782 5.948 31.980 1.00 86.44 369 VAL A O 1
ATOM 2722 N N . GLU A 1 370 ? -26.564 4.205 33.149 1.00 87.38 370 GLU A N 1
ATOM 2723 C CA . GLU A 1 370 ? -27.755 4.893 33.663 1.00 87.38 370 GLU A CA 1
ATOM 2724 C C . GLU A 1 370 ? -27.386 6.126 34.490 1.00 87.38 370 GLU A C 1
ATOM 2726 O O . GLU A 1 370 ? -27.930 7.211 34.274 1.00 87.38 370 GLU A O 1
ATOM 2731 N N . ARG A 1 371 ? -26.400 5.999 35.389 1.00 86.88 371 ARG A N 1
ATOM 2732 C CA . ARG A 1 371 ? -25.891 7.139 36.168 1.00 86.88 371 ARG A CA 1
ATOM 2733 C C . ARG A 1 371 ? -25.323 8.236 35.274 1.00 86.88 371 ARG A C 1
ATOM 2735 O O . ARG A 1 371 ? -25.545 9.413 35.542 1.00 86.88 371 ARG A O 1
ATOM 2742 N N . ALA A 1 372 ? -24.597 7.862 34.224 1.00 86.62 372 ALA A N 1
ATOM 2743 C CA . ALA A 1 372 ? -24.018 8.810 33.282 1.00 86.62 372 ALA A CA 1
ATOM 2744 C C . ALA A 1 372 ? -25.074 9.481 32.387 1.00 86.62 372 ALA A C 1
ATOM 2746 O O . ALA A 1 372 ? -24.939 10.663 32.087 1.00 86.62 372 ALA A O 1
ATOM 2747 N N . ALA A 1 373 ? -26.132 8.762 32.003 1.00 83.88 373 ALA A N 1
ATOM 2748 C CA . ALA A 1 373 ? -27.251 9.294 31.225 1.00 83.88 373 ALA A CA 1
ATOM 2749 C C . ALA A 1 373 ? -28.165 10.214 32.056 1.00 83.88 373 ALA A C 1
ATOM 2751 O O . ALA A 1 373 ? -28.715 11.179 31.529 1.00 83.88 373 ALA A O 1
ATOM 2752 N N . ALA A 1 374 ? -28.306 9.940 33.356 1.00 81.56 374 ALA A N 1
ATOM 2753 C CA . ALA A 1 374 ? -29.048 10.783 34.293 1.00 81.56 374 ALA A CA 1
ATOM 2754 C C . ALA A 1 374 ? -28.266 12.035 34.733 1.00 81.56 374 ALA A C 1
ATOM 2756 O O . ALA A 1 374 ? -28.855 12.986 35.255 1.00 81.56 374 ALA A O 1
ATOM 2757 N N . ALA A 1 375 ? -26.942 12.050 34.549 1.00 72.00 375 ALA A N 1
ATOM 2758 C CA . ALA A 1 375 ? -26.113 13.195 34.887 1.00 72.00 375 ALA A CA 1
ATOM 2759 C C . ALA A 1 375 ? -26.392 14.368 33.924 1.00 72.00 375 ALA A C 1
ATOM 2761 O O . ALA A 1 375 ? -26.465 14.170 32.709 1.00 72.00 375 ALA A O 1
ATOM 2762 N N . PRO A 1 376 ? -26.506 15.616 34.424 1.00 62.28 376 PRO A N 1
ATOM 2763 C CA . PRO A 1 376 ? -26.583 16.783 33.555 1.00 62.28 376 PRO A CA 1
ATOM 2764 C C . PRO A 1 376 ? -25.359 16.806 32.630 1.00 62.28 376 PRO A C 1
ATOM 2766 O O . PRO A 1 376 ? -24.247 16.584 33.124 1.00 62.28 376 PRO A O 1
ATOM 2769 N N . PRO A 1 377 ? -25.512 17.100 31.325 1.00 57.47 377 PRO A N 1
ATOM 2770 C CA . PRO A 1 377 ? -24.380 17.106 30.411 1.00 57.47 377 PRO A CA 1
ATOM 2771 C C . PRO A 1 377 ? -23.300 18.050 30.954 1.00 57.47 377 PRO A C 1
ATOM 2773 O O . PRO A 1 377 ? -23.639 19.144 31.434 1.00 57.47 377 PRO A O 1
ATOM 2776 N N . PRO A 1 378 ? -22.009 17.664 30.902 1.00 55.00 378 PRO A N 1
ATOM 2777 C CA . PRO A 1 378 ? -20.944 18.520 31.391 1.00 55.00 378 PRO A CA 1
ATOM 2778 C C . PRO A 1 378 ? -21.061 19.866 30.684 1.00 55.00 378 PRO A C 1
ATOM 2780 O O . PRO A 1 378 ? -21.044 19.952 29.453 1.00 55.00 378 PRO A O 1
ATOM 2783 N N . ARG A 1 379 ? -21.246 20.938 31.465 1.00 46.09 379 ARG A N 1
ATOM 2784 C CA . ARG A 1 379 ? -21.331 22.292 30.917 1.00 46.09 379 ARG A CA 1
ATOM 2785 C C . ARG A 1 379 ? -20.053 22.525 30.130 1.00 46.09 379 ARG A C 1
ATOM 2787 O O . ARG A 1 379 ? -18.983 22.653 30.724 1.00 46.09 379 ARG A O 1
ATOM 2794 N N . ARG A 1 380 ? -20.162 22.606 28.800 1.00 40.56 380 ARG A N 1
ATOM 2795 C CA . ARG A 1 380 ? -19.094 23.118 27.943 1.00 40.56 380 ARG A CA 1
ATOM 2796 C C . ARG A 1 380 ? -18.684 24.446 28.566 1.00 40.56 380 ARG A C 1
ATOM 2798 O O . ARG A 1 380 ? -19.485 25.381 28.557 1.00 40.56 380 ARG A O 1
ATOM 2805 N N . ARG A 1 381 ? -17.505 24.513 29.199 1.00 36.44 381 ARG A N 1
ATOM 2806 C CA . ARG A 1 381 ? -16.972 25.778 29.716 1.00 36.44 381 ARG A CA 1
ATOM 2807 C C . ARG A 1 381 ? -17.008 26.707 28.516 1.00 36.44 381 ARG A C 1
ATOM 2809 O O . ARG A 1 381 ? -16.332 26.436 27.525 1.00 36.44 381 ARG A O 1
ATOM 2816 N N . ALA A 1 382 ? -17.877 27.715 28.553 1.00 34.38 382 ALA A N 1
ATOM 2817 C CA . ALA A 1 382 ? -17.870 28.740 27.534 1.00 34.38 382 ALA A CA 1
ATOM 2818 C C . ALA A 1 382 ? -16.425 29.229 27.487 1.00 34.38 382 ALA A C 1
ATOM 2820 O O . ALA A 1 382 ? -15.902 29.683 28.509 1.00 34.38 382 ALA A O 1
ATOM 2821 N N . SER A 1 383 ? -15.749 29.052 26.349 1.00 34.59 383 SER A N 1
ATOM 2822 C CA . SER A 1 383 ? -14.539 29.819 26.095 1.00 34.59 383 SER A CA 1
ATOM 2823 C C . SER A 1 383 ? -14.925 31.257 26.418 1.00 34.59 383 SER A C 1
ATOM 2825 O O . SER A 1 383 ? -15.961 31.695 25.902 1.00 34.59 383 SER A O 1
ATOM 2827 N N . PRO A 1 384 ? -14.212 31.951 27.324 1.00 35.28 384 PRO A N 1
ATOM 2828 C CA . PRO A 1 384 ? -14.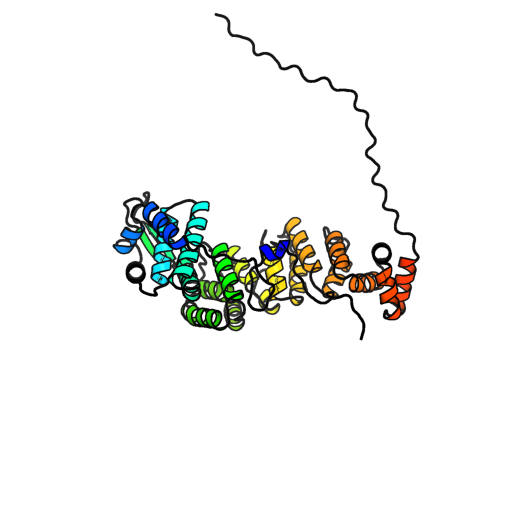508 33.346 27.562 1.00 35.28 384 PRO A CA 1
ATOM 2829 C C . PRO A 1 384 ? -14.467 33.997 26.187 1.00 35.28 384 PRO A C 1
ATOM 2831 O O . PRO A 1 384 ? -13.454 33.919 25.489 1.00 35.28 384 PRO A O 1
ATOM 2834 N N . MET A 1 385 ? -15.626 34.502 25.752 1.00 36.97 385 MET A N 1
ATOM 2835 C CA . MET A 1 385 ? -15.726 35.349 24.573 1.00 36.97 385 MET A CA 1
ATOM 2836 C C . MET A 1 385 ? -14.547 36.310 24.664 1.00 36.97 385 MET A C 1
ATOM 2838 O O . MET A 1 385 ? -14.381 36.896 25.741 1.00 36.97 385 MET A O 1
ATOM 2842 N N . PRO A 1 386 ? -13.697 36.440 23.629 1.00 42.78 386 PRO A N 1
ATOM 2843 C CA . PRO A 1 386 ? -12.640 37.426 23.684 1.00 42.78 386 PRO A CA 1
ATOM 2844 C C . PRO A 1 386 ? -13.329 38.743 24.008 1.00 42.78 386 PRO A C 1
ATOM 2846 O O . PRO A 1 386 ? -14.232 39.177 23.283 1.00 42.78 386 PRO A O 1
ATOM 2849 N N . HIS A 1 387 ? -12.987 39.302 25.170 1.00 39.88 387 HIS A N 1
ATOM 2850 C CA . HIS A 1 387 ? -13.435 40.622 25.555 1.00 39.88 387 HIS A CA 1
ATOM 2851 C C . HIS A 1 387 ? -13.172 41.498 24.339 1.00 39.88 387 HIS A C 1
ATOM 2853 O O . HIS A 1 387 ? -12.051 41.515 23.831 1.00 39.88 387 HIS A O 1
ATOM 2859 N N . ARG A 1 388 ? -14.223 42.139 23.818 1.00 37.44 388 ARG A N 1
ATOM 2860 C CA . ARG A 1 388 ? -14.080 43.196 22.825 1.00 37.44 388 ARG A CA 1
ATOM 2861 C C . ARG A 1 388 ? -13.217 44.266 23.479 1.00 37.44 388 ARG A C 1
ATOM 2863 O O . ARG A 1 388 ? -13.729 45.162 24.140 1.00 37.44 388 ARG A O 1
ATOM 2870 N N . THR A 1 389 ? -11.907 44.149 23.329 1.00 39.81 389 THR A N 1
ATOM 2871 C CA . THR A 1 389 ? -10.995 45.266 23.438 1.00 39.81 389 THR A CA 1
ATOM 2872 C C . THR A 1 389 ? -11.407 46.195 22.315 1.00 39.81 389 THR A C 1
ATOM 2874 O O . THR A 1 389 ? -11.120 45.975 21.141 1.00 39.81 389 THR A O 1
ATOM 2877 N N . SER A 1 390 ? -12.183 47.208 22.681 1.00 39.06 390 SER A N 1
ATOM 2878 C CA . SER A 1 390 ? -12.298 48.429 21.911 1.00 39.06 390 SER A CA 1
ATOM 2879 C C . SER A 1 390 ? -10.885 48.985 21.741 1.00 39.06 390 SER A C 1
ATOM 2881 O O . SER A 1 390 ? -10.381 49.700 22.606 1.00 39.06 390 SER A O 1
ATOM 2883 N N . CYS A 1 391 ? -10.211 48.603 20.659 1.00 34.53 391 CYS A N 1
ATOM 2884 C CA . CYS A 1 391 ? -9.060 49.347 20.183 1.00 34.53 391 CYS A CA 1
ATOM 2885 C C . CYS A 1 391 ? -9.567 50.704 19.668 1.00 34.53 391 CYS A C 1
ATOM 2887 O O . CYS A 1 391 ? -10.517 50.728 18.879 1.00 34.53 391 CYS A O 1
ATOM 2889 N N . PRO A 1 392 ? -8.969 51.829 20.092 1.00 42.12 392 PRO A N 1
ATOM 2890 C CA . PRO A 1 392 ? -9.203 53.115 19.446 1.00 42.12 392 PRO A CA 1
ATOM 2891 C C . PRO A 1 392 ? -8.684 53.062 17.995 1.00 42.12 392 PRO A C 1
ATOM 2893 O O . PRO A 1 392 ? -7.793 52.261 17.697 1.00 42.12 392 PRO A O 1
ATOM 2896 N N . PRO A 1 393 ? -9.227 53.879 17.074 1.00 36.59 393 PRO A N 1
ATOM 2897 C CA . PRO A 1 393 ? -8.861 53.807 15.666 1.00 36.59 393 PRO A CA 1
ATOM 2898 C C . PRO A 1 393 ? -7.405 54.249 15.477 1.00 36.59 393 PRO A C 1
ATOM 2900 O O . PRO A 1 393 ? -7.050 55.397 15.736 1.00 36.59 393 PRO A O 1
ATOM 2903 N N . SER A 1 394 ? -6.553 53.332 15.024 1.00 40.78 394 SER A N 1
ATOM 2904 C CA . SER A 1 394 ? -5.190 53.633 14.601 1.00 40.78 394 SER A CA 1
ATOM 2905 C C . SER A 1 394 ? -5.206 54.269 13.209 1.00 40.78 394 SER A C 1
ATOM 2907 O O . SER A 1 394 ? -5.613 53.660 12.221 1.00 40.78 394 SER A O 1
ATOM 2909 N N . SER A 1 395 ? -4.756 55.522 13.137 1.00 39.31 395 SER A N 1
ATOM 2910 C CA . SER A 1 395 ? -4.491 56.236 11.887 1.00 39.31 395 SER A CA 1
ATOM 2911 C C . SER A 1 395 ? -3.452 55.495 11.030 1.00 39.31 395 SER A C 1
ATOM 2913 O O . SER A 1 395 ? -2.493 54.942 11.576 1.00 39.31 395 SER A O 1
ATOM 2915 N N . PRO A 1 396 ? -3.581 55.501 9.691 1.00 48.28 396 PRO A N 1
ATOM 2916 C CA . PRO A 1 396 ? -2.625 54.840 8.812 1.00 48.28 396 PRO A CA 1
ATOM 2917 C C . PRO A 1 396 ? -1.266 55.571 8.786 1.00 48.28 396 PRO A C 1
ATOM 2919 O O . PRO A 1 396 ? -1.226 56.805 8.850 1.00 48.28 396 PRO A O 1
ATOM 2922 N N . PRO A 1 397 ? -0.141 54.845 8.645 1.00 39.78 397 PRO A N 1
ATOM 2923 C CA . PRO A 1 397 ? 1.180 55.452 8.531 1.00 39.78 397 PRO A CA 1
ATOM 2924 C C . PRO A 1 397 ? 1.334 56.204 7.198 1.00 39.78 397 PRO A C 1
ATOM 2926 O O . PRO A 1 397 ? 1.057 55.674 6.119 1.00 39.78 397 PRO A O 1
ATOM 2929 N N . ARG A 1 398 ? 1.802 57.458 7.277 1.00 42.19 398 ARG A N 1
ATOM 2930 C CA . ARG A 1 398 ? 2.197 58.276 6.120 1.00 42.19 398 ARG A CA 1
ATOM 2931 C C . ARG A 1 398 ? 3.356 57.600 5.378 1.00 42.19 398 ARG A C 1
ATOM 2933 O O . ARG A 1 398 ? 4.380 57.292 5.982 1.00 42.19 398 ARG A O 1
ATOM 2940 N N . ARG A 1 399 ? 3.212 57.422 4.061 1.00 37.19 399 ARG A N 1
ATOM 2941 C CA . ARG A 1 399 ? 4.317 57.049 3.163 1.00 37.19 399 ARG A CA 1
ATOM 2942 C C . ARG A 1 399 ? 5.349 58.179 3.156 1.00 37.19 399 ARG A C 1
ATOM 2944 O O . ARG A 1 399 ? 5.004 59.315 2.839 1.00 37.19 399 ARG A O 1
ATOM 2951 N N . GLY A 1 400 ? 6.592 57.861 3.509 1.00 35.31 400 GLY A N 1
ATOM 2952 C CA . GLY A 1 400 ? 7.731 58.753 3.317 1.00 35.31 400 GLY A CA 1
ATOM 2953 C C . GLY A 1 400 ? 7.998 58.941 1.826 1.00 35.31 400 GLY A C 1
ATOM 2954 O O . GLY A 1 400 ? 8.133 57.964 1.093 1.00 35.31 400 GLY A O 1
ATOM 2955 N N . ALA A 1 401 ? 8.020 60.197 1.389 1.00 38.09 401 ALA A N 1
ATOM 2956 C CA . ALA A 1 401 ? 8.445 60.592 0.056 1.00 38.09 401 ALA A CA 1
ATOM 2957 C C . ALA A 1 401 ? 9.976 60.495 -0.053 1.00 38.09 401 ALA A C 1
ATOM 2959 O O . ALA A 1 401 ? 10.699 60.926 0.845 1.00 38.09 401 ALA A O 1
ATOM 2960 N N . THR A 1 402 ? 10.457 59.931 -1.155 1.00 41.03 402 THR A N 1
ATOM 2961 C CA . THR A 1 402 ? 11.861 59.939 -1.579 1.00 41.03 402 THR A CA 1
ATOM 2962 C C . THR A 1 402 ? 12.313 61.373 -1.897 1.00 41.03 402 THR A C 1
ATOM 2964 O O . THR A 1 402 ? 11.593 62.072 -2.613 1.00 41.03 402 THR A O 1
ATOM 2967 N N . PRO A 1 403 ? 13.487 61.839 -1.427 1.00 44.50 403 PRO A N 1
ATOM 2968 C CA . PRO A 1 403 ? 14.039 63.123 -1.851 1.00 44.50 403 PRO A CA 1
ATOM 2969 C C . PRO A 1 403 ? 14.621 63.015 -3.266 1.00 44.50 403 PRO A C 1
ATOM 2971 O O . PRO A 1 403 ? 15.381 62.093 -3.562 1.00 44.50 403 PRO A O 1
ATOM 2974 N N . GLY A 1 404 ? 14.253 63.964 -4.128 1.00 35.34 404 GLY A N 1
ATOM 2975 C CA . GLY A 1 404 ? 14.817 64.133 -5.464 1.00 35.34 404 GLY A CA 1
ATOM 2976 C C . GLY A 1 404 ? 16.262 64.638 -5.435 1.00 35.34 404 GLY A C 1
ATOM 2977 O O . GLY A 1 404 ? 16.662 65.386 -4.544 1.00 35.34 404 GLY A O 1
ATOM 2978 N N . VAL A 1 405 ? 17.023 64.210 -6.438 1.00 41.47 405 VAL A N 1
ATOM 2979 C CA . VAL A 1 405 ? 18.378 64.672 -6.768 1.00 41.47 405 VAL A CA 1
ATOM 2980 C C . VAL A 1 405 ? 18.293 66.078 -7.389 1.00 41.47 405 VAL A C 1
ATOM 2982 O O . VAL A 1 405 ? 17.428 66.277 -8.245 1.00 41.47 405 VAL A O 1
ATOM 2985 N N . PRO A 1 406 ? 19.137 67.051 -6.995 1.00 49.34 406 PRO A N 1
ATOM 2986 C CA . PRO A 1 406 ? 19.234 68.332 -7.685 1.00 49.34 406 PRO A CA 1
ATOM 2987 C C . PRO A 1 406 ? 20.181 68.270 -8.897 1.00 49.34 406 PRO A C 1
ATOM 2989 O O . PRO A 1 406 ? 21.113 67.467 -8.923 1.00 49.34 406 PRO A O 1
ATOM 2992 N N . SER A 1 407 ? 19.856 69.127 -9.868 1.00 46.12 407 SER A N 1
ATOM 2993 C CA . SER A 1 407 ? 20.382 69.289 -11.231 1.00 46.12 407 SER A CA 1
ATOM 2994 C C . SER A 1 407 ? 21.892 69.362 -11.415 1.00 46.12 407 SER A C 1
ATOM 2996 O O . SER A 1 407 ? 22.578 69.924 -10.532 1.00 46.12 407 SER A O 1
#

Sequence (407 aa):
MEDRPPGEDVLTIPDAWRRALHARRGGAPGPKIKVDPAAPRTVRRLVEETGGAVEALLEGGAGDAALAEAARRHLDGADDPTGAGAIAAVTVMGVGGPARKGEVHRAFTDAWITGHGLAFAACALVELSRTRAVCEGDGPWRGSGAGAVRREGDADLGTMLTDDLRRVRGLLAAADDGEHARAVDRLAAYRSTRAARWIVSYMVPDRQDWVEECCADPGALGPWSGSSQRLALLTFGKASQLATTPGFYWGDPSRALLATMLDGIGPDVLAFLLQEATTGNLDSADRKRIFEAIALLPTDEAFQALIDRLGERHVRGALGEAARRFPLRALRLLARAGAGDLLASHAAAHPELVAAALPGLPDDVAAAVERAAAAPPPRRRASPMPHRTSCPPSSPPRRGATPGVPS

Secondary structure (DSSP, 8-state):
---PPTTTTS----HHHHTT----TTSS--PPP---TTHHHHHHHHHHHTSSHHHHHHHT-SB-HHHHHHHHHHHTT---HHHHHHHHHHHHHHH-SHHHHHHHHHHHHHHHHHHH-HHHHHHHHHHHHTEEEEESSSS-STTS-EEEEE-S-TT---S--HHHHHHHHHHHHHS-HHHHHHHHHHHHTT--SHHHHHHHHHHSTT-HHHHHHHHH-GGGSSS--HHHHHHHHHH--SGGGGGGS--PPTT---HHHHHHHHHHHGGGGHHHHHHHHH-TT--HHHHHHHHHHHTT--SHHHHHHHHTTTTSTTHHHHHHHHHHHSHHHHHHHHHHTT-HHHHHHHHHH-HHHHHHHGGGS-HHHHHHHHHHHHSPPP------------PPPPPPPPPPPPPPPP-

Nearest PDB structures (foldseek):
  5mu7-assembly1_A  TM=2.379E-01  e=4.080E+00  Thermochaetoides thermophila DSM 1495
  6osa-assembly1_R  TM=1.318E-01  e=5.025E+00  Homo sapiens

Mean predicted aligned error: 9.42 Å

Solvent-accessible surface area (backbone atoms only — not comparable to full-atom values): 22354 Å² total; per-residue (Å²): 138,77,90,64,71,89,57,48,73,50,71,66,79,54,70,87,30,30,66,50,32,55,28,41,58,95,46,63,78,42,56,90,81,81,76,47,88,60,15,56,59,51,38,52,53,49,46,61,68,22,56,54,32,61,59,28,21,57,70,36,83,24,64,38,55,71,44,19,52,30,29,48,43,26,74,76,67,45,97,35,36,57,5,50,9,37,50,51,32,28,35,42,61,45,64,46,62,76,74,49,37,56,51,45,53,49,24,47,47,26,21,32,32,72,75,63,32,63,44,44,28,55,44,17,49,53,35,27,42,43,35,40,54,46,63,57,70,100,63,78,57,72,87,36,41,16,11,32,32,72,58,90,48,55,44,51,54,64,82,67,55,61,67,58,50,41,48,50,12,35,49,46,32,69,44,54,73,67,59,36,48,52,25,52,62,58,43,61,78,57,45,83,38,47,27,35,34,53,54,52,23,43,42,45,40,75,45,51,71,52,45,49,55,53,57,74,42,69,76,39,48,53,86,74,46,74,68,56,51,51,50,51,55,56,27,43,53,46,50,77,59,60,75,73,51,101,74,78,60,73,85,51,57,36,55,30,43,50,44,20,32,45,60,38,34,38,70,62,42,51,67,57,50,57,53,54,58,69,42,88,72,54,53,76,68,38,39,39,42,44,40,51,52,44,34,48,41,49,43,70,66,45,54,47,57,36,60,82,36,54,90,45,86,59,27,58,60,20,46,52,53,24,32,74,63,25,53,67,62,35,56,53,50,29,35,72,69,64,39,56,73,62,34,18,51,48,35,67,74,34,55,69,58,47,67,67,44,46,87,78,44,58,71,75,40,31,57,44,48,52,54,24,54,72,43,76,69,78,75,75,74,72,71,76,69,78,74,81,72,81,70,75,88,77,79,81,83,81,82,81,78,82,84,82,82,82,133